Protein AF-A0A0H5QTA0-F1 (afdb_monomer_lite)

Organism: NCBI:txid70186

InterPro domains:
  IPR007716 NPL4, zinc-binding putative [PF05020] (120-249)
  IPR007717 Nuclear pore localisation protein NPL4, C-terminal [PF05021] (256-493)
  IPR007717 Nuclear pore localisation protein NPL4, C-terminal [cd08061] (225-459)
  IPR016563 Nuclear protein localization protein 4 [PTHR12710] (1-497)
  IPR024682 Nuclear pore localisation protein Npl4, ubiquitin-like domain [PF11543] (1-75)
  IPR029071 Ubiquitin-like domain superfamily [SSF54236] (1-77)
  IPR037518 MPN domain [PS50249] (233-387)

Foldseek 3Di:
DWEWEQELLGIDIQDDDAQQQFQLVVLVSCCVVVVHDRPQKWKFQDQQVDGHTDDDDRNDGNVVVVNHPHRYIYMDTDPVPDDPDADFDDDDPPDRYHRRFDDPVSADDFDPPDPAFCVPPPDALLDDDPVRDDPDDPPPDDDDDPDPPDPPPPDDQAAAAPVVVLVVQLVVCVPVDDSPDDDPSNDDDAQAAQQFDQDDPPPFDGPPRDDDPNRAGAALEFAADNYANAAEEEELPVVQVVVVVVVCNSNVQWKFKKFFKADKDADDVSNVRHNHIYGYGQHIAGADWGTHSLWIGGDDHPLVVLLQVLSVLLVIHRQEMEMEHEWDADVVQVGTQPAWLVRLLVLLVVLQVQADPSSGGNYKYWYWYADSSRRTDIWIKHFASSSSNCSVLQQWDGAPDGQWIAGDDDDRRDRGHFYAYPNRTGDRNDIDGCVSRIDTHYYDYDNPRDRLAPDAPQDSPHDLVSLLVLCQVCVPPALLNSQRYSVSLSCVVVQDPSVLSSQSSNCVSVVHHGPPVSVVVVCVSCVVSND

Structure (mmCIF, N/CA/C/O backbone):
data_AF-A0A0H5QTA0-F1
#
_entry.id   AF-A0A0H5QTA0-F1
#
loop_
_atom_site.group_PDB
_atom_site.id
_atom_site.type_symbol
_atom_site.label_atom_id
_atom_site.label_alt_id
_atom_site.label_comp_id
_atom_site.label_asym_id
_atom_site.label_entity_id
_atom_site.label_seq_id
_atom_site.pdbx_PDB_ins_code
_atom_site.Cartn_x
_atom_site.Cartn_y
_atom_site.Cartn_z
_atom_site.occupancy
_atom_site.B_iso_or_equiv
_atom_site.auth_seq_id
_atom_site.auth_comp_id
_atom_site.auth_asym_id
_atom_site.auth_atom_id
_atom_site.pdbx_PDB_model_num
ATOM 1 N N . MET A 1 1 ? 3.703 -26.503 35.894 1.00 88.31 1 MET A N 1
ATOM 2 C CA . MET A 1 1 ? 5.129 -26.086 35.848 1.00 88.31 1 MET A CA 1
ATOM 3 C C . MET A 1 1 ? 5.363 -25.047 34.749 1.00 88.31 1 MET A C 1
ATOM 5 O O . MET A 1 1 ? 4.516 -24.896 33.883 1.00 88.31 1 MET A O 1
ATOM 9 N N . ILE A 1 2 ? 6.479 -24.312 34.785 1.00 90.56 2 ILE A N 1
ATOM 10 C CA . ILE A 1 2 ? 6.770 -23.252 33.804 1.00 90.56 2 ILE A CA 1
ATOM 11 C C . ILE A 1 2 ? 7.999 -23.634 32.985 1.00 90.56 2 ILE A C 1
ATOM 13 O O . ILE A 1 2 ? 9.048 -23.889 33.565 1.00 90.56 2 ILE A O 1
ATOM 17 N N . VAL A 1 3 ? 7.896 -23.599 31.659 1.00 93.62 3 VAL A N 1
ATOM 18 C CA . VAL A 1 3 ? 9.040 -23.689 30.740 1.00 93.62 3 VAL A CA 1
ATOM 19 C C . VAL A 1 3 ? 9.310 -22.298 30.179 1.00 93.62 3 VAL A C 1
ATOM 21 O O . VAL A 1 3 ? 8.400 -21.603 29.728 1.00 93.62 3 VAL A O 1
ATOM 24 N N . ARG A 1 4 ? 10.558 -21.841 30.232 1.00 94.12 4 ARG A N 1
ATOM 25 C CA . ARG A 1 4 ? 10.948 -20.536 29.695 1.00 94.12 4 ARG A CA 1
ATOM 26 C C . ARG A 1 4 ? 11.436 -20.733 28.266 1.00 94.12 4 ARG A C 1
ATOM 28 O O . ARG A 1 4 ? 12.407 -21.444 28.042 1.00 94.12 4 ARG A O 1
ATOM 35 N N . VAL A 1 5 ? 10.786 -20.086 27.309 1.00 92.12 5 VAL A N 1
ATOM 36 C CA . VAL A 1 5 ? 11.111 -20.228 25.887 1.00 92.12 5 VAL A CA 1
ATOM 37 C C . VAL A 1 5 ? 11.661 -18.902 25.374 1.00 92.12 5 VAL A C 1
ATOM 39 O O . VAL A 1 5 ? 10.984 -17.876 25.444 1.00 92.12 5 VAL A O 1
ATOM 42 N N . GLN A 1 6 ? 12.911 -18.912 24.914 1.00 84.25 6 GLN A N 1
ATOM 43 C CA . GLN A 1 6 ? 13.558 -17.788 24.246 1.00 84.25 6 GLN A CA 1
ATOM 44 C C . GLN A 1 6 ? 13.294 -17.905 22.755 1.00 84.25 6 GLN A C 1
ATOM 46 O O . GLN A 1 6 ? 13.500 -18.967 22.181 1.00 84.25 6 GLN A O 1
ATOM 51 N N . SER A 1 7 ? 12.927 -16.812 22.113 1.00 81.25 7 SER A N 1
ATOM 52 C CA . SER A 1 7 ? 12.837 -16.730 20.656 1.00 81.25 7 SER A CA 1
ATOM 53 C C . SER A 1 7 ? 13.405 -15.394 20.183 1.00 81.25 7 SER A C 1
ATOM 55 O O . SER A 1 7 ? 13.721 -14.531 21.008 1.00 81.25 7 SER A O 1
ATOM 57 N N . ALA A 1 8 ? 13.457 -15.186 18.867 1.00 61.72 8 ALA A N 1
ATOM 58 C CA . ALA A 1 8 ? 13.754 -13.875 18.292 1.00 61.72 8 ALA A CA 1
ATOM 59 C C . ALA A 1 8 ? 12.751 -12.784 18.730 1.00 61.72 8 ALA A C 1
ATOM 61 O O . ALA A 1 8 ? 13.130 -11.623 18.829 1.00 61.72 8 ALA A O 1
ATOM 62 N N . SER A 1 9 ? 11.504 -13.150 19.069 1.00 53.75 9 SER A N 1
ATOM 63 C CA . SER A 1 9 ? 10.487 -12.224 19.595 1.00 53.75 9 SER A CA 1
ATOM 64 C C . SER A 1 9 ? 10.571 -12.021 21.118 1.00 53.75 9 SER A C 1
ATOM 66 O O . SER A 1 9 ? 9.605 -11.575 21.736 1.00 53.75 9 SER A O 1
ATOM 68 N N . GLY A 1 10 ? 11.670 -12.433 21.757 1.00 63.28 10 GLY A N 1
ATOM 69 C CA . GLY A 1 10 ? 11.870 -12.344 23.203 1.00 63.28 10 GLY A CA 1
ATOM 70 C C . GLY A 1 10 ? 11.522 -13.618 23.980 1.00 63.28 10 GLY A C 1
ATOM 71 O O . GLY A 1 10 ? 11.224 -14.678 23.414 1.00 63.28 10 GLY A O 1
ATOM 72 N N . GLN A 1 11 ? 11.607 -13.509 25.308 1.00 84.62 11 GLN A N 1
ATOM 73 C CA . GLN A 1 11 ? 11.394 -14.606 26.248 1.00 84.62 11 GLN A CA 1
ATOM 74 C C . GLN A 1 11 ? 9.934 -14.655 26.705 1.00 84.62 11 GLN A C 1
ATOM 76 O O . GLN A 1 11 ? 9.447 -13.697 27.304 1.00 84.62 11 GLN A O 1
ATOM 81 N N . LYS A 1 12 ? 9.246 -15.783 26.515 1.00 85.44 12 LYS A N 1
ATOM 82 C CA . LYS A 1 12 ? 7.918 -16.012 27.112 1.00 85.44 12 LYS A CA 1
ATOM 83 C C . LYS A 1 12 ? 7.953 -17.223 28.041 1.00 85.44 12 LYS A C 1
ATOM 85 O O . LYS A 1 12 ? 8.697 -18.179 27.831 1.00 85.44 12 LYS A O 1
ATOM 90 N N . ARG A 1 13 ? 7.139 -17.177 29.094 1.00 91.19 13 ARG A N 1
ATOM 91 C CA . ARG A 1 13 ? 6.926 -18.296 30.024 1.00 91.19 13 ARG A CA 1
ATOM 92 C C . ARG A 1 13 ? 5.756 -19.129 29.523 1.00 91.19 13 ARG A C 1
ATOM 94 O O . ARG A 1 13 ? 4.663 -18.590 29.423 1.00 91.19 13 ARG A O 1
ATOM 101 N N . VAL A 1 14 ? 5.959 -20.394 29.189 1.00 91.06 14 VAL A N 1
ATOM 102 C CA . VAL A 1 14 ? 4.897 -21.337 28.810 1.00 91.06 14 VAL A CA 1
ATOM 103 C C . VAL A 1 14 ? 4.493 -22.115 30.059 1.00 91.06 14 VAL A C 1
ATOM 105 O O . VAL A 1 14 ? 5.335 -22.748 30.695 1.00 91.06 14 VAL A O 1
ATOM 108 N N . GLU A 1 15 ? 3.223 -22.025 30.439 1.00 90.38 15 GLU A N 1
ATOM 109 C CA . GLU A 1 15 ? 2.672 -22.803 31.547 1.00 90.38 15 GLU A CA 1
ATOM 110 C C . GLU A 1 15 ? 2.236 -24.161 31.010 1.00 90.38 15 GLU A C 1
ATOM 112 O O . GLU A 1 15 ? 1.482 -24.234 30.046 1.00 90.38 15 GLU A O 1
ATOM 117 N N . VAL A 1 16 ? 2.742 -25.228 31.619 1.00 88.31 16 VAL A N 1
ATOM 118 C CA . VAL A 1 16 ? 2.387 -26.613 31.290 1.00 88.31 16 VAL A CA 1
ATOM 119 C C . VAL A 1 16 ? 1.933 -27.317 32.562 1.00 88.31 16 VAL A C 1
ATOM 121 O O . VAL A 1 16 ? 2.403 -26.965 33.643 1.00 88.31 16 VAL A O 1
ATOM 124 N N . GLY A 1 17 ? 1.022 -28.287 32.479 1.00 78.75 17 GLY A N 1
ATOM 125 C CA . GLY A 1 17 ? 0.381 -28.877 33.663 1.00 78.75 17 GLY A CA 1
ATOM 126 C C . GLY A 1 17 ? 1.392 -29.421 34.679 1.00 78.75 17 GLY A C 1
ATOM 127 O O . GLY A 1 17 ? 1.517 -28.913 35.797 1.00 78.75 17 GLY A O 1
ATOM 128 N N . SER A 1 18 ? 2.199 -30.398 34.270 1.00 83.50 18 SER A N 1
ATOM 129 C CA . SER A 1 18 ? 3.214 -31.039 35.120 1.00 83.50 18 SER A CA 1
ATOM 130 C C . SER A 1 18 ? 4.391 -31.593 34.294 1.00 83.50 18 SER A C 1
ATOM 132 O O . SER A 1 18 ? 4.399 -31.482 33.068 1.00 83.50 18 SER A O 1
ATOM 134 N N . VAL A 1 19 ? 5.371 -32.231 34.945 1.00 80.56 19 VAL A N 1
ATOM 135 C CA . VAL A 1 19 ? 6.471 -32.951 34.263 1.00 80.56 19 VAL A CA 1
ATOM 136 C C . VAL A 1 19 ? 5.999 -34.178 33.469 1.00 80.56 19 VAL A C 1
ATOM 138 O O . VAL A 1 19 ? 6.754 -34.678 32.638 1.00 80.56 19 VAL A O 1
ATOM 141 N N . SER A 1 20 ? 4.765 -34.651 33.696 1.00 82.94 20 SER A N 1
ATOM 142 C CA . SER A 1 20 ? 4.147 -35.742 32.930 1.00 82.94 20 SER A CA 1
ATOM 143 C C . SER A 1 20 ? 3.492 -35.277 31.625 1.00 82.94 20 SER A C 1
ATOM 145 O O . SER A 1 20 ? 3.041 -36.125 30.862 1.00 82.94 20 SER A O 1
ATOM 147 N N . THR A 1 21 ? 3.419 -33.962 31.378 1.00 88.44 21 THR A N 1
ATOM 148 C CA . THR A 1 21 ? 2.966 -33.400 30.092 1.00 88.44 21 THR A CA 1
ATOM 149 C C . THR A 1 21 ? 3.852 -33.946 28.973 1.00 88.44 21 THR A C 1
ATOM 151 O O . THR A 1 21 ? 5.056 -34.131 29.177 1.00 88.44 21 THR A O 1
ATOM 154 N N . SER A 1 22 ? 3.276 -34.218 27.808 1.00 92.25 22 SER A N 1
ATOM 155 C CA . SER A 1 22 ? 4.031 -34.736 26.667 1.00 92.25 22 SER A CA 1
ATOM 156 C C . SER A 1 22 ? 4.846 -33.643 25.963 1.00 92.25 22 SER A C 1
ATOM 158 O O . SER A 1 22 ? 4.536 -32.449 26.032 1.00 92.25 22 SER A O 1
ATOM 160 N N . TRP A 1 23 ? 5.905 -34.047 25.260 1.00 92.81 23 TRP A N 1
ATOM 161 C CA . TRP A 1 23 ? 6.682 -33.156 24.396 1.00 92.81 23 TRP A CA 1
ATOM 162 C C . TRP A 1 23 ? 5.807 -32.519 23.305 1.00 92.81 23 TRP A C 1
ATOM 164 O O . TRP A 1 23 ? 5.932 -31.323 23.050 1.00 92.81 23 TRP A O 1
ATOM 174 N N . GLY A 1 24 ? 4.879 -33.283 22.717 1.00 89.81 24 GLY A N 1
ATOM 175 C CA . GLY A 1 24 ? 3.932 -32.801 21.708 1.00 89.81 24 GLY A CA 1
ATOM 176 C C . GLY A 1 24 ? 3.027 -31.676 22.216 1.00 89.81 24 GLY A C 1
ATOM 177 O O . GLY A 1 24 ? 2.940 -30.631 21.575 1.00 89.81 24 GLY A O 1
ATOM 178 N N . GLU A 1 25 ? 2.441 -31.829 23.406 1.00 90.19 25 GLU A N 1
ATOM 179 C CA . GLU A 1 25 ? 1.604 -30.787 24.024 1.00 90.19 25 GLU A CA 1
ATOM 180 C C . GLU A 1 25 ? 2.396 -29.498 24.306 1.00 90.19 25 GLU A C 1
ATOM 182 O O . GLU A 1 25 ? 1.880 -28.394 24.132 1.00 90.19 25 GLU A O 1
ATOM 187 N N . LEU A 1 26 ? 3.675 -29.598 24.695 1.00 92.12 26 LEU A N 1
ATOM 188 C CA . LEU A 1 26 ? 4.524 -28.412 24.850 1.00 92.12 26 LEU A CA 1
ATOM 189 C C . LEU A 1 26 ? 4.741 -27.691 23.509 1.00 92.12 26 LEU A C 1
ATOM 191 O O . LEU A 1 26 ? 4.726 -26.460 23.481 1.00 92.12 26 LEU A O 1
ATOM 195 N N . LEU A 1 27 ? 4.927 -28.423 22.405 1.00 92.25 27 LEU A N 1
ATOM 196 C CA . LEU A 1 27 ? 5.059 -27.825 21.072 1.00 92.25 27 LEU A CA 1
ATOM 197 C C . LEU A 1 27 ? 3.768 -27.113 20.640 1.00 92.25 27 LEU A C 1
ATOM 199 O O . LEU A 1 27 ? 3.843 -26.013 20.098 1.00 92.25 27 LEU A O 1
ATOM 203 N N . GLU A 1 28 ? 2.594 -27.672 20.927 1.00 90.94 28 GLU A N 1
ATOM 204 C CA . GLU A 1 28 ? 1.305 -27.015 20.660 1.00 90.94 28 GLU A CA 1
ATOM 205 C C . GLU A 1 28 ? 1.135 -25.726 21.479 1.00 90.94 28 GLU A C 1
ATOM 207 O O . GLU A 1 28 ? 0.773 -24.677 20.943 1.00 90.94 28 GLU A O 1
ATOM 212 N N . LEU A 1 29 ? 1.484 -25.754 22.768 1.00 91.50 29 LEU A N 1
ATOM 213 C CA . LEU A 1 29 ? 1.426 -24.567 23.627 1.00 91.50 29 LEU A CA 1
ATOM 214 C C . LEU A 1 29 ? 2.413 -23.480 23.186 1.00 91.50 29 LEU A C 1
ATOM 216 O O . LEU A 1 29 ? 2.105 -22.288 23.246 1.00 91.50 29 LEU A O 1
ATOM 220 N N . ILE A 1 30 ? 3.600 -23.877 22.724 1.00 89.56 30 ILE A N 1
ATOM 221 C CA . ILE A 1 30 ? 4.574 -22.968 22.118 1.00 89.56 30 ILE A CA 1
ATOM 222 C C . ILE A 1 30 ? 4.024 -22.388 20.813 1.00 89.56 30 ILE A C 1
ATOM 224 O O . ILE A 1 30 ? 4.124 -21.178 20.612 1.00 89.56 30 ILE A O 1
ATOM 228 N N . SER A 1 31 ? 3.412 -23.218 19.968 1.00 85.94 31 SER A N 1
ATOM 229 C CA . SER A 1 31 ? 2.816 -22.810 18.695 1.00 85.94 31 SER A CA 1
ATOM 230 C C . SER A 1 31 ? 1.796 -21.689 18.889 1.00 85.94 31 SER A C 1
ATOM 232 O O . SER A 1 31 ? 1.939 -20.622 18.292 1.00 85.94 31 SER A O 1
ATOM 234 N N . VAL A 1 32 ? 0.854 -21.871 19.818 1.00 83.94 32 VAL A N 1
ATOM 235 C CA . VAL A 1 32 ? -0.157 -20.858 20.161 1.00 83.94 32 VAL A CA 1
ATOM 236 C C . VAL A 1 32 ? 0.483 -19.611 20.776 1.00 83.94 32 VAL A C 1
ATOM 238 O O . VAL A 1 32 ? 0.125 -18.484 20.440 1.00 83.94 32 VAL A O 1
ATOM 241 N N . LYS A 1 33 ? 1.451 -19.776 21.686 1.00 85.12 33 LYS A N 1
ATOM 242 C CA . LYS A 1 33 ? 2.021 -18.647 22.441 1.00 85.12 33 LYS A CA 1
ATOM 243 C C . LYS A 1 33 ? 2.975 -17.774 21.624 1.00 85.12 33 LYS A C 1
ATOM 245 O O . LYS A 1 33 ? 3.155 -16.591 21.948 1.00 85.12 33 LYS A O 1
ATOM 250 N N . PHE A 1 34 ? 3.625 -18.347 20.617 1.00 79.25 34 PHE A N 1
ATOM 251 C CA . PHE A 1 34 ? 4.593 -17.666 19.756 1.00 79.25 34 PHE A CA 1
ATOM 252 C C . PHE A 1 34 ? 4.083 -17.409 18.337 1.00 79.25 34 PHE A C 1
ATOM 254 O O . PHE A 1 34 ? 4.805 -16.757 17.591 1.00 79.25 34 PHE A O 1
ATOM 261 N N . ASP A 1 35 ? 2.860 -17.831 18.006 1.00 76.25 35 ASP A N 1
ATOM 262 C CA . ASP A 1 35 ? 2.260 -17.682 16.673 1.00 76.25 35 ASP A CA 1
ATOM 263 C C . ASP A 1 35 ? 3.112 -18.353 15.575 1.00 76.25 35 ASP A C 1
ATOM 265 O O . ASP A 1 35 ? 3.399 -17.790 14.522 1.00 76.25 35 ASP A O 1
ATOM 269 N N . PHE A 1 36 ? 3.578 -19.574 15.865 1.00 76.00 36 PHE A N 1
ATOM 270 C CA . PHE A 1 36 ? 4.378 -20.401 14.954 1.00 76.00 36 PHE A CA 1
ATOM 271 C C . PHE A 1 36 ? 3.667 -21.732 14.695 1.00 76.00 36 PHE A C 1
ATOM 273 O O . PHE A 1 36 ? 3.367 -22.422 15.664 1.00 76.00 36 PHE A O 1
ATOM 280 N N . PRO A 1 37 ? 3.436 -22.172 13.446 1.00 74.12 37 PRO A N 1
ATOM 281 C CA . PRO A 1 37 ? 2.793 -23.462 13.185 1.00 74.12 37 PRO A CA 1
ATOM 282 C C . PRO A 1 37 ? 3.588 -24.649 13.756 1.00 74.12 37 PRO A C 1
ATOM 284 O O . PRO A 1 37 ? 4.814 -24.700 13.618 1.00 74.12 37 PRO A O 1
ATOM 287 N N . VAL A 1 38 ? 2.904 -25.630 14.359 1.00 76.88 38 VAL A N 1
ATOM 288 C CA . VAL A 1 38 ? 3.529 -26.890 14.810 1.00 76.88 38 VAL A CA 1
ATOM 289 C C . VAL A 1 38 ? 4.254 -27.551 13.630 1.00 76.88 38 VAL A C 1
ATOM 291 O O . VAL A 1 38 ? 3.696 -27.681 12.543 1.00 76.88 38 VAL A O 1
ATOM 294 N N . GLY A 1 39 ? 5.520 -27.930 13.827 1.00 75.75 39 GLY A N 1
ATOM 295 C CA . GLY A 1 39 ? 6.367 -28.507 12.772 1.00 75.75 39 GLY A CA 1
ATOM 296 C C . GLY A 1 39 ? 7.038 -27.490 11.838 1.00 75.75 39 GLY A C 1
ATOM 297 O O . GLY A 1 39 ? 7.689 -27.891 10.881 1.00 75.75 39 GLY A O 1
ATOM 298 N N . LYS A 1 40 ? 6.900 -26.179 12.090 1.00 78.75 40 LYS A N 1
ATOM 299 C CA . LYS A 1 40 ? 7.648 -25.108 11.395 1.00 78.75 40 LYS A CA 1
ATOM 300 C C . LYS A 1 40 ? 8.674 -24.407 12.287 1.00 78.75 40 LYS A C 1
ATOM 302 O O . LYS A 1 40 ? 9.206 -23.358 11.929 1.00 78.75 40 LYS A O 1
ATOM 307 N N . PHE A 1 41 ? 8.961 -24.988 13.444 1.00 84.88 41 PHE A N 1
ATOM 308 C CA . PHE A 1 41 ? 9.978 -24.516 14.370 1.00 84.88 41 PHE A CA 1
ATOM 309 C C . PHE A 1 41 ? 10.657 -25.698 15.062 1.00 84.88 41 PHE A C 1
ATOM 311 O O . PHE A 1 41 ? 10.076 -26.772 15.223 1.00 84.88 41 PHE A O 1
ATOM 318 N N . ARG A 1 42 ? 11.886 -25.471 15.518 1.00 88.31 42 ARG A N 1
ATOM 319 C CA . ARG A 1 42 ? 12.706 -26.401 16.289 1.00 88.31 42 ARG A CA 1
ATOM 320 C C . ARG A 1 42 ? 13.073 -25.781 17.627 1.00 88.31 42 ARG A C 1
ATOM 322 O O . ARG A 1 42 ? 13.218 -24.565 17.758 1.00 88.31 42 ARG A O 1
ATOM 329 N N . ILE A 1 43 ? 13.246 -26.640 18.625 1.00 91.06 43 ILE A N 1
ATOM 330 C CA . ILE A 1 43 ? 13.625 -26.241 19.978 1.00 91.06 43 ILE A CA 1
ATOM 331 C C . ILE A 1 43 ? 15.040 -26.736 20.274 1.00 91.06 43 ILE A C 1
ATOM 333 O O . ILE A 1 43 ? 15.355 -27.910 20.085 1.00 91.06 43 ILE A O 1
ATOM 337 N N . SER A 1 44 ? 15.891 -25.835 20.749 1.00 90.12 44 SER A N 1
ATOM 338 C CA . SER A 1 44 ? 17.255 -26.096 21.194 1.00 90.12 44 SER A CA 1
ATOM 339 C C . SER A 1 44 ? 17.363 -25.968 22.716 1.00 90.12 44 SER A C 1
ATOM 341 O O . SER A 1 44 ? 16.759 -25.079 23.317 1.00 90.12 44 SER A O 1
ATOM 343 N N . ARG A 1 45 ? 18.164 -26.826 23.356 1.00 90.88 45 ARG A N 1
ATOM 344 C CA . ARG A 1 45 ? 18.506 -26.731 24.791 1.00 90.88 45 ARG A CA 1
ATOM 345 C C . ARG A 1 45 ? 19.532 -25.640 25.083 1.00 90.88 45 ARG A C 1
ATOM 347 O O . ARG A 1 45 ? 19.613 -25.140 26.200 1.00 90.88 45 ARG A O 1
ATOM 354 N N . ARG A 1 46 ? 20.315 -25.267 24.072 1.00 86.12 46 ARG A N 1
ATOM 355 C CA . ARG A 1 46 ? 21.342 -24.225 24.146 1.00 86.12 46 ARG A CA 1
ATOM 356 C C . ARG A 1 46 ? 20.945 -22.989 23.341 1.00 86.12 46 ARG A C 1
ATOM 358 O O . ARG A 1 46 ? 20.136 -23.108 22.415 1.00 86.12 46 ARG A O 1
ATOM 365 N N . PRO A 1 47 ? 21.515 -21.813 23.653 1.00 81.50 47 PRO A N 1
ATOM 366 C CA . PRO A 1 47 ? 21.338 -20.619 22.838 1.00 81.50 47 PRO A CA 1
ATOM 367 C C . PRO A 1 47 ? 21.582 -20.868 21.347 1.00 81.50 47 PRO A C 1
ATOM 369 O O . PRO A 1 47 ? 22.458 -21.644 20.976 1.00 81.50 47 PRO A O 1
ATOM 372 N N . LEU A 1 48 ? 20.858 -20.153 20.483 1.00 77.88 48 LEU A N 1
ATOM 373 C CA . LEU A 1 48 ? 20.891 -20.381 19.030 1.00 77.88 48 LEU A CA 1
ATOM 374 C C . LEU A 1 48 ? 22.242 -20.080 18.356 1.00 77.88 48 LEU A C 1
ATOM 376 O O . LEU A 1 48 ? 22.444 -20.480 17.215 1.00 77.88 48 LEU A O 1
ATOM 380 N N . HIS A 1 49 ? 23.182 -19.422 19.046 1.00 64.44 49 HIS A N 1
ATOM 381 C CA . HIS A 1 49 ? 24.560 -19.270 18.564 1.00 64.44 49 HIS A CA 1
ATOM 382 C C . HIS A 1 49 ? 25.394 -20.562 18.694 1.00 64.44 49 HIS A C 1
ATOM 384 O O . HIS A 1 49 ? 26.472 -20.645 18.115 1.00 64.44 49 HIS A O 1
ATOM 390 N N . ASN A 1 50 ? 24.920 -21.551 19.462 1.00 77.25 50 ASN A N 1
ATOM 391 C CA . ASN A 1 50 ? 25.519 -22.880 19.610 1.00 77.25 50 ASN A CA 1
ATOM 392 C C . ASN A 1 50 ? 24.421 -23.922 19.932 1.00 77.25 50 ASN A C 1
ATOM 394 O O . ASN A 1 50 ? 24.316 -24.360 21.083 1.00 77.25 50 ASN A O 1
ATOM 398 N N . PRO A 1 51 ? 23.543 -24.248 18.964 1.00 80.81 51 PRO A N 1
ATOM 399 C CA . PRO A 1 51 ? 22.307 -24.972 19.231 1.00 80.81 51 PRO A CA 1
ATOM 400 C C . PRO A 1 51 ? 22.536 -26.457 19.550 1.00 80.81 51 PRO A C 1
ATOM 402 O O . PRO A 1 51 ? 23.400 -27.118 18.982 1.00 80.81 51 PRO A O 1
ATOM 405 N N . GLU A 1 52 ? 21.687 -26.995 20.420 1.00 89.00 52 GLU A N 1
ATOM 406 C CA . GLU A 1 52 ? 21.571 -28.418 20.745 1.00 89.00 52 GLU A CA 1
ATOM 407 C C . GLU A 1 52 ? 20.099 -28.812 20.574 1.00 89.00 52 GLU A C 1
ATOM 409 O O . GLU A 1 52 ? 19.284 -28.626 21.482 1.00 89.00 52 GLU A O 1
ATOM 414 N N . TRP A 1 53 ? 19.737 -29.268 19.373 1.00 89.56 53 TRP A N 1
ATOM 415 C CA . TRP A 1 53 ? 18.346 -29.517 18.988 1.00 89.56 53 TRP A CA 1
ATOM 416 C C . TRP A 1 53 ? 17.734 -30.710 19.724 1.00 89.56 53 TRP A C 1
ATOM 418 O O . TRP A 1 53 ? 18.325 -31.786 19.790 1.00 89.56 53 TRP A O 1
ATOM 428 N N . VAL A 1 54 ? 16.505 -30.539 20.210 1.00 89.25 54 VAL A N 1
ATOM 429 C CA . VAL A 1 54 ? 15.714 -31.617 20.809 1.00 89.25 54 VAL A CA 1
ATOM 430 C C . VAL A 1 54 ? 14.998 -32.383 19.697 1.00 89.25 54 VAL A C 1
ATOM 432 O O . VAL A 1 54 ? 14.114 -31.837 19.041 1.00 89.25 54 VAL A O 1
ATOM 435 N N . ASN A 1 55 ? 15.375 -33.646 19.491 1.00 85.69 55 ASN A N 1
ATOM 436 C CA . ASN A 1 55 ? 14.711 -34.565 18.566 1.00 85.69 55 ASN A CA 1
ATOM 437 C C . ASN A 1 55 ? 14.295 -35.830 19.328 1.00 85.69 55 ASN A C 1
ATOM 439 O O . ASN A 1 55 ? 15.110 -36.724 19.549 1.00 85.69 55 ASN A O 1
ATOM 443 N N . VAL A 1 56 ? 13.054 -35.850 19.809 1.00 89.56 56 VAL A N 1
ATOM 444 C CA . VAL A 1 56 ? 12.500 -36.902 20.674 1.00 89.56 56 VAL A CA 1
ATOM 445 C C . VAL A 1 56 ? 11.063 -37.210 20.256 1.00 89.56 56 VAL A C 1
ATOM 447 O O . VAL A 1 56 ? 10.398 -36.356 19.667 1.00 89.56 56 VAL A O 1
ATOM 450 N N . ASP A 1 57 ? 10.580 -38.415 20.564 1.00 86.75 57 ASP A N 1
ATOM 451 C CA . ASP A 1 57 ? 9.193 -38.811 20.290 1.00 86.75 57 ASP A CA 1
ATOM 452 C C . ASP A 1 57 ? 8.213 -37.836 20.987 1.00 86.75 57 ASP A C 1
ATOM 454 O O . ASP A 1 57 ? 8.334 -37.628 22.201 1.00 86.75 57 ASP A O 1
ATOM 458 N N . PRO A 1 58 ? 7.241 -37.240 20.262 1.00 88.69 58 PRO A N 1
ATOM 459 C CA . PRO A 1 58 ? 6.224 -36.351 20.829 1.00 88.69 58 PRO A CA 1
ATOM 460 C C . PRO A 1 58 ? 5.468 -36.919 22.035 1.00 88.69 58 PRO A C 1
ATOM 462 O O . PRO A 1 58 ? 4.967 -36.145 22.848 1.00 88.69 58 PRO A O 1
ATOM 465 N N . LYS A 1 59 ? 5.393 -38.246 22.180 1.00 90.12 59 LYS A N 1
ATOM 466 C CA . LYS A 1 59 ? 4.703 -38.920 23.291 1.00 90.12 59 LYS A CA 1
ATOM 467 C C . LYS A 1 59 ? 5.511 -38.969 24.587 1.00 90.12 59 LYS A C 1
ATOM 469 O O . LYS A 1 59 ? 4.959 -39.335 25.623 1.00 90.12 59 LYS A O 1
ATOM 474 N N . LEU A 1 60 ? 6.803 -38.641 24.558 1.00 92.50 60 LEU A N 1
ATOM 475 C CA . LEU A 1 60 ? 7.642 -38.675 25.754 1.00 92.50 60 LEU A CA 1
ATOM 476 C C . LEU A 1 60 ? 7.265 -37.560 26.729 1.00 92.50 60 LEU A C 1
ATOM 478 O O . LEU A 1 60 ? 6.998 -36.426 26.334 1.00 92.50 60 LEU A O 1
ATOM 482 N N . ALA A 1 61 ? 7.281 -37.886 28.021 1.00 91.12 61 ALA A N 1
ATOM 483 C CA . ALA A 1 61 ? 7.025 -36.926 29.086 1.00 91.12 61 ALA A CA 1
ATOM 484 C C . ALA A 1 61 ? 8.188 -35.933 29.220 1.00 91.12 61 ALA A C 1
ATOM 486 O O . ALA A 1 61 ? 9.354 -36.338 29.167 1.00 91.12 61 ALA A O 1
ATOM 487 N N . LEU A 1 62 ? 7.891 -34.657 29.480 1.00 90.19 62 LEU A N 1
ATOM 488 C CA . LEU A 1 62 ? 8.897 -33.596 29.636 1.00 90.19 62 LEU A CA 1
ATOM 489 C C . LEU A 1 62 ? 9.987 -33.949 30.664 1.00 90.19 62 LEU A C 1
ATOM 491 O O . LEU A 1 62 ? 11.172 -33.751 30.394 1.00 90.19 62 LEU A O 1
ATOM 495 N N . GLY A 1 63 ? 9.611 -34.561 31.791 1.00 86.50 63 GLY A N 1
ATOM 496 C CA 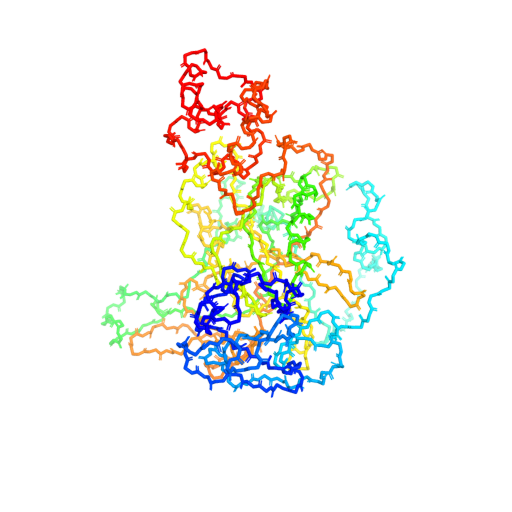. GLY A 1 63 ? 10.570 -34.998 32.811 1.00 86.50 63 GLY A CA 1
ATOM 497 C C . GLY A 1 63 ? 11.562 -36.056 32.309 1.00 86.50 63 GLY A C 1
ATOM 498 O O . GLY A 1 63 ? 12.738 -36.012 32.656 1.00 86.50 63 GLY A O 1
ATOM 499 N N . SER A 1 64 ? 11.133 -36.962 31.422 1.00 88.12 64 SER A N 1
ATOM 500 C CA . SER A 1 64 ? 12.004 -38.012 30.856 1.00 88.12 64 SER A CA 1
ATOM 501 C C . SER A 1 64 ? 13.062 -37.471 29.889 1.00 88.12 64 SER A C 1
ATOM 503 O O . SER A 1 64 ? 14.081 -38.115 29.652 1.00 88.12 64 SER A O 1
ATOM 505 N N . ILE A 1 65 ? 12.842 -36.263 29.365 1.00 89.81 65 ILE A N 1
ATOM 506 C CA . ILE A 1 65 ? 13.757 -35.559 28.464 1.00 89.81 65 ILE A CA 1
ATOM 507 C C . ILE A 1 65 ? 14.454 -34.380 29.159 1.00 89.81 65 ILE A C 1
ATOM 509 O O . ILE A 1 65 ? 14.995 -33.509 28.480 1.00 89.81 65 ILE A O 1
ATOM 513 N N . GLY A 1 66 ? 14.458 -34.337 30.497 1.00 87.25 66 GLY A N 1
ATOM 514 C CA . GLY A 1 66 ? 15.172 -33.324 31.282 1.00 87.25 66 GLY A CA 1
ATOM 515 C C . GLY A 1 66 ? 14.596 -31.908 31.171 1.00 87.25 66 GLY A C 1
ATOM 516 O O . GLY A 1 66 ? 15.321 -30.930 31.363 1.00 87.25 66 GLY A O 1
ATOM 517 N N . ILE A 1 67 ? 13.312 -31.778 30.819 1.00 89.75 67 ILE A N 1
ATOM 518 C CA . ILE A 1 67 ? 12.583 -30.508 30.855 1.00 89.75 67 ILE A CA 1
ATOM 519 C C . ILE A 1 67 ? 11.746 -30.481 32.131 1.00 89.75 67 ILE A C 1
ATOM 521 O O . ILE A 1 67 ? 10.755 -31.193 32.273 1.00 89.75 67 ILE A O 1
ATOM 525 N N . GLU A 1 68 ? 12.149 -29.622 33.057 1.00 91.81 68 GLU A N 1
ATOM 526 C CA . GLU A 1 68 ? 11.573 -29.480 34.387 1.00 91.81 68 GLU A CA 1
ATOM 527 C C . GLU A 1 68 ? 11.069 -28.045 34.599 1.00 91.81 68 GLU A C 1
ATOM 529 O O . GLU A 1 68 ? 11.102 -27.190 33.704 1.00 91.81 68 GLU A O 1
ATOM 534 N N . HIS A 1 69 ? 10.568 -27.756 35.800 1.00 90.38 69 HIS A N 1
ATOM 535 C CA . HIS A 1 69 ? 10.161 -26.401 36.145 1.00 90.38 69 HIS A CA 1
ATOM 536 C C . HIS A 1 69 ? 11.348 -25.431 36.040 1.00 90.38 69 HIS A C 1
ATOM 538 O O . HIS A 1 69 ? 12.366 -25.586 36.702 1.00 90.38 69 HIS A O 1
ATOM 544 N N . GLY A 1 70 ? 11.186 -24.377 35.245 1.00 86.19 70 GLY A N 1
ATOM 545 C CA . GLY A 1 70 ? 12.180 -23.327 35.059 1.00 86.19 70 GLY A CA 1
ATOM 546 C C . GLY A 1 70 ? 13.183 -23.595 33.936 1.00 86.19 70 GLY A C 1
ATOM 547 O O . GLY A 1 70 ? 13.980 -22.694 33.647 1.00 86.19 70 GLY A O 1
ATOM 548 N N . THR A 1 71 ? 13.134 -24.752 33.264 1.00 92.88 71 THR A N 1
ATOM 549 C CA . THR A 1 71 ? 14.022 -25.056 32.131 1.00 92.88 71 THR A CA 1
ATOM 550 C C . THR A 1 71 ? 13.917 -23.979 31.051 1.00 92.88 71 THR A C 1
ATOM 552 O O . THR A 1 71 ? 12.821 -23.530 30.701 1.00 92.88 71 THR A O 1
ATOM 555 N N . MET A 1 72 ? 15.078 -23.539 30.557 1.00 92.00 72 MET A N 1
ATOM 556 C CA . MET A 1 72 ? 15.203 -22.583 29.460 1.00 92.00 72 MET A CA 1
ATOM 557 C C . MET A 1 72 ? 15.428 -23.338 28.152 1.00 92.00 72 MET A C 1
ATOM 559 O O . MET A 1 72 ? 16.337 -24.158 28.074 1.00 92.00 72 MET A O 1
ATOM 563 N N . VAL A 1 73 ? 14.634 -23.039 27.130 1.00 93.62 73 VAL A N 1
ATOM 564 C CA . VAL A 1 73 ? 14.803 -23.585 25.778 1.00 93.62 73 VAL A CA 1
ATOM 565 C C . VAL A 1 73 ? 14.725 -22.472 24.736 1.00 93.62 73 VAL A C 1
ATOM 567 O O . VAL A 1 73 ? 14.174 -21.405 25.004 1.00 93.62 73 VAL A O 1
ATOM 570 N N . TYR A 1 74 ? 15.287 -22.704 23.555 1.00 89.69 74 TYR A N 1
ATOM 571 C CA . TYR A 1 74 ? 15.461 -21.700 22.508 1.00 89.69 74 TYR A CA 1
ATOM 572 C C . TYR A 1 74 ? 14.745 -22.138 21.231 1.00 89.69 74 TYR A C 1
ATOM 574 O O . TYR A 1 74 ? 15.043 -23.195 20.685 1.00 89.69 74 TYR A O 1
ATOM 582 N N . LEU A 1 75 ? 13.800 -21.332 20.765 1.00 89.12 75 LEU A N 1
ATOM 583 C CA . LEU A 1 75 ? 12.982 -21.576 19.584 1.00 89.12 75 LEU A CA 1
ATOM 584 C C . LEU A 1 75 ? 13.620 -20.947 18.348 1.00 89.12 75 LEU A C 1
ATOM 586 O O . LEU A 1 75 ? 13.912 -19.750 18.351 1.00 89.12 75 LEU A O 1
ATOM 590 N N . ALA A 1 76 ? 13.765 -21.735 17.285 1.00 82.25 76 ALA A N 1
ATOM 591 C CA . ALA A 1 76 ? 14.144 -21.268 15.954 1.00 82.25 76 ALA A CA 1
ATOM 592 C C . ALA A 1 76 ? 13.144 -21.763 14.897 1.00 82.25 76 ALA A C 1
ATOM 594 O O . ALA A 1 76 ? 12.600 -22.852 15.067 1.00 82.25 76 ALA A O 1
ATOM 595 N N . PRO A 1 77 ? 12.911 -21.020 13.804 1.00 78.81 77 PRO A N 1
ATOM 596 C CA . PRO A 1 77 ? 12.202 -21.543 12.635 1.00 78.81 77 PRO A CA 1
ATOM 597 C C . PRO A 1 77 ? 12.917 -22.782 12.072 1.00 78.81 77 PRO A C 1
ATOM 599 O O . PRO A 1 77 ? 14.140 -22.874 12.174 1.00 78.81 77 PRO A O 1
ATOM 602 N N . ASP A 1 78 ? 12.171 -23.734 11.510 1.00 73.56 78 ASP A N 1
ATOM 603 C CA . ASP A 1 78 ? 12.765 -24.911 10.862 1.00 73.56 78 ASP A CA 1
ATOM 604 C C . ASP A 1 78 ? 13.339 -24.540 9.478 1.00 73.56 78 ASP A C 1
ATOM 606 O O . ASP A 1 78 ? 12.685 -23.836 8.705 1.00 73.56 78 ASP A O 1
ATOM 610 N N . ASP A 1 79 ? 14.566 -24.976 9.178 1.00 57.12 79 ASP A N 1
ATOM 611 C CA . ASP A 1 79 ? 15.404 -24.461 8.078 1.00 57.12 79 ASP A CA 1
ATOM 612 C C . ASP A 1 79 ? 15.041 -25.027 6.678 1.00 57.12 79 ASP A C 1
ATOM 614 O O . ASP A 1 79 ? 15.601 -24.578 5.677 1.00 57.12 79 ASP A O 1
ATOM 618 N N . ASP A 1 80 ? 14.049 -25.917 6.548 1.00 39.84 80 ASP A N 1
ATOM 619 C CA . ASP A 1 80 ? 13.652 -26.535 5.261 1.00 39.84 80 ASP A CA 1
ATOM 620 C C . ASP A 1 80 ? 12.791 -25.636 4.334 1.00 39.84 80 ASP A C 1
ATOM 622 O O . ASP A 1 80 ? 12.085 -26.122 3.446 1.00 39.84 80 ASP A O 1
ATOM 626 N N . VAL A 1 81 ? 12.834 -24.305 4.494 1.00 35.84 81 VAL A N 1
ATOM 627 C CA . VAL A 1 81 ? 12.177 -23.345 3.570 1.00 35.84 81 VAL A CA 1
ATOM 628 C C . VAL A 1 81 ? 13.081 -22.162 3.162 1.00 35.84 81 VAL A C 1
ATOM 630 O O . VAL A 1 81 ? 12.624 -21.254 2.474 1.00 35.84 81 VAL A O 1
ATOM 633 N N . VAL A 1 82 ? 14.382 -22.150 3.488 1.00 33.84 82 VAL A N 1
ATOM 634 C CA . VAL A 1 82 ? 15.280 -21.050 3.065 1.00 33.84 82 VAL A CA 1
ATOM 635 C C . VAL A 1 82 ? 16.452 -21.569 2.235 1.00 33.84 82 VAL A C 1
ATOM 637 O O . VAL A 1 82 ? 17.395 -22.165 2.753 1.00 33.84 82 VAL A O 1
ATOM 640 N N . VAL A 1 83 ? 16.382 -21.284 0.931 1.00 30.41 83 VAL A N 1
ATOM 641 C CA . VAL A 1 83 ? 17.406 -21.540 -0.092 1.00 30.41 83 VAL A CA 1
ATOM 642 C C . VAL A 1 83 ? 18.813 -21.186 0.416 1.00 30.41 83 VAL A C 1
ATOM 644 O O . VAL A 1 83 ? 19.059 -20.117 0.981 1.00 30.41 83 VAL A O 1
ATOM 647 N N . GLU A 1 84 ? 19.749 -22.113 0.220 1.00 32.03 84 GLU A N 1
ATOM 648 C CA . GLU A 1 84 ? 21.172 -21.962 0.518 1.00 32.03 84 GLU A CA 1
ATOM 649 C C . GLU A 1 84 ? 21.851 -20.954 -0.419 1.00 32.03 84 GLU A C 1
ATOM 651 O O . GLU A 1 84 ? 22.426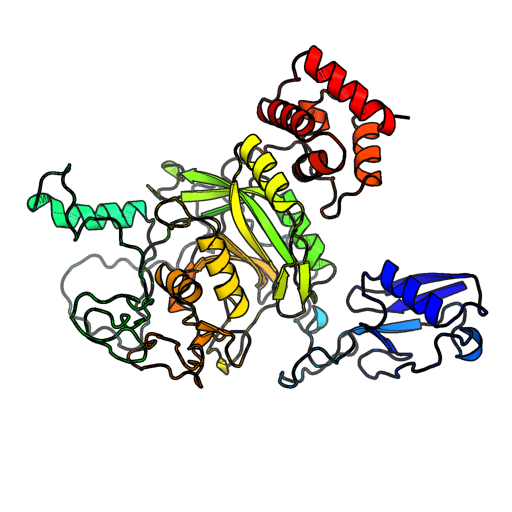 -21.337 -1.428 1.00 32.03 84 GLU A O 1
ATOM 656 N N . SER A 1 85 ? 21.834 -19.666 -0.071 1.00 35.72 85 SER A N 1
ATOM 657 C CA . SER A 1 85 ? 22.839 -18.695 -0.539 1.00 35.72 85 SER A CA 1
ATOM 658 C C . SER A 1 85 ? 22.611 -17.334 0.118 1.00 35.72 85 SER A C 1
ATOM 660 O O . SER A 1 85 ? 21.908 -16.479 -0.412 1.00 35.72 85 SER A O 1
ATOM 662 N N . GLY A 1 86 ? 23.203 -17.125 1.292 1.00 38.06 86 GLY A N 1
ATOM 663 C CA . GLY A 1 86 ? 23.232 -15.821 1.952 1.00 38.06 86 GLY A CA 1
ATOM 664 C C . GLY A 1 86 ? 24.557 -15.623 2.689 1.00 38.06 86 GLY A C 1
ATOM 665 O O . GLY A 1 86 ? 25.161 -16.612 3.114 1.00 38.06 86 GLY A O 1
ATOM 666 N N . PRO A 1 87 ? 25.046 -14.379 2.830 1.00 35.44 87 PRO A N 1
ATOM 667 C CA . PRO A 1 87 ? 26.273 -14.102 3.563 1.00 35.44 87 PRO A CA 1
ATOM 668 C C . PRO A 1 87 ? 26.139 -14.516 5.036 1.00 35.44 87 PRO A C 1
ATOM 670 O O . PRO A 1 87 ? 25.114 -14.305 5.679 1.00 35.44 87 PRO A O 1
ATOM 673 N N . VAL A 1 88 ? 27.209 -15.108 5.561 1.00 37.53 88 VAL A N 1
ATOM 674 C CA . VAL A 1 88 ? 27.340 -15.591 6.940 1.00 37.53 88 VAL A CA 1
ATOM 675 C C . VAL A 1 88 ? 27.729 -14.409 7.838 1.00 37.53 88 VAL A C 1
ATOM 677 O O . VAL A 1 88 ? 28.817 -13.852 7.685 1.00 37.53 88 VAL A O 1
ATOM 680 N N . PHE A 1 89 ? 26.864 -13.997 8.770 1.00 47.09 89 PHE A N 1
ATOM 681 C CA . PHE A 1 89 ? 27.150 -12.873 9.675 1.00 47.09 89 PHE A CA 1
ATOM 682 C C . PHE A 1 89 ? 27.889 -13.325 10.949 1.00 47.09 89 PHE A C 1
ATOM 684 O O . PHE A 1 89 ? 27.595 -14.379 11.509 1.00 47.09 89 PHE A O 1
ATOM 691 N N . LYS A 1 90 ? 28.831 -12.515 11.465 1.00 46.78 90 LYS A N 1
ATOM 692 C CA . LYS A 1 90 ? 29.444 -12.759 12.786 1.00 46.78 90 LYS A CA 1
ATOM 693 C C . LYS A 1 90 ? 28.431 -12.439 13.889 1.00 46.78 90 LYS A C 1
ATOM 695 O O . LYS A 1 90 ? 28.136 -11.275 14.144 1.00 46.78 90 LYS A O 1
ATOM 700 N N . LEU A 1 91 ? 27.908 -13.477 14.535 1.00 47.97 91 LEU A N 1
ATOM 701 C CA . LEU A 1 91 ? 26.994 -13.357 15.671 1.00 47.97 91 LEU A CA 1
ATOM 702 C C . LEU A 1 91 ? 27.735 -12.809 16.898 1.00 47.97 91 LEU A C 1
ATOM 704 O O . LEU A 1 91 ? 28.834 -13.256 17.224 1.00 47.97 91 LEU A O 1
ATOM 708 N N . THR A 1 92 ? 27.115 -11.864 17.604 1.00 58.38 92 THR A N 1
ATOM 709 C CA . THR A 1 92 ? 27.549 -11.483 18.955 1.00 58.38 92 THR A CA 1
ATOM 710 C C . THR A 1 92 ? 26.865 -12.390 19.987 1.00 58.38 92 THR A C 1
ATOM 712 O O . THR A 1 92 ? 25.808 -12.951 19.690 1.00 58.38 92 THR A O 1
ATOM 715 N N . PRO A 1 93 ? 27.375 -12.503 21.229 1.00 53.78 93 PRO A N 1
ATOM 716 C CA . PRO A 1 93 ? 26.700 -13.256 22.296 1.00 53.78 93 PRO A CA 1
ATOM 717 C C . PRO A 1 93 ? 25.276 -12.765 22.619 1.00 53.78 93 PRO A C 1
ATOM 719 O O . PRO A 1 93 ? 24.515 -13.479 23.268 1.00 53.78 93 PRO A O 1
ATOM 722 N N . LYS A 1 94 ? 24.913 -11.548 22.177 1.00 53.19 94 LYS A N 1
ATOM 723 C CA . LYS A 1 94 ? 23.578 -10.953 22.336 1.00 53.19 94 LYS A CA 1
ATOM 724 C C . LYS A 1 94 ? 22.633 -11.270 21.168 1.00 53.19 94 LYS A C 1
ATOM 726 O O . LYS A 1 94 ? 21.433 -11.049 21.294 1.00 53.19 94 LYS A O 1
ATOM 731 N N . CYS A 1 95 ? 23.135 -11.788 20.046 1.00 54.53 95 CYS A N 1
ATOM 732 C CA . CYS A 1 95 ? 22.308 -12.184 18.907 1.00 54.53 95 CYS A CA 1
ATOM 733 C C . CYS A 1 95 ? 21.499 -13.446 19.248 1.00 54.53 95 CYS A C 1
ATOM 735 O O . CYS A 1 95 ? 22.049 -14.459 19.678 1.00 54.53 95 CYS A O 1
ATOM 737 N N . GLN A 1 96 ? 20.184 -13.392 19.031 1.00 55.50 96 GLN A N 1
ATOM 738 C CA . GLN A 1 96 ? 19.252 -14.499 19.294 1.00 55.50 96 GLN A CA 1
ATOM 739 C C . GLN A 1 96 ? 18.601 -15.032 18.008 1.00 55.50 96 GLN A C 1
ATOM 741 O O . GLN A 1 96 ? 17.465 -15.494 18.018 1.00 55.50 96 GLN A O 1
ATOM 746 N N . HIS A 1 97 ? 19.321 -14.946 16.891 1.00 51.47 97 HIS A N 1
ATOM 747 C CA . HIS A 1 97 ? 18.917 -15.455 15.581 1.00 51.47 97 HIS A CA 1
ATOM 748 C C . HIS A 1 97 ? 20.037 -16.316 14.984 1.00 51.47 97 HIS A C 1
ATOM 750 O O . HIS A 1 97 ? 21.176 -16.269 15.452 1.00 51.47 97 HIS A O 1
ATOM 756 N N . ASN A 1 98 ? 19.717 -17.109 13.958 1.00 49.47 98 ASN A N 1
ATOM 757 C CA . ASN A 1 98 ? 20.708 -17.919 13.251 1.00 49.47 98 ASN A CA 1
ATOM 758 C C . ASN A 1 98 ? 21.657 -17.044 12.402 1.00 49.47 98 ASN A C 1
ATOM 760 O O . ASN A 1 98 ? 21.478 -15.829 12.268 1.00 49.47 98 ASN A O 1
ATOM 764 N N . ILE A 1 99 ? 22.664 -17.675 11.797 1.00 46.44 99 ILE A N 1
ATOM 765 C CA . ILE A 1 99 ? 23.731 -16.988 11.055 1.00 46.44 99 ILE A CA 1
ATOM 766 C C . ILE A 1 99 ? 23.275 -16.322 9.742 1.00 46.44 99 ILE A C 1
ATOM 768 O O . ILE A 1 99 ? 24.041 -15.564 9.147 1.00 46.44 99 ILE A O 1
ATOM 772 N N . LYS A 1 100 ? 22.036 -16.598 9.304 1.00 43.78 100 LYS A N 1
ATOM 773 C CA . LYS A 1 100 ? 21.423 -16.098 8.063 1.00 43.78 100 LYS A CA 1
ATOM 774 C C . LYS A 1 100 ? 20.423 -14.949 8.294 1.00 43.78 100 LYS A C 1
ATOM 776 O O . LYS A 1 100 ? 19.954 -14.357 7.329 1.00 43.78 100 LYS A O 1
ATOM 781 N N . ALA A 1 101 ? 20.101 -14.615 9.544 1.00 44.12 101 ALA A N 1
ATOM 782 C CA . ALA A 1 101 ? 19.164 -13.549 9.910 1.00 44.12 101 ALA A CA 1
ATOM 783 C C . ALA A 1 101 ? 19.878 -12.316 10.504 1.00 44.12 101 ALA A C 1
ATOM 785 O O . ALA A 1 101 ? 21.062 -12.370 10.840 1.00 44.12 101 ALA A O 1
ATOM 786 N N . ARG A 1 102 ? 19.157 -11.192 10.639 1.00 49.75 102 ARG A N 1
ATOM 787 C CA . ARG A 1 102 ? 19.625 -9.953 11.291 1.00 49.75 102 ARG A CA 1
ATOM 788 C C . ARG A 1 102 ? 18.648 -9.531 12.394 1.00 49.75 102 ARG A C 1
ATOM 790 O O . ARG A 1 102 ? 17.443 -9.712 12.258 1.00 49.75 102 ARG A O 1
ATOM 797 N N . CYS A 1 103 ? 19.162 -8.939 13.471 1.00 52.41 103 CYS A N 1
ATOM 798 C CA . CYS A 1 103 ? 18.366 -8.285 14.516 1.00 52.41 103 CYS A CA 1
ATOM 799 C C . CYS A 1 103 ? 18.980 -6.934 14.906 1.00 52.41 103 CYS A C 1
ATOM 801 O O . CYS A 1 103 ? 20.041 -6.559 14.406 1.00 52.41 103 CYS A O 1
ATOM 803 N N . LEU A 1 104 ? 18.358 -6.233 15.856 1.00 52.09 104 LEU A N 1
ATOM 804 C CA . LEU A 1 104 ? 18.850 -4.952 16.369 1.00 52.09 104 LEU A CA 1
ATOM 805 C C . LEU A 1 104 ? 20.274 -5.039 16.961 1.00 52.09 104 LEU A C 1
ATOM 807 O O . LEU A 1 104 ? 21.020 -4.076 16.882 1.00 52.09 104 LEU A O 1
ATOM 811 N N . HIS A 1 105 ? 20.700 -6.198 17.481 1.00 55.09 105 HIS A N 1
ATOM 812 C CA . HIS A 1 105 ? 22.067 -6.411 17.992 1.00 55.09 105 HIS A CA 1
ATOM 813 C C . HIS A 1 105 ? 23.127 -6.650 16.902 1.00 55.09 105 HIS A C 1
ATOM 815 O O . HIS A 1 105 ? 24.314 -6.720 17.218 1.00 55.09 105 HIS A O 1
ATOM 821 N N . CYS A 1 106 ? 22.716 -6.796 15.638 1.00 55.88 106 CYS A N 1
ATOM 822 C CA . CYS A 1 106 ? 23.622 -6.750 14.484 1.00 55.88 106 CYS A CA 1
ATOM 823 C C . CYS A 1 106 ? 23.864 -5.322 13.989 1.00 55.88 106 CYS A C 1
ATOM 825 O O . CYS A 1 106 ? 24.789 -5.101 13.209 1.00 55.88 106 CYS A O 1
ATOM 827 N N . LEU A 1 107 ? 23.019 -4.379 14.405 1.00 50.09 107 LEU A N 1
ATOM 828 C CA . LEU A 1 107 ? 23.171 -2.957 14.145 1.00 50.09 107 LEU A CA 1
ATOM 829 C C . LEU A 1 107 ? 23.969 -2.348 15.311 1.00 50.09 107 LEU A C 1
ATOM 831 O O . LEU A 1 107 ? 23.952 -2.878 16.425 1.00 50.09 107 LEU A O 1
ATOM 835 N N . ALA A 1 108 ? 24.720 -1.274 15.058 1.00 45.16 108 ALA A N 1
ATOM 836 C CA . ALA A 1 108 ? 25.418 -0.562 16.128 1.00 45.16 108 ALA A CA 1
ATOM 837 C C . ALA A 1 108 ? 24.408 -0.158 17.227 1.00 45.16 108 ALA A C 1
ATOM 839 O O . ALA A 1 108 ? 23.266 0.168 16.893 1.00 45.16 108 ALA A O 1
ATOM 840 N N . PRO A 1 109 ? 24.773 -0.221 18.523 1.00 41.44 109 PRO A N 1
ATOM 841 C CA . PRO A 1 109 ? 23.849 0.127 19.597 1.00 41.44 109 PRO A CA 1
ATOM 842 C C . PRO A 1 109 ? 23.334 1.558 19.411 1.00 41.44 109 PRO A C 1
ATOM 844 O O . PRO A 1 109 ? 24.125 2.477 19.206 1.00 41.44 109 PRO A O 1
ATOM 847 N N . ALA A 1 110 ? 22.010 1.715 19.466 1.00 41.94 110 ALA A N 1
ATOM 848 C CA . ALA A 1 110 ? 21.354 3.014 19.417 1.00 41.94 110 ALA A CA 1
ATOM 849 C C . ALA A 1 110 ? 21.710 3.845 20.661 1.00 41.94 110 ALA A C 1
ATOM 851 O O . ALA A 1 110 ? 21.864 3.298 21.757 1.00 41.94 110 ALA A O 1
ATOM 852 N N . ASP A 1 111 ? 21.840 5.154 20.464 1.00 43.03 111 ASP A N 1
ATOM 853 C CA . ASP A 1 111 ? 22.109 6.138 21.511 1.00 43.03 111 ASP A CA 1
ATOM 854 C C . ASP A 1 111 ? 20.919 6.203 22.498 1.00 43.03 111 ASP A C 1
ATOM 856 O O . ASP A 1 111 ? 19.793 6.462 22.066 1.00 43.03 111 ASP A O 1
ATOM 860 N N . PRO A 1 112 ? 21.115 5.923 23.802 1.00 40.34 112 PRO A N 1
ATOM 861 C CA . PRO A 1 112 ? 20.044 5.941 24.801 1.00 40.34 112 PRO A CA 1
ATOM 862 C C . PRO A 1 112 ? 19.456 7.337 25.065 1.00 40.34 112 PRO A C 1
ATOM 864 O O . PRO A 1 112 ? 18.348 7.409 25.593 1.00 40.34 112 PRO A O 1
ATOM 867 N N . ASP A 1 113 ? 20.141 8.411 24.658 1.00 42.47 113 ASP A N 1
ATOM 868 C CA . ASP A 1 113 ? 19.643 9.792 24.721 1.00 42.47 113 ASP A CA 1
ATOM 869 C C . ASP A 1 113 ? 19.090 10.278 23.362 1.00 42.47 113 ASP A C 1
ATOM 871 O O . ASP A 1 113 ? 18.854 11.475 23.160 1.00 42.47 113 ASP A O 1
ATOM 875 N N . ALA A 1 114 ? 18.861 9.364 22.407 1.00 39.81 114 ALA A N 1
ATOM 876 C CA . ALA A 1 114 ? 18.323 9.710 21.097 1.00 39.81 114 ALA A CA 1
ATOM 877 C C . ALA A 1 114 ? 16.914 10.334 21.224 1.00 39.81 114 ALA A C 1
ATOM 879 O O . ALA A 1 114 ? 15.998 9.697 21.755 1.00 39.81 114 ALA A O 1
ATOM 880 N N . PRO A 1 115 ? 16.695 11.563 20.718 1.00 37.69 115 PRO A N 1
ATOM 881 C CA . PRO A 1 115 ? 15.368 12.168 20.706 1.00 37.69 115 PRO A CA 1
ATOM 882 C C . PRO A 1 115 ? 14.397 11.352 19.839 1.00 37.69 115 PRO A C 1
ATOM 884 O O . PRO A 1 115 ? 14.816 10.644 18.920 1.00 37.69 115 PRO A O 1
ATOM 887 N N . LEU A 1 116 ? 13.087 11.501 20.101 1.00 37.25 116 LEU A N 1
ATOM 888 C CA . LEU A 1 116 ? 12.013 10.980 19.242 1.00 37.25 116 LEU A CA 1
ATOM 889 C C . LEU A 1 116 ? 12.338 11.236 17.763 1.00 37.25 116 LEU A C 1
ATOM 891 O O . LEU A 1 116 ? 12.848 12.299 17.400 1.00 37.25 116 LEU A O 1
ATOM 895 N N . ALA A 1 117 ? 12.059 10.230 16.935 1.00 33.81 117 ALA A N 1
ATOM 896 C CA . ALA A 1 117 ? 12.568 10.110 15.580 1.00 33.81 117 ALA A CA 1
ATOM 897 C C . ALA A 1 117 ? 12.469 11.429 14.776 1.00 33.81 117 ALA A C 1
ATOM 899 O O . ALA A 1 117 ? 11.401 12.002 14.563 1.00 33.81 117 ALA A O 1
ATOM 900 N N . SER A 1 118 ? 13.631 11.911 14.331 1.00 38.59 118 SER A N 1
ATOM 901 C CA . SER A 1 118 ? 13.866 13.250 13.767 1.00 38.59 118 SER A CA 1
ATOM 902 C C . SER A 1 118 ? 13.182 13.545 12.423 1.00 38.59 118 SER A C 1
ATOM 904 O O . SER A 1 118 ? 13.287 14.665 11.922 1.00 38.59 118 SER A O 1
ATOM 906 N N . TRP A 1 119 ? 12.445 12.586 11.853 1.00 48.75 119 TRP A N 1
ATOM 907 C CA . TRP A 1 119 ? 11.568 12.799 10.693 1.00 48.75 119 TRP A CA 1
ATOM 908 C C . TRP A 1 119 ? 10.306 13.599 11.051 1.00 48.75 119 TRP A C 1
ATOM 910 O O . TRP A 1 119 ? 9.559 14.029 10.172 1.00 48.75 119 TRP A O 1
ATOM 920 N N . LEU A 1 120 ? 10.101 13.894 12.337 1.00 46.94 120 LEU A N 1
ATOM 921 C CA . LEU A 1 120 ? 9.183 14.926 12.783 1.00 46.94 120 LEU A CA 1
ATOM 922 C C . LEU A 1 120 ? 9.862 16.313 12.775 1.00 46.94 120 LEU A C 1
ATOM 924 O O . LEU A 1 120 ? 10.126 16.886 13.824 1.00 46.94 120 LEU A O 1
ATOM 928 N N . CYS A 1 121 ? 10.064 16.933 11.611 1.00 51.31 121 CYS A N 1
ATOM 929 C CA . CYS A 1 121 ? 10.567 18.313 11.535 1.00 51.31 121 CYS A CA 1
ATOM 930 C C . CYS A 1 121 ? 9.659 19.321 12.282 1.00 51.31 121 CYS A C 1
ATOM 932 O O . CYS A 1 121 ? 8.491 19.478 11.939 1.00 51.31 121 CYS A O 1
ATOM 934 N N . ASN A 1 122 ? 10.161 20.014 13.308 1.00 47.81 122 ASN A N 1
ATOM 935 C CA . ASN A 1 122 ? 9.370 20.903 14.186 1.00 47.81 122 ASN A CA 1
ATOM 936 C C . ASN A 1 122 ? 9.062 22.294 13.591 1.00 47.81 122 ASN A C 1
ATOM 938 O O . ASN A 1 122 ? 8.905 23.262 14.328 1.00 47.81 122 ASN A O 1
ATOM 942 N N . HIS A 1 123 ? 9.004 22.414 12.265 1.00 51.22 123 HIS A N 1
ATOM 943 C CA . HIS A 1 123 ? 8.669 23.663 11.583 1.00 51.22 123 HIS A CA 1
ATOM 944 C C . HIS A 1 123 ? 7.220 23.642 11.072 1.00 51.22 123 HIS A C 1
ATOM 946 O O . HIS A 1 123 ? 6.650 22.564 10.876 1.00 51.22 123 HIS A O 1
ATOM 952 N N . PRO A 1 124 ? 6.609 24.817 10.848 1.00 38.00 124 PRO A N 1
ATOM 953 C CA . PRO A 1 124 ? 5.300 24.903 10.214 1.00 38.00 124 PRO A CA 1
ATOM 954 C C . PRO A 1 124 ? 5.312 24.293 8.795 1.00 38.00 124 PRO A C 1
ATOM 956 O O . PRO A 1 124 ? 6.371 24.238 8.161 1.00 38.00 124 PRO A O 1
ATOM 959 N N . PRO A 1 125 ? 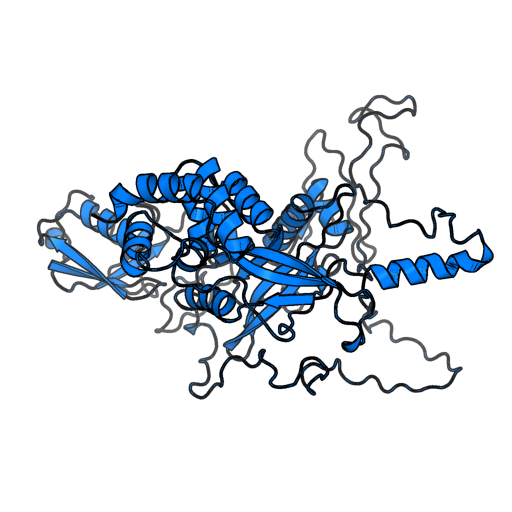4.150 23.861 8.267 1.00 37.84 125 PRO A N 1
ATOM 960 C CA . PRO A 1 125 ? 4.040 23.229 6.944 1.00 37.84 125 PRO A CA 1
ATOM 961 C C . PRO A 1 125 ? 4.464 24.106 5.756 1.00 37.84 125 PRO A C 1
ATOM 963 O O . PRO A 1 125 ? 4.635 23.609 4.651 1.00 37.84 125 PRO A O 1
ATOM 966 N N . THR A 1 126 ? 4.602 25.412 5.980 1.00 43.34 126 THR A N 1
ATOM 967 C CA . THR A 1 126 ? 5.017 26.416 4.992 1.00 43.34 126 THR A CA 1
ATOM 968 C C . THR A 1 126 ? 6.529 26.661 4.985 1.00 43.34 126 THR A C 1
ATOM 970 O O . THR A 1 126 ? 6.996 27.588 4.331 1.00 43.34 126 THR A O 1
ATOM 973 N N . ALA A 1 127 ? 7.305 25.896 5.755 1.00 41.97 127 ALA A N 1
ATOM 974 C CA . ALA A 1 127 ? 8.749 26.060 5.881 1.00 41.97 127 ALA A CA 1
ATOM 975 C C . ALA A 1 127 ? 9.476 24.736 5.615 1.00 41.97 127 ALA A C 1
ATOM 977 O O . ALA A 1 127 ? 8.906 23.665 5.799 1.00 41.97 127 ALA A O 1
ATOM 978 N N . PHE A 1 128 ? 10.749 24.815 5.227 1.00 41.78 128 PHE A N 1
ATOM 979 C CA . PHE A 1 128 ? 11.667 23.678 5.130 1.00 41.78 128 PHE A CA 1
ATOM 980 C C . PHE A 1 128 ? 12.831 23.899 6.103 1.00 41.78 128 PHE A C 1
ATOM 982 O O . PHE A 1 128 ? 13.339 25.014 6.216 1.00 41.78 128 PHE A O 1
ATOM 989 N N . CYS A 1 129 ? 13.270 22.863 6.826 1.00 47.44 129 CYS A N 1
ATOM 990 C CA . CYS A 1 129 ? 14.506 22.949 7.612 1.00 47.44 129 CYS A CA 1
ATOM 991 C C . CYS A 1 129 ? 15.755 22.710 6.744 1.00 47.44 129 CYS A C 1
ATOM 993 O O . CYS A 1 129 ? 15.652 22.056 5.704 1.00 47.44 129 CYS A O 1
ATOM 995 N N . PRO A 1 130 ? 16.957 23.105 7.206 1.00 40.94 130 PRO A N 1
ATOM 996 C CA . PRO A 1 130 ? 18.214 22.846 6.495 1.00 40.94 130 PRO A CA 1
ATOM 997 C C . PRO A 1 130 ? 18.499 21.360 6.201 1.00 40.94 130 PRO A C 1
ATOM 999 O O . PRO A 1 130 ? 19.349 21.057 5.376 1.00 40.94 130 PRO A O 1
ATOM 1002 N N . LYS A 1 131 ? 17.803 20.420 6.865 1.00 41.44 131 LYS A N 1
ATOM 1003 C CA . LYS A 1 131 ? 17.893 18.969 6.603 1.00 41.44 131 LYS A CA 1
ATOM 1004 C C . LYS A 1 131 ? 16.894 18.455 5.552 1.00 41.44 131 LYS A C 1
ATOM 1006 O O . LYS A 1 131 ? 17.019 17.313 5.126 1.00 41.44 131 LYS A O 1
ATOM 1011 N N . CYS A 1 132 ? 15.905 19.263 5.166 1.00 44.88 132 CYS A N 1
ATOM 1012 C CA . CYS A 1 132 ? 14.870 18.928 4.178 1.00 44.88 132 CYS A CA 1
ATOM 1013 C C . CYS A 1 132 ? 14.975 19.754 2.892 1.00 44.88 132 CYS A C 1
ATOM 1015 O O . CYS A 1 132 ? 14.311 19.418 1.914 1.00 44.88 132 CYS A O 1
ATOM 1017 N N . LEU A 1 133 ? 15.799 20.806 2.874 1.00 40.19 133 LEU A N 1
ATOM 1018 C CA . LEU A 1 133 ? 16.222 21.417 1.623 1.00 40.19 133 LEU A CA 1
ATOM 1019 C C . LEU A 1 133 ? 17.082 20.405 0.842 1.00 40.19 133 LEU A C 1
ATOM 1021 O O . LEU A 1 133 ? 18.036 19.860 1.407 1.00 40.19 133 LEU A O 1
ATOM 1025 N N . PRO A 1 134 ? 16.805 20.154 -0.453 1.00 42.12 134 PRO A N 1
ATOM 1026 C CA . PRO A 1 134 ? 17.862 19.727 -1.361 1.00 42.12 134 PRO A CA 1
ATOM 1027 C C . PRO A 1 134 ? 19.028 20.719 -1.208 1.00 42.12 134 PRO A C 1
ATOM 1029 O O . PRO A 1 134 ? 18.752 21.912 -1.074 1.00 42.12 134 PRO A O 1
ATOM 1032 N N . PRO A 1 135 ? 20.296 20.269 -1.175 1.00 36.50 135 PRO A N 1
ATOM 1033 C CA . PRO A 1 135 ? 21.431 21.181 -1.042 1.00 36.50 135 PRO A CA 1
ATOM 1034 C C . PRO A 1 135 ? 21.296 22.323 -2.053 1.00 36.50 135 PRO A C 1
ATOM 1036 O O . PRO A 1 135 ? 20.994 22.059 -3.217 1.00 36.50 135 PRO A O 1
ATOM 1039 N N . GLU A 1 136 ? 21.448 23.565 -1.580 1.00 36.50 136 GLU A N 1
ATOM 1040 C CA . GLU A 1 136 ? 21.297 24.766 -2.403 1.00 36.50 136 GLU A CA 1
ATOM 1041 C C . GLU A 1 136 ? 22.201 24.654 -3.633 1.00 36.50 136 GLU A C 1
ATOM 1043 O O . GLU A 1 136 ? 23.429 24.622 -3.529 1.00 36.50 136 GLU A O 1
ATOM 1048 N N . GLU A 1 137 ? 21.585 24.560 -4.808 1.00 40.84 137 GLU A N 1
ATOM 1049 C CA . GLU A 1 137 ? 22.293 24.764 -6.060 1.00 40.84 137 GLU A CA 1
ATOM 1050 C C . GLU A 1 137 ? 22.498 26.270 -6.195 1.00 40.84 137 GLU A C 1
ATOM 1052 O O . GLU A 1 137 ? 21.544 27.051 -6.190 1.00 40.84 137 GLU A O 1
ATOM 1057 N N . VAL A 1 138 ? 23.764 26.678 -6.250 1.00 30.14 138 VAL A N 1
ATOM 1058 C CA . VAL A 1 138 ? 24.156 28.051 -6.555 1.00 30.14 138 VAL A CA 1
ATOM 1059 C C . VAL A 1 138 ? 23.576 28.371 -7.929 1.00 30.14 138 VAL A C 1
ATOM 1061 O O . VAL A 1 138 ? 24.051 27.874 -8.948 1.00 30.14 138 VAL A O 1
ATOM 1064 N N . VAL A 1 139 ? 22.495 29.147 -7.953 1.00 34.97 139 VAL A N 1
ATOM 1065 C CA . VAL A 1 139 ? 21.867 29.600 -9.192 1.00 34.97 139 VAL A CA 1
ATOM 1066 C C . VAL A 1 139 ? 22.755 30.698 -9.769 1.00 34.97 139 VAL A C 1
ATOM 1068 O O . VAL A 1 139 ? 22.545 31.884 -9.517 1.00 34.97 139 VAL A O 1
ATOM 1071 N N . GLU A 1 140 ? 23.778 30.312 -10.529 1.00 29.41 140 GLU A N 1
ATOM 1072 C CA . GLU A 1 140 ? 24.476 31.251 -11.400 1.00 29.41 140 GLU A CA 1
ATOM 1073 C C . GLU A 1 140 ? 23.557 31.591 -12.575 1.00 29.41 140 GLU A C 1
ATOM 1075 O O . GLU A 1 140 ? 23.422 30.870 -13.562 1.00 29.41 140 GLU A O 1
ATOM 1080 N N . SER A 1 141 ? 22.859 32.712 -12.433 1.00 32.28 141 SER A N 1
ATOM 1081 C CA . SER A 1 141 ? 22.088 33.327 -13.497 1.00 32.28 141 SER A CA 1
ATOM 1082 C C . SER A 1 141 ? 23.008 34.166 -14.386 1.00 32.28 141 SER A C 1
ATOM 1084 O O . SER A 1 141 ? 23.250 35.335 -14.100 1.00 32.28 141 SER A O 1
ATOM 1086 N N . SER A 1 142 ? 23.506 33.601 -15.493 1.00 26.42 142 SER A N 1
ATOM 1087 C CA . SER A 1 142 ? 23.708 34.325 -16.766 1.00 26.42 142 SER A CA 1
ATOM 1088 C C . SER A 1 142 ? 24.198 33.418 -17.903 1.00 26.42 142 SER A C 1
ATOM 1090 O O . SER A 1 142 ? 24.793 32.374 -17.650 1.00 26.42 142 SER A O 1
ATOM 1092 N N . PRO A 1 143 ? 23.900 33.778 -19.167 1.00 43.03 143 PRO A N 1
ATOM 1093 C CA . PRO A 1 143 ? 23.945 32.859 -20.292 1.00 43.03 143 PRO A CA 1
ATOM 1094 C C . PRO A 1 143 ? 25.328 32.810 -20.947 1.00 43.03 143 PRO A C 1
ATOM 1096 O O . PRO A 1 143 ? 26.075 33.783 -20.927 1.00 43.03 143 PRO A O 1
ATOM 1099 N N . ALA A 1 144 ? 25.572 31.695 -21.635 1.00 36.88 144 ALA A N 1
ATOM 1100 C CA . ALA A 1 144 ? 26.748 31.393 -22.445 1.00 36.88 144 ALA A CA 1
ATOM 1101 C C . ALA A 1 144 ? 28.014 31.060 -21.647 1.00 36.88 144 ALA A C 1
ATOM 1103 O O . ALA A 1 144 ? 28.882 31.897 -21.453 1.00 36.88 144 ALA A O 1
ATOM 1104 N N . ASN A 1 145 ? 28.163 29.776 -21.319 1.00 28.83 145 ASN A N 1
ATOM 1105 C CA . ASN A 1 145 ? 29.413 29.064 -21.551 1.00 28.83 145 ASN A CA 1
ATOM 1106 C C . ASN A 1 145 ? 29.101 27.584 -21.787 1.00 28.83 145 ASN A C 1
ATOM 1108 O O . ASN A 1 145 ? 28.435 26.933 -20.988 1.00 28.83 145 ASN A O 1
ATOM 1112 N N . HIS A 1 146 ? 29.560 27.066 -22.928 1.00 37.84 146 HIS A N 1
ATOM 1113 C CA . HIS A 1 146 ? 29.650 25.634 -23.186 1.00 37.84 146 HIS A CA 1
ATOM 1114 C C . HIS A 1 146 ? 30.728 25.049 -22.266 1.00 37.84 146 HIS A C 1
ATOM 1116 O O . HIS A 1 146 ? 31.859 24.815 -22.693 1.00 37.84 146 HIS A O 1
ATOM 1122 N N . GLU A 1 147 ? 30.399 24.839 -20.997 1.00 33.03 147 GLU A N 1
ATOM 1123 C CA . GLU A 1 147 ? 31.196 23.971 -20.146 1.00 33.03 147 GLU A CA 1
ATOM 1124 C C . GLU A 1 147 ? 30.814 22.529 -20.460 1.00 33.03 147 GLU A C 1
ATOM 1126 O O . GLU A 1 147 ? 29.642 22.158 -20.505 1.00 33.03 147 GLU A O 1
ATOM 1131 N N . LYS A 1 148 ? 31.829 21.736 -20.800 1.00 33.97 148 LYS A N 1
ATOM 1132 C CA . LYS A 1 148 ? 31.682 20.318 -21.111 1.00 33.97 148 LYS A CA 1
ATOM 1133 C C . LYS A 1 148 ? 31.101 19.631 -19.879 1.00 33.97 148 LYS A C 1
ATOM 1135 O O . LYS A 1 148 ? 31.786 19.537 -18.865 1.00 33.97 148 LYS A O 1
ATOM 1140 N N . GLU A 1 149 ? 29.855 19.179 -19.987 1.00 38.34 149 GLU A N 1
ATOM 1141 C CA . GLU A 1 149 ? 29.212 18.345 -18.976 1.00 38.34 149 GLU A CA 1
ATOM 1142 C C . GLU A 1 149 ? 30.112 17.140 -18.673 1.00 38.34 149 GLU A C 1
ATOM 1144 O O . GLU A 1 149 ? 30.551 16.430 -19.582 1.00 38.34 149 GLU A O 1
ATOM 1149 N N . ASP A 1 150 ? 30.428 16.959 -17.391 1.00 39.97 150 ASP A N 1
ATOM 1150 C CA . ASP A 1 150 ? 31.158 15.805 -16.879 1.00 39.97 150 ASP A CA 1
ATOM 1151 C C . ASP A 1 150 ? 30.354 14.526 -17.194 1.00 39.97 150 ASP A C 1
ATOM 1153 O O . ASP A 1 150 ? 29.244 14.372 -16.674 1.00 39.97 150 ASP A O 1
ATOM 1157 N N . PRO A 1 151 ? 30.865 13.618 -18.047 1.00 42.53 151 PRO A N 1
ATOM 1158 C CA . PRO A 1 151 ? 30.133 12.431 -18.484 1.00 42.53 151 PRO A CA 1
ATOM 1159 C C . PRO A 1 151 ? 29.837 11.436 -17.349 1.00 42.53 151 PRO A C 1
ATOM 1161 O O . PRO A 1 151 ? 29.008 10.546 -17.548 1.00 42.53 151 PRO A O 1
ATOM 1164 N N . ASP A 1 152 ? 30.471 11.588 -16.179 1.00 46.25 152 ASP A N 1
ATOM 1165 C CA . ASP A 1 152 ? 30.257 10.734 -15.006 1.00 46.25 152 ASP A CA 1
ATOM 1166 C C . ASP A 1 152 ? 29.275 11.329 -13.976 1.00 46.25 152 ASP A C 1
ATOM 1168 O O . ASP A 1 152 ? 28.922 10.660 -12.997 1.00 46.25 152 ASP A O 1
ATOM 1172 N N . LYS A 1 153 ? 28.767 12.556 -14.180 1.00 35.41 153 LYS A N 1
ATOM 1173 C CA . LYS A 1 153 ? 27.748 13.137 -13.294 1.00 35.41 153 LYS A CA 1
ATOM 1174 C C . LYS A 1 153 ? 26.375 12.549 -13.657 1.00 35.41 153 LYS A C 1
ATOM 1176 O O . LYS A 1 153 ? 25.914 12.737 -14.784 1.00 35.41 153 LYS A O 1
ATOM 1181 N N . PRO A 1 154 ? 25.687 11.832 -12.746 1.00 40.91 154 PRO A N 1
ATOM 1182 C CA . PRO A 1 154 ? 24.391 11.246 -13.060 1.00 40.91 154 PRO A CA 1
ATOM 1183 C C . PRO A 1 154 ? 23.405 12.355 -13.434 1.00 40.91 154 PRO A C 1
ATOM 1185 O O . PRO A 1 154 ? 23.217 13.309 -12.677 1.00 40.91 154 PRO A O 1
ATOM 1188 N N . PHE A 1 155 ? 22.785 12.222 -14.608 1.00 34.69 155 PHE A N 1
ATOM 1189 C CA . PHE A 1 155 ? 21.751 13.130 -15.094 1.00 34.69 155 PHE A CA 1
ATOM 1190 C C . PHE A 1 155 ? 20.615 13.162 -14.061 1.00 34.69 155 PHE A C 1
ATOM 1192 O O . PHE A 1 155 ? 19.906 12.172 -13.866 1.00 34.69 155 PHE A O 1
ATOM 1199 N N . LYS A 1 156 ? 20.488 14.271 -13.330 1.00 42.75 156 LYS A N 1
ATOM 1200 C CA . LYS A 1 156 ? 19.475 14.433 -12.287 1.00 42.75 156 LYS A CA 1
ATOM 1201 C C . LYS A 1 156 ? 18.156 14.745 -12.988 1.00 42.75 156 LYS A C 1
ATOM 1203 O O . LYS A 1 156 ? 17.941 15.855 -13.456 1.00 42.75 156 LYS A O 1
ATOM 1208 N N . VAL A 1 157 ? 17.310 13.731 -13.144 1.00 55.66 157 VAL A N 1
ATOM 1209 C CA . VAL A 1 157 ? 15.958 13.921 -13.676 1.00 55.66 157 VAL A CA 1
ATOM 1210 C C . VAL A 1 157 ? 15.103 14.513 -12.561 1.00 55.66 157 VAL A C 1
ATOM 1212 O O . VAL A 1 157 ? 14.818 13.831 -11.575 1.00 55.66 157 VAL A O 1
ATOM 1215 N N . ASP A 1 158 ? 14.701 15.774 -12.706 1.00 72.06 158 ASP A N 1
ATOM 1216 C CA . ASP A 1 158 ? 13.750 16.396 -11.788 1.00 72.06 158 ASP A CA 1
ATOM 1217 C C . ASP A 1 158 ? 12.380 15.720 -11.930 1.00 72.06 158 ASP A C 1
ATOM 1219 O O . ASP A 1 158 ? 11.777 15.700 -13.004 1.00 72.06 158 ASP A O 1
ATOM 1223 N N . ILE A 1 159 ? 11.898 15.118 -10.839 1.00 84.94 159 ILE A N 1
ATOM 1224 C CA . ILE A 1 159 ? 10.582 14.475 -10.788 1.00 84.94 159 ILE A CA 1
ATOM 1225 C C . ILE A 1 159 ? 9.549 15.537 -10.413 1.00 84.94 159 ILE A C 1
ATOM 1227 O O . ILE A 1 159 ? 9.497 15.973 -9.260 1.00 84.94 159 ILE A O 1
ATOM 1231 N N . ILE A 1 160 ? 8.707 15.918 -11.373 1.00 88.94 160 ILE A N 1
ATOM 1232 C CA . ILE A 1 160 ? 7.672 16.9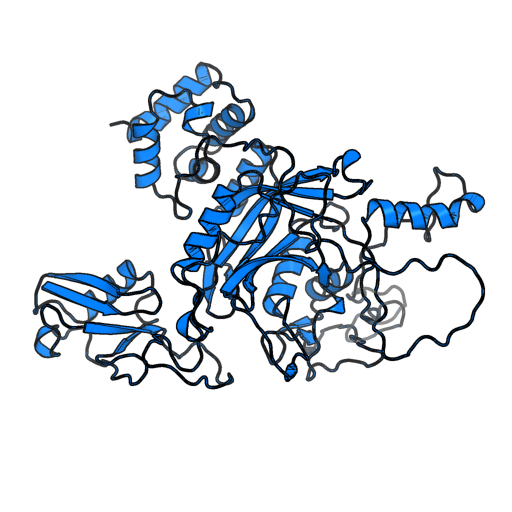48 -11.197 1.00 88.94 160 ILE A CA 1
ATOM 1233 C C . ILE A 1 160 ? 6.269 16.347 -10.984 1.00 88.94 160 ILE A C 1
ATOM 1235 O O . ILE A 1 160 ? 6.023 15.189 -11.354 1.00 88.94 160 ILE A O 1
ATOM 1239 N N . PRO A 1 161 ? 5.315 17.113 -10.423 1.00 90.81 161 PRO A N 1
ATOM 1240 C CA . PRO A 1 161 ? 3.917 16.703 -10.372 1.00 90.81 161 PRO A CA 1
ATOM 1241 C C . PRO A 1 161 ? 3.353 16.396 -11.762 1.00 90.81 161 PRO A C 1
ATOM 1243 O O . PRO A 1 161 ? 3.628 17.098 -12.739 1.00 90.81 161 PRO A O 1
ATOM 1246 N N . TYR A 1 162 ? 2.494 15.379 -11.865 1.00 91.25 162 TYR A N 1
ATOM 1247 C CA . TYR A 1 162 ? 1.887 14.995 -13.144 1.00 91.25 162 TYR A CA 1
ATOM 1248 C C . TYR A 1 162 ? 1.107 16.139 -13.811 1.00 91.25 162 TYR A C 1
ATOM 1250 O O . TYR A 1 162 ? 1.129 16.280 -15.035 1.00 91.25 162 TYR A O 1
ATOM 1258 N N . ALA A 1 163 ? 0.429 16.978 -13.022 1.00 89.12 163 ALA A N 1
ATOM 1259 C CA . ALA A 1 163 ? -0.290 18.135 -13.543 1.00 89.12 163 ALA A CA 1
ATOM 1260 C C . ALA A 1 163 ? 0.658 19.124 -14.243 1.00 89.12 163 ALA A C 1
ATOM 1262 O O . ALA A 1 163 ? 0.355 19.587 -15.346 1.00 89.12 163 ALA A O 1
ATOM 1263 N N . GLN A 1 164 ? 1.825 19.383 -13.644 1.00 89.50 164 GLN A N 1
ATOM 1264 C CA . GLN A 1 164 ? 2.864 20.230 -14.224 1.00 89.50 164 GLN A CA 1
ATOM 1265 C C . GLN A 1 164 ? 3.438 19.603 -15.500 1.00 89.50 164 GLN A C 1
ATOM 1267 O O . GLN A 1 164 ? 3.478 20.261 -16.537 1.00 89.50 164 GLN A O 1
ATOM 1272 N N . PHE A 1 165 ? 3.763 18.308 -15.471 1.00 91.25 165 PHE A N 1
ATOM 1273 C CA . PHE A 1 165 ? 4.227 17.570 -16.650 1.00 91.25 165 PHE A CA 1
ATOM 1274 C C . PHE A 1 165 ? 3.250 17.687 -17.832 1.00 91.25 165 PHE A C 1
ATOM 1276 O O . PHE A 1 165 ? 3.640 17.957 -18.971 1.00 91.25 165 PHE A O 1
ATOM 1283 N N . MET A 1 166 ? 1.950 17.538 -17.570 1.00 90.56 166 MET A N 1
ATOM 1284 C CA . MET A 1 166 ? 0.920 17.697 -18.596 1.00 90.56 166 MET A CA 1
ATOM 1285 C C . MET A 1 166 ? 0.774 19.145 -19.076 1.00 90.56 166 MET A C 1
ATOM 1287 O O . MET A 1 166 ? 0.512 19.366 -20.263 1.00 90.56 166 MET A O 1
ATOM 1291 N N . ALA A 1 167 ? 0.939 20.128 -18.190 1.00 89.00 167 ALA A N 1
ATOM 1292 C CA . ALA A 1 167 ? 0.918 21.542 -18.549 1.00 89.00 167 ALA A CA 1
ATOM 1293 C C . ALA A 1 167 ? 2.090 21.903 -19.474 1.00 89.00 167 ALA A C 1
ATOM 1295 O O . ALA A 1 167 ? 1.868 22.519 -20.518 1.00 89.00 167 ALA A O 1
ATOM 1296 N N . GLU A 1 168 ? 3.303 21.444 -19.161 1.00 89.38 168 GLU A N 1
ATOM 1297 C CA . GLU A 1 168 ? 4.498 21.632 -19.990 1.00 89.38 168 GLU A CA 1
ATOM 1298 C C . GLU A 1 168 ? 4.334 20.973 -21.368 1.00 89.38 168 GLU A C 1
ATOM 1300 O O . GLU A 1 168 ? 4.529 21.628 -22.397 1.00 89.38 168 GLU A O 1
ATOM 1305 N N . LYS A 1 169 ? 3.845 19.723 -21.429 1.00 89.31 169 LYS A N 1
ATOM 1306 C CA . LYS A 1 169 ? 3.532 19.053 -22.708 1.00 89.31 169 LYS A CA 1
ATOM 1307 C C . LYS A 1 169 ? 2.515 19.826 -23.550 1.00 89.31 169 LYS A C 1
ATOM 1309 O O . LYS A 1 169 ? 2.649 19.909 -24.774 1.00 89.31 169 LYS A O 1
ATOM 1314 N N . ARG A 1 170 ? 1.479 20.388 -22.922 1.00 88.00 170 ARG A N 1
ATOM 1315 C CA . ARG A 1 170 ? 0.469 21.205 -23.616 1.00 88.00 170 ARG A CA 1
ATOM 1316 C C . ARG A 1 170 ? 1.028 22.550 -24.068 1.00 88.00 170 ARG A C 1
ATOM 1318 O O . ARG A 1 170 ? 0.681 22.995 -25.162 1.00 88.00 170 ARG A O 1
ATOM 1325 N N . ALA A 1 171 ? 1.924 23.164 -23.297 1.00 88.12 171 ALA A N 1
ATOM 1326 C CA . ALA A 1 171 ? 2.557 24.433 -23.648 1.00 88.12 171 ALA A CA 1
ATOM 1327 C C . ALA A 1 171 ? 3.353 24.340 -24.962 1.00 88.12 171 ALA A C 1
ATOM 1329 O O . ALA A 1 171 ? 3.282 25.257 -25.783 1.00 88.12 171 ALA A O 1
ATOM 1330 N N . LEU A 1 172 ? 3.995 23.197 -25.236 1.00 88.00 172 LEU A N 1
ATOM 1331 C CA . LEU A 1 172 ? 4.686 22.927 -26.509 1.00 88.00 172 LEU A CA 1
ATOM 1332 C C . LEU A 1 172 ? 3.756 22.935 -27.740 1.00 88.00 172 LEU A C 1
ATOM 1334 O O . LEU A 1 172 ? 4.221 23.024 -28.878 1.00 88.00 172 LEU A O 1
ATOM 1338 N N . CYS A 1 173 ? 2.441 22.836 -27.532 1.00 87.50 173 CYS A N 1
ATOM 1339 C CA . CYS A 1 173 ? 1.433 22.811 -28.591 1.00 87.50 173 CYS A CA 1
ATOM 1340 C C . CYS A 1 173 ? 0.626 24.114 -28.704 1.00 87.50 173 CYS A C 1
ATOM 1342 O O . CYS A 1 173 ? -0.258 24.192 -29.556 1.00 87.50 173 CYS A O 1
ATOM 1344 N N . LYS A 1 174 ? 0.949 25.147 -27.908 1.00 79.81 174 LYS A N 1
ATOM 1345 C CA . LYS A 1 174 ? 0.199 26.416 -27.813 1.00 79.81 174 LYS A CA 1
ATOM 1346 C C . LYS A 1 174 ? -0.069 27.097 -29.164 1.00 79.81 174 LYS A C 1
ATOM 1348 O O . LYS A 1 174 ? -1.090 27.757 -29.315 1.00 79.81 174 LYS A O 1
ATOM 1353 N N . PHE A 1 175 ? 0.823 26.917 -30.138 1.00 82.56 175 PHE A N 1
ATOM 1354 C CA . PHE A 1 175 ? 0.710 27.495 -31.485 1.00 82.56 175 PHE A CA 1
ATOM 1355 C C . PHE A 1 175 ? 0.397 26.466 -32.583 1.00 82.56 175 PHE A C 1
ATOM 1357 O O . PHE A 1 175 ? 0.379 26.818 -33.758 1.00 82.56 175 PHE A O 1
ATOM 1364 N N . LYS A 1 176 ? 0.180 25.192 -32.230 1.00 85.88 176 LYS A N 1
ATOM 1365 C CA . LYS A 1 176 ? -0.064 24.108 -33.199 1.00 85.88 176 LYS A CA 1
ATOM 1366 C C . LYS A 1 176 ? -1.549 23.823 -33.413 1.00 85.88 176 LYS A C 1
ATOM 1368 O O . LYS A 1 176 ? -1.942 23.446 -34.510 1.00 85.88 176 LYS A O 1
ATOM 1373 N N . HIS A 1 177 ? -2.366 23.974 -32.376 1.00 84.81 177 HIS A N 1
ATOM 1374 C CA . HIS A 1 177 ? -3.814 23.783 -32.430 1.00 84.81 177 HIS A CA 1
ATOM 1375 C C . HIS A 1 177 ? -4.491 24.559 -31.293 1.00 84.81 177 HIS A C 1
ATOM 1377 O O . HIS A 1 177 ? -3.834 25.013 -30.358 1.00 84.81 177 HIS A O 1
ATOM 1383 N N . HIS A 1 178 ? -5.815 24.704 -31.363 1.00 81.50 178 HIS A N 1
ATOM 1384 C CA . HIS A 1 178 ? -6.594 25.373 -30.320 1.00 81.50 178 HIS A CA 1
ATOM 1385 C C . HIS A 1 178 ? -6.489 24.639 -28.965 1.00 81.50 178 HIS A C 1
ATOM 1387 O O . HIS A 1 178 ? -6.283 23.424 -28.933 1.00 81.50 178 HIS A O 1
ATOM 1393 N N . LEU A 1 179 ? -6.679 25.357 -27.847 1.00 76.88 179 LEU A N 1
ATOM 1394 C CA . LEU A 1 179 ? -6.556 24.829 -26.473 1.00 76.88 179 LEU A CA 1
ATOM 1395 C C . LEU A 1 179 ? -7.520 23.674 -26.153 1.00 76.88 179 LEU A C 1
ATOM 1397 O O . LEU A 1 179 ? -7.233 22.851 -25.292 1.00 76.88 179 LEU A O 1
ATOM 1401 N N . SER A 1 180 ? -8.657 23.607 -26.847 1.00 81.50 180 SER A N 1
ATOM 1402 C CA . SER A 1 180 ? -9.637 22.519 -26.717 1.00 81.50 180 SER A CA 1
ATOM 1403 C C . SER A 1 180 ? -9.270 21.264 -27.514 1.00 81.50 180 SER A C 1
ATOM 1405 O O . SER A 1 180 ? -9.903 20.226 -27.349 1.00 81.50 180 SER A O 1
ATOM 1407 N N . THR A 1 181 ? -8.282 21.353 -28.405 1.00 85.25 181 THR A N 1
ATOM 1408 C CA . THR A 1 181 ? -7.819 20.230 -29.225 1.00 85.25 181 THR A CA 1
ATOM 1409 C C . THR A 1 181 ? -6.642 19.550 -28.535 1.00 85.25 181 THR A C 1
ATOM 1411 O O . THR A 1 181 ? -5.784 20.218 -27.964 1.00 85.25 181 THR A O 1
ATOM 1414 N N . VAL A 1 182 ? -6.583 18.221 -28.600 1.00 84.50 182 VAL A N 1
ATOM 1415 C CA . VAL A 1 182 ? -5.461 17.426 -28.088 1.00 84.50 182 VAL A CA 1
ATOM 1416 C C . VAL A 1 182 ? -4.849 16.652 -29.251 1.00 84.50 182 VAL A C 1
ATOM 1418 O O . VAL A 1 182 ? -5.563 15.982 -29.992 1.00 84.50 182 VAL A O 1
ATOM 1421 N N . CYS A 1 183 ? -3.531 16.751 -29.424 1.00 85.94 183 CYS A N 1
ATOM 1422 C CA . CYS A 1 183 ? -2.767 15.955 -30.383 1.00 85.94 183 CYS A CA 1
ATOM 1423 C C . CYS A 1 183 ? -1.925 14.894 -29.664 1.00 85.94 183 CYS A C 1
ATOM 1425 O O . CYS A 1 183 ? -1.762 14.937 -28.446 1.00 85.94 183 CYS A O 1
ATOM 1427 N N . HIS A 1 184 ? -1.321 13.975 -30.418 1.00 85.06 184 HIS A N 1
ATOM 1428 C CA . HIS A 1 184 ? -0.474 12.913 -29.866 1.00 85.06 184 HIS A CA 1
ATOM 1429 C C . HIS A 1 184 ? 0.668 13.441 -28.969 1.00 85.06 184 HIS A C 1
ATOM 1431 O O . HIS A 1 184 ? 1.010 12.824 -27.965 1.00 85.06 184 HIS A O 1
ATOM 1437 N N . SER A 1 185 ? 1.224 14.622 -29.269 1.00 85.06 185 SER A N 1
ATOM 1438 C CA . SER A 1 185 ? 2.312 15.216 -28.479 1.00 85.06 185 SER A CA 1
ATOM 1439 C C . SER A 1 185 ? 1.867 15.804 -27.135 1.00 85.06 185 SER A C 1
ATOM 1441 O O . SER A 1 185 ? 2.680 15.860 -26.216 1.00 85.06 185 SER A O 1
ATOM 1443 N N . CYS A 1 186 ? 0.608 16.231 -26.992 1.00 86.44 186 CYS A N 1
ATOM 1444 C CA . CYS A 1 186 ? 0.078 16.816 -25.750 1.00 86.44 186 CYS A CA 1
ATOM 1445 C C . CYS A 1 186 ? -0.999 15.961 -25.069 1.00 86.44 186 CYS A C 1
ATOM 1447 O O . CYS A 1 186 ? -1.535 16.351 -24.027 1.00 86.44 186 CYS A O 1
ATOM 1449 N N . ALA A 1 187 ? -1.296 14.791 -25.632 1.00 87.31 187 ALA A N 1
ATOM 1450 C CA . ALA A 1 187 ? -2.104 13.777 -24.988 1.00 87.31 187 ALA A CA 1
ATOM 1451 C C . ALA A 1 187 ? -1.397 13.236 -23.729 1.00 87.31 187 ALA A C 1
ATOM 1453 O O . ALA A 1 187 ? -0.152 13.208 -23.665 1.00 87.31 187 ALA A O 1
ATOM 1454 N N . PRO A 1 188 ? -2.179 12.806 -22.720 1.00 85.94 188 PRO A N 1
ATOM 1455 C CA . PRO A 1 188 ? -1.672 11.959 -21.650 1.00 85.94 188 PRO A CA 1
ATOM 1456 C C . PRO A 1 188 ? -0.852 10.801 -22.232 1.00 85.94 188 PRO A C 1
ATOM 1458 O O . PRO A 1 188 ? -1.249 10.266 -23.269 1.00 85.94 188 PRO A O 1
ATOM 1461 N N . PRO A 1 189 ? 0.285 10.425 -21.617 1.00 84.62 189 PRO A N 1
ATOM 1462 C CA . PRO A 1 189 ? 1.021 9.242 -22.038 1.00 84.62 189 PRO A CA 1
ATOM 1463 C C . PRO A 1 189 ? 0.088 8.034 -22.092 1.00 84.62 189 PRO A C 1
ATOM 1465 O O . PRO A 1 189 ? -0.655 7.784 -21.143 1.00 84.62 189 PRO A O 1
ATOM 1468 N N . GLU A 1 190 ? 0.106 7.317 -23.212 1.00 82.88 190 GLU A N 1
ATOM 1469 C CA . GLU A 1 190 ? -0.599 6.046 -23.310 1.00 82.88 190 GLU A CA 1
ATOM 1470 C C . GLU A 1 190 ? 0.102 5.008 -22.440 1.00 82.88 190 GLU A C 1
ATOM 1472 O O . GLU A 1 190 ? 1.328 5.010 -22.285 1.00 82.88 190 GLU A O 1
ATOM 1477 N N . MET A 1 191 ? -0.687 4.093 -21.889 1.00 79.50 191 MET A N 1
ATOM 1478 C CA . MET A 1 191 ? -0.148 2.983 -21.131 1.00 79.50 191 MET A CA 1
ATOM 1479 C C . MET A 1 191 ? 0.733 2.106 -22.023 1.00 79.50 191 MET A C 1
ATOM 1481 O O . MET A 1 191 ? 0.294 1.572 -23.042 1.00 79.50 191 MET A O 1
ATOM 1485 N N . ILE A 1 192 ? 1.975 1.912 -21.588 1.00 88.12 192 ILE A N 1
ATOM 1486 C CA . ILE A 1 192 ? 2.949 1.084 -22.291 1.00 88.12 192 ILE A CA 1
ATOM 1487 C C . ILE A 1 192 ? 2.479 -0.376 -22.275 1.00 88.12 192 ILE A C 1
ATOM 1489 O O . ILE A 1 192 ? 1.949 -0.869 -21.272 1.00 88.12 192 ILE A O 1
ATOM 1493 N N . SER A 1 193 ? 2.689 -1.085 -23.385 1.00 88.88 193 SER A N 1
ATOM 1494 C CA . SER A 1 193 ? 2.520 -2.534 -23.455 1.00 88.88 193 SER A CA 1
ATOM 1495 C C . SER A 1 193 ? 3.720 -3.210 -24.096 1.00 88.88 193 SER A C 1
ATOM 1497 O O . SER A 1 193 ? 4.226 -2.792 -25.137 1.00 88.88 193 SER A O 1
ATOM 1499 N N . TYR A 1 194 ? 4.146 -4.277 -23.437 1.00 89.06 194 TYR A N 1
ATOM 1500 C CA . TYR A 1 194 ? 5.181 -5.213 -23.836 1.00 89.06 194 TYR A CA 1
ATOM 1501 C C . TYR A 1 194 ? 4.597 -6.578 -24.218 1.00 89.06 194 TYR A C 1
ATOM 1503 O O . TYR A 1 194 ? 5.333 -7.540 -24.423 1.00 89.06 194 TYR A O 1
ATOM 1511 N N . ALA A 1 195 ? 3.271 -6.672 -24.333 1.00 83.75 195 ALA A N 1
ATOM 1512 C CA . ALA A 1 195 ? 2.604 -7.840 -24.874 1.00 83.75 195 ALA A CA 1
ATOM 1513 C C . ALA A 1 195 ? 2.560 -7.756 -26.405 1.00 83.75 195 ALA A C 1
ATOM 1515 O O . ALA A 1 195 ? 2.163 -6.746 -26.991 1.00 83.75 195 ALA A O 1
ATOM 1516 N N . GLY A 1 196 ? 2.948 -8.841 -27.070 1.00 77.62 196 GLY A N 1
ATOM 1517 C CA . GLY A 1 196 ? 2.814 -8.937 -28.518 1.00 77.62 196 GLY A CA 1
ATOM 1518 C C . GLY A 1 196 ? 1.352 -9.127 -28.923 1.00 77.62 196 GLY A C 1
ATOM 1519 O O . GLY A 1 196 ? 0.539 -9.668 -28.169 1.00 77.62 196 GLY A O 1
ATOM 1520 N N . LYS A 1 197 ? 0.993 -8.722 -30.145 1.00 78.44 197 LYS A N 1
ATOM 1521 C CA . LYS A 1 197 ? -0.375 -8.927 -30.645 1.00 78.44 197 LYS A CA 1
ATOM 1522 C C . LYS A 1 197 ? -0.595 -10.406 -30.956 1.00 78.44 197 LYS A C 1
ATOM 1524 O O . LYS A 1 197 ? 0.007 -10.943 -31.884 1.00 78.44 197 LYS A O 1
ATOM 1529 N N . SER A 1 198 ? -1.506 -11.045 -30.222 1.00 70.94 198 SER A N 1
ATOM 1530 C CA . SER A 1 198 ? -1.852 -12.464 -30.406 1.00 70.94 198 SER A CA 1
ATOM 1531 C C . SER A 1 198 ? -2.517 -12.755 -31.757 1.00 70.94 198 SER A C 1
ATOM 1533 O O . SER A 1 198 ? -2.357 -13.844 -32.308 1.00 70.94 198 SER A O 1
ATOM 1535 N N . ARG A 1 199 ? -3.232 -11.775 -32.322 1.00 79.00 199 ARG A N 1
ATOM 1536 C CA . ARG A 1 199 ? -3.807 -11.820 -33.672 1.00 79.00 199 ARG A CA 1
ATOM 1537 C C . ARG A 1 199 ? -3.257 -10.662 -34.492 1.00 79.00 199 ARG A C 1
ATOM 1539 O O . ARG A 1 199 ? -3.554 -9.506 -34.203 1.00 79.00 199 ARG A O 1
ATOM 1546 N N . CYS A 1 200 ? -2.448 -10.982 -35.497 1.00 79.50 200 CYS A N 1
ATOM 1547 C CA . CYS A 1 200 ? -1.923 -9.996 -36.431 1.00 79.50 200 CYS A CA 1
ATOM 1548 C C . CYS A 1 200 ? -2.751 -9.980 -37.718 1.00 79.50 200 CYS A C 1
ATOM 1550 O O . CYS A 1 200 ? -3.096 -11.024 -38.265 1.00 79.50 200 CYS A O 1
ATOM 1552 N N . ASP A 1 201 ? -3.027 -8.779 -38.208 1.00 84.94 201 ASP A N 1
ATOM 1553 C CA . ASP A 1 201 ? -3.653 -8.472 -39.496 1.00 84.94 201 ASP A CA 1
ATOM 1554 C C . ASP A 1 201 ? -2.667 -8.547 -40.679 1.00 84.94 201 ASP A C 1
ATOM 1556 O O . ASP A 1 201 ? -3.056 -8.406 -41.834 1.00 84.94 201 ASP A O 1
ATOM 1560 N N . GLY A 1 202 ? -1.385 -8.807 -40.413 1.00 76.81 202 GLY A N 1
ATOM 1561 C CA . GLY A 1 202 ? -0.306 -8.856 -41.401 1.00 76.81 202 GLY A CA 1
ATOM 1562 C C . GLY A 1 202 ? -0.242 -10.124 -42.261 1.00 76.81 202 GLY A C 1
ATOM 1563 O O . GLY A 1 202 ? 0.762 -10.330 -42.935 1.00 76.81 202 GLY A O 1
ATOM 1564 N N . GLY A 1 203 ? -1.255 -10.995 -42.221 1.00 80.50 203 GLY A N 1
ATOM 1565 C CA . GLY A 1 203 ? -1.353 -12.174 -43.096 1.00 80.50 203 GLY A CA 1
ATOM 1566 C C . GLY A 1 203 ? -0.401 -13.337 -42.774 1.00 80.50 203 GLY A C 1
ATOM 1567 O O . GLY A 1 203 ? -0.331 -14.291 -43.546 1.00 80.50 203 GLY A O 1
ATOM 1568 N N . HIS A 1 204 ? 0.317 -13.296 -41.646 1.00 78.25 204 HIS A N 1
ATOM 1569 C CA . HIS A 1 204 ? 1.128 -14.419 -41.165 1.00 78.25 204 HIS A CA 1
ATOM 1570 C C . HIS A 1 204 ? 0.345 -15.314 -40.194 1.00 78.25 204 HIS A C 1
ATOM 1572 O O . HIS A 1 204 ? -0.654 -14.907 -39.599 1.00 78.25 204 HIS A O 1
ATOM 1578 N N . ARG A 1 205 ? 0.818 -16.551 -39.998 1.00 77.56 205 ARG A N 1
ATOM 1579 C CA . ARG A 1 205 ? 0.252 -17.450 -38.980 1.00 77.56 205 ARG A CA 1
ATOM 1580 C C . ARG A 1 205 ? 0.464 -16.861 -37.578 1.00 77.56 205 ARG A C 1
ATOM 1582 O O . ARG A 1 205 ? 1.504 -16.238 -37.363 1.00 77.56 205 ARG A O 1
ATOM 1589 N N . PRO A 1 206 ? -0.461 -17.062 -36.625 1.00 73.81 206 PRO A N 1
ATOM 1590 C CA . PRO A 1 206 ? -0.281 -16.586 -35.256 1.00 73.81 206 PRO A CA 1
ATOM 1591 C C . PRO A 1 206 ? 0.999 -17.125 -34.608 1.00 73.81 206 PRO A C 1
ATOM 1593 O O . PRO A 1 206 ? 1.481 -18.210 -34.952 1.00 73.81 206 PRO A O 1
ATOM 1596 N N . TRP A 1 207 ? 1.521 -16.381 -33.633 1.00 71.00 207 TRP A N 1
ATOM 1597 C CA . TRP A 1 207 ? 2.590 -16.855 -32.757 1.00 71.00 207 TRP A CA 1
ATOM 1598 C C . TRP A 1 207 ? 2.212 -18.222 -32.140 1.00 71.00 207 TRP A C 1
ATOM 1600 O O . TRP A 1 207 ? 1.056 -18.397 -31.746 1.00 71.00 207 TRP A O 1
ATOM 1610 N N . PRO A 1 208 ? 3.133 -19.207 -32.062 1.00 71.56 208 PRO A N 1
ATOM 1611 C CA . PRO A 1 208 ? 4.575 -19.134 -32.334 1.00 71.56 208 PRO A CA 1
ATOM 1612 C C . PRO A 1 208 ? 5.005 -19.438 -33.778 1.00 71.56 208 PRO A C 1
ATOM 1614 O O . PRO A 1 208 ? 6.194 -19.581 -34.042 1.00 71.56 208 PRO A O 1
ATOM 1617 N N . LEU A 1 209 ? 4.068 -19.560 -34.722 1.00 76.44 209 LEU A N 1
ATOM 1618 C CA . LEU A 1 209 ? 4.355 -19.997 -36.096 1.00 76.44 209 LEU A CA 1
ATOM 1619 C C . LEU A 1 209 ? 4.655 -18.845 -37.069 1.00 76.44 209 LEU A C 1
ATOM 1621 O O . LEU A 1 209 ? 5.046 -19.099 -38.207 1.00 76.44 209 LEU A O 1
ATOM 1625 N N . GLY A 1 210 ? 4.453 -17.595 -36.654 1.00 69.44 210 GLY A N 1
ATOM 1626 C CA . GLY A 1 210 ? 4.751 -16.414 -37.458 1.00 69.44 210 GLY A CA 1
ATOM 1627 C C . GLY A 1 210 ? 4.762 -15.133 -36.627 1.00 69.44 210 GLY A C 1
ATOM 1628 O O . GLY A 1 210 ? 4.025 -15.004 -35.649 1.00 69.44 210 GLY A O 1
ATOM 1629 N N . ILE A 1 211 ? 5.611 -14.189 -37.032 1.00 80.56 211 ILE A N 1
ATOM 1630 C CA . ILE A 1 211 ? 5.802 -12.884 -36.395 1.00 80.56 211 ILE A CA 1
ATOM 1631 C C . ILE A 1 211 ? 6.161 -11.836 -37.454 1.00 80.56 211 ILE A C 1
ATOM 1633 O O . ILE A 1 211 ? 6.843 -12.138 -38.431 1.00 80.56 211 ILE A O 1
ATOM 1637 N N . CYS A 1 212 ? 5.739 -10.591 -37.241 1.00 77.88 212 CYS A N 1
ATOM 1638 C CA . CYS A 1 212 ? 6.209 -9.426 -37.983 1.00 77.88 212 CYS A CA 1
ATOM 1639 C C . CYS A 1 212 ? 6.471 -8.245 -37.036 1.00 77.88 212 CYS A C 1
ATOM 1641 O O . CYS A 1 212 ? 6.040 -8.255 -35.883 1.00 77.88 212 CYS A O 1
ATOM 1643 N N . GLY A 1 213 ? 7.102 -7.178 -37.534 1.00 79.44 213 GLY A N 1
ATOM 1644 C CA . GLY A 1 213 ? 7.347 -5.962 -36.746 1.00 79.44 213 GLY A CA 1
ATOM 1645 C C . GLY A 1 213 ? 6.082 -5.257 -36.232 1.00 79.44 213 GLY A C 1
ATOM 1646 O O . GLY A 1 213 ? 6.171 -4.481 -35.292 1.00 79.44 213 GLY A O 1
ATOM 1647 N N . LYS A 1 214 ? 4.895 -5.532 -36.802 1.00 82.00 214 LYS A N 1
ATOM 1648 C CA . LYS A 1 214 ? 3.620 -4.944 -36.339 1.00 82.00 214 LYS A CA 1
ATOM 1649 C C . LYS A 1 214 ? 3.007 -5.664 -35.134 1.00 82.00 214 LYS A C 1
ATOM 1651 O O . LYS A 1 214 ? 2.162 -5.081 -34.451 1.00 82.00 214 LYS A O 1
ATOM 1656 N N . CYS A 1 215 ? 3.354 -6.935 -34.926 1.00 81.62 215 CYS A N 1
ATOM 1657 C CA . CYS A 1 215 ? 2.846 -7.746 -33.817 1.00 81.62 215 CYS A CA 1
ATOM 1658 C C . CYS A 1 215 ? 3.916 -8.080 -32.778 1.00 81.62 215 CYS A C 1
ATOM 1660 O O . CYS A 1 215 ? 3.551 -8.472 -31.671 1.00 81.62 215 CYS A O 1
ATOM 1662 N N . ALA A 1 216 ? 5.197 -7.949 -33.140 1.00 78.69 216 ALA A N 1
ATOM 1663 C CA . ALA A 1 216 ? 6.319 -8.060 -32.226 1.00 78.69 216 ALA A CA 1
ATOM 1664 C C . ALA A 1 216 ? 6.158 -7.061 -31.078 1.00 78.69 216 ALA A C 1
ATOM 1666 O O . ALA A 1 216 ? 5.829 -5.899 -31.332 1.00 78.69 216 ALA A O 1
ATOM 1667 N N . PRO A 1 217 ? 6.356 -7.497 -29.828 1.00 82.06 217 PRO A N 1
ATOM 1668 C CA . PRO A 1 217 ? 6.293 -6.585 -28.712 1.00 82.06 217 PRO A CA 1
ATOM 1669 C C . PRO A 1 217 ? 7.512 -5.656 -28.742 1.00 82.06 217 PRO A C 1
ATOM 1671 O O . PRO A 1 217 ? 8.616 -6.048 -29.129 1.00 82.06 217 PRO A O 1
ATOM 1674 N N . SER A 1 218 ? 7.305 -4.402 -28.356 1.00 87.75 218 SER A N 1
ATOM 1675 C CA . SER A 1 218 ? 8.369 -3.397 -28.330 1.00 87.75 218 SER A CA 1
ATOM 1676 C C . SER A 1 218 ? 9.396 -3.719 -27.247 1.00 87.75 218 SER A C 1
ATOM 1678 O O . SER A 1 218 ? 9.031 -4.192 -26.173 1.00 87.75 218 SER A O 1
ATOM 1680 N N . ASN A 1 219 ? 10.675 -3.424 -27.485 1.00 90.31 219 ASN A N 1
ATOM 1681 C CA . ASN A 1 219 ? 11.703 -3.562 -26.450 1.00 90.31 219 ASN A CA 1
ATOM 1682 C C . ASN A 1 219 ? 11.407 -2.641 -25.254 1.00 90.31 219 ASN A C 1
ATOM 1684 O O . ASN A 1 219 ? 11.002 -1.490 -25.428 1.00 90.31 219 ASN A O 1
ATOM 1688 N N . ALA A 1 220 ? 11.656 -3.132 -24.042 1.00 92.81 220 ALA A N 1
ATOM 1689 C CA . ALA A 1 220 ? 11.575 -2.348 -22.817 1.00 92.81 220 ALA A CA 1
ATOM 1690 C C . ALA A 1 220 ? 12.910 -1.633 -22.579 1.00 92.81 220 ALA A C 1
ATOM 1692 O O . ALA A 1 220 ? 13.814 -2.190 -21.958 1.00 92.81 220 ALA A O 1
ATOM 1693 N N . VAL A 1 221 ? 13.057 -0.420 -23.116 1.00 93.94 221 VAL A N 1
ATOM 1694 C CA . VAL A 1 221 ? 14.237 0.426 -22.868 1.00 93.94 221 VAL A CA 1
ATOM 1695 C C . VAL A 1 221 ? 14.033 1.194 -21.572 1.00 93.94 221 VAL A C 1
ATOM 1697 O O . VAL A 1 221 ? 13.109 2.003 -21.490 1.00 93.94 221 VAL A O 1
ATOM 1700 N N . LEU A 1 222 ? 14.847 0.902 -20.557 1.00 92.56 222 LEU A N 1
ATOM 1701 C CA . LEU A 1 222 ? 14.648 1.445 -19.218 1.00 92.56 222 LEU A CA 1
ATOM 1702 C C . LEU A 1 222 ? 15.102 2.900 -19.122 1.00 92.56 222 LEU A C 1
ATOM 1704 O O . LEU A 1 222 ? 16.252 3.217 -19.431 1.00 92.56 222 LEU A O 1
ATOM 1708 N N . HIS A 1 223 ? 14.196 3.765 -18.667 1.00 89.50 223 HIS A N 1
ATOM 1709 C CA . HIS A 1 223 ? 14.447 5.189 -18.463 1.00 89.50 223 HIS A CA 1
ATOM 1710 C C . HIS A 1 223 ? 13.777 5.677 -17.181 1.00 89.50 223 HIS A C 1
ATOM 1712 O O . HIS A 1 223 ? 12.685 5.228 -16.834 1.00 89.50 223 HIS A O 1
ATOM 1718 N N . LEU A 1 224 ? 14.408 6.653 -16.526 1.00 91.38 224 LEU A N 1
ATOM 1719 C CA . LEU A 1 224 ? 13.813 7.354 -15.392 1.00 91.38 224 LEU A CA 1
ATOM 1720 C C . LEU A 1 224 ? 12.539 8.084 -15.830 1.00 91.38 224 LEU A C 1
ATOM 1722 O O . LEU A 1 224 ? 12.532 8.816 -16.822 1.00 91.38 224 LEU A O 1
ATOM 1726 N N . GLN A 1 225 ? 11.466 7.913 -15.061 1.00 93.00 225 GLN A N 1
ATOM 1727 C CA . GLN A 1 225 ? 10.232 8.662 -15.263 1.00 93.00 225 GLN A CA 1
ATOM 1728 C C . GLN A 1 225 ? 10.359 10.053 -14.629 1.00 93.00 225 GLN A C 1
ATOM 1730 O O . GLN A 1 225 ? 10.595 10.178 -13.430 1.00 93.00 225 GLN A O 1
ATOM 1735 N N . SER A 1 226 ? 10.154 11.102 -15.426 1.00 91.56 226 SER A N 1
ATOM 1736 C CA . SER A 1 226 ? 10.327 12.503 -15.009 1.00 91.56 226 SER A CA 1
ATOM 1737 C C . SER A 1 226 ? 9.126 13.104 -14.271 1.00 91.56 226 SER A C 1
ATOM 1739 O O . SER A 1 226 ? 9.079 14.305 -14.034 1.00 91.56 226 SER A O 1
ATOM 1741 N N . TYR A 1 227 ? 8.116 12.303 -13.938 1.00 92.31 227 TYR A N 1
ATOM 1742 C CA . TYR A 1 227 ? 6.930 12.765 -13.221 1.00 92.31 227 TYR A CA 1
ATOM 1743 C C . TYR A 1 227 ? 6.426 11.719 -12.237 1.00 92.31 227 TYR A C 1
ATOM 1745 O O . TYR A 1 227 ? 6.673 10.520 -12.392 1.00 92.31 227 TYR A O 1
ATOM 1753 N N . ARG A 1 228 ? 5.628 12.164 -11.270 1.00 92.50 228 ARG A N 1
ATOM 1754 C CA . ARG A 1 228 ? 4.896 11.299 -10.336 1.00 92.50 228 ARG A CA 1
ATOM 1755 C C . ARG A 1 228 ? 3.418 11.643 -10.302 1.00 92.50 228 ARG A C 1
ATOM 1757 O O . ARG A 1 228 ? 3.027 12.779 -10.551 1.00 92.50 228 ARG A O 1
ATOM 1764 N N . ARG A 1 229 ? 2.589 10.631 -10.048 1.00 91.62 229 ARG A N 1
ATOM 1765 C CA . ARG A 1 229 ? 1.124 10.766 -9.990 1.00 91.62 229 ARG A CA 1
ATOM 1766 C C . ARG A 1 229 ? 0.658 11.149 -8.585 1.00 91.62 229 ARG A C 1
ATOM 1768 O O . ARG A 1 229 ? -0.413 11.726 -8.443 1.00 91.62 229 ARG A O 1
ATOM 1775 N N . CYS A 1 230 ? 1.457 10.806 -7.579 1.00 93.31 230 CYS A N 1
ATOM 1776 C CA . CYS A 1 230 ? 1.324 11.244 -6.200 1.00 93.31 230 CYS A CA 1
ATOM 1777 C C . CYS A 1 230 ? 2.669 11.821 -5.750 1.00 93.31 230 CYS A C 1
ATOM 1779 O O . CYS A 1 230 ? 3.708 11.175 -5.890 1.00 93.31 230 CYS A O 1
ATOM 1781 N N . ASP A 1 231 ? 2.657 13.038 -5.229 1.00 90.62 231 ASP A N 1
ATOM 1782 C CA . ASP A 1 231 ? 3.847 13.784 -4.830 1.00 90.62 231 ASP A CA 1
ATOM 1783 C C . ASP A 1 231 ? 4.199 13.554 -3.368 1.00 90.62 231 ASP A C 1
ATOM 1785 O O . ASP A 1 231 ? 5.377 13.437 -3.020 1.00 90.62 231 ASP A O 1
ATOM 1789 N N . GLY A 1 232 ? 3.164 13.437 -2.537 1.00 90.88 232 GLY A N 1
ATOM 1790 C CA . GLY A 1 232 ? 3.283 13.326 -1.095 1.00 90.88 232 GLY A CA 1
ATOM 1791 C C . GLY A 1 232 ? 2.495 12.168 -0.497 1.00 90.88 232 GLY A C 1
ATOM 1792 O O . GLY A 1 232 ? 1.501 11.713 -1.062 1.00 90.88 232 GLY A O 1
ATOM 1793 N N . ILE A 1 233 ? 2.899 11.734 0.693 1.00 93.75 233 ILE A N 1
ATOM 1794 C CA . ILE A 1 233 ? 2.085 10.898 1.580 1.00 93.75 233 ILE A CA 1
ATOM 1795 C C . ILE A 1 233 ? 2.200 11.404 3.018 1.00 93.75 233 ILE A C 1
ATOM 1797 O O . ILE A 1 233 ? 3.304 11.674 3.483 1.00 93.75 233 ILE A O 1
ATOM 1801 N N . SER A 1 234 ? 1.086 11.526 3.736 1.00 91.75 234 SER A N 1
ATOM 1802 C CA . SER A 1 234 ? 1.071 11.917 5.150 1.00 91.75 234 SER A CA 1
ATOM 1803 C C . SER A 1 234 ? 0.099 11.066 5.960 1.00 91.75 234 SER A C 1
ATOM 1805 O O . SER A 1 234 ? -0.897 10.568 5.441 1.00 91.75 234 SER A O 1
ATOM 1807 N N . PHE A 1 235 ? 0.377 10.919 7.254 1.00 91.50 235 PHE A N 1
ATOM 1808 C CA . PHE A 1 235 ? -0.576 10.369 8.215 1.00 91.50 235 PHE A CA 1
ATOM 1809 C C . PHE A 1 235 ? -1.348 11.507 8.852 1.00 91.50 235 PHE A C 1
ATOM 1811 O O . PHE A 1 235 ? -0.735 12.386 9.456 1.00 91.50 235 PHE A O 1
ATOM 1818 N N . LYS A 1 236 ? -2.676 11.489 8.740 1.00 89.75 236 LYS A N 1
ATOM 1819 C CA . LYS A 1 236 ? -3.514 12.479 9.413 1.00 89.75 236 LYS A CA 1
ATOM 1820 C C . LYS A 1 236 ? -3.528 12.244 10.918 1.00 89.75 236 LYS A C 1
ATOM 1822 O O . LYS A 1 236 ? -3.321 13.177 11.682 1.00 89.75 236 LYS A O 1
ATOM 1827 N N . ASP A 1 237 ? -3.679 10.989 11.332 1.00 88.06 237 ASP A N 1
ATOM 1828 C CA . ASP A 1 237 ? -3.396 10.561 12.698 1.00 88.06 237 ASP A CA 1
ATOM 1829 C C . ASP A 1 237 ? -1.992 9.946 12.778 1.00 88.06 237 ASP A C 1
ATOM 1831 O O . ASP A 1 237 ? -1.757 8.812 12.352 1.00 88.06 237 ASP A O 1
ATOM 1835 N N . VAL A 1 238 ? -1.040 10.705 13.324 1.00 86.75 238 VAL A N 1
ATOM 1836 C CA . VAL A 1 238 ? 0.347 10.247 13.498 1.00 86.75 238 VAL A CA 1
ATOM 1837 C C . VAL A 1 238 ? 0.413 9.032 14.429 1.00 86.75 238 VAL A C 1
ATOM 1839 O O . VAL A 1 238 ? 1.209 8.122 14.180 1.00 86.75 238 VAL A O 1
ATOM 1842 N N . ALA A 1 239 ? -0.469 8.955 15.434 1.00 88.81 239 ALA A N 1
ATOM 1843 C CA . ALA A 1 239 ? -0.494 7.844 16.380 1.00 88.81 239 ALA A CA 1
ATOM 1844 C C . ALA A 1 239 ? -0.841 6.517 15.687 1.00 88.81 239 ALA A C 1
ATOM 1846 O O . ALA A 1 239 ? -0.325 5.463 16.067 1.00 88.81 239 ALA A O 1
ATOM 1847 N N . ALA A 1 240 ? -1.652 6.547 14.622 1.00 88.88 240 ALA A N 1
ATOM 1848 C CA . ALA A 1 240 ? -1.945 5.361 13.819 1.00 88.88 240 ALA A CA 1
ATOM 1849 C C . ALA A 1 240 ? -0.673 4.792 13.166 1.00 88.88 240 ALA A C 1
ATOM 1851 O O . ALA A 1 240 ? -0.420 3.585 13.240 1.00 88.88 240 ALA A O 1
ATOM 1852 N N . GLY A 1 241 ? 0.163 5.660 12.587 1.00 89.12 241 GLY A N 1
ATOM 1853 C CA . GLY A 1 241 ? 1.457 5.279 12.015 1.00 89.12 241 GLY A CA 1
ATOM 1854 C C . GLY A 1 241 ? 2.423 4.729 13.067 1.00 89.12 241 GLY A C 1
ATOM 1855 O O . GLY A 1 241 ? 2.996 3.651 12.889 1.00 89.12 241 GLY A O 1
ATOM 1856 N N . GLU A 1 242 ? 2.554 5.414 14.204 1.00 89.75 242 GLU A N 1
ATOM 1857 C CA . GLU A 1 242 ? 3.400 4.983 15.328 1.00 89.75 242 GLU A CA 1
ATOM 1858 C C . GLU A 1 242 ? 2.973 3.627 15.900 1.00 89.75 242 GLU A C 1
ATOM 1860 O O . GLU A 1 242 ? 3.807 2.791 16.257 1.00 89.75 242 GLU A O 1
ATOM 1865 N N . ARG A 1 243 ? 1.669 3.352 15.934 1.00 90.12 243 ARG A N 1
ATOM 1866 C CA . ARG A 1 243 ? 1.127 2.062 16.363 1.00 90.12 243 ARG A CA 1
ATOM 1867 C C . ARG A 1 243 ? 1.550 0.915 15.438 1.00 90.12 243 ARG A C 1
ATOM 1869 O O . ARG A 1 243 ? 1.921 -0.162 15.913 1.00 90.12 243 ARG A O 1
ATOM 1876 N N . PHE A 1 244 ? 1.542 1.130 14.123 1.00 91.88 244 PHE A N 1
ATOM 1877 C CA . PHE A 1 244 ? 2.054 0.139 13.170 1.00 91.88 244 PHE A CA 1
ATOM 1878 C C . PHE A 1 244 ? 3.565 -0.074 13.346 1.00 91.88 244 PHE A C 1
ATOM 1880 O O . PHE A 1 244 ? 4.036 -1.210 13.445 1.00 91.88 244 PHE A O 1
ATOM 1887 N N . ILE A 1 245 ? 4.316 1.021 13.472 1.00 90.31 245 ILE A N 1
ATOM 1888 C CA . ILE A 1 245 ? 5.771 1.005 13.652 1.00 90.31 245 ILE A CA 1
ATOM 1889 C C . ILE A 1 245 ? 6.179 0.289 14.946 1.00 90.31 245 ILE A C 1
ATOM 1891 O O . ILE A 1 245 ? 7.087 -0.545 14.936 1.00 90.31 245 ILE A O 1
ATOM 1895 N N . SER A 1 246 ? 5.514 0.581 16.061 1.00 87.50 246 SER A N 1
ATOM 1896 C CA . SER A 1 246 ? 5.794 -0.042 17.361 1.00 87.50 246 SER A CA 1
ATOM 1897 C C . SER A 1 246 ? 5.513 -1.548 17.354 1.00 87.50 246 SER A C 1
ATOM 1899 O O . SER A 1 246 ? 6.294 -2.319 17.913 1.00 87.50 246 SER A O 1
ATOM 1901 N N . THR A 1 247 ? 4.477 -1.986 16.629 1.00 86.25 247 THR A N 1
ATOM 1902 C CA . THR A 1 247 ? 4.165 -3.412 16.428 1.00 86.25 247 THR A CA 1
ATOM 1903 C C . THR A 1 247 ? 5.313 -4.162 15.742 1.00 86.25 247 THR A C 1
ATOM 1905 O O . THR A 1 247 ? 5.622 -5.298 16.108 1.00 86.25 247 THR A O 1
ATOM 1908 N N . TRP A 1 248 ? 5.971 -3.544 14.758 1.00 88.38 248 TRP A N 1
ATOM 1909 C CA . TRP A 1 248 ? 7.165 -4.111 14.124 1.00 88.38 248 TRP A CA 1
ATOM 1910 C C . TRP A 1 248 ? 8.411 -3.983 15.001 1.00 88.38 248 TRP A C 1
ATOM 1912 O O . TRP A 1 248 ? 9.179 -4.932 15.115 1.00 88.38 248 TR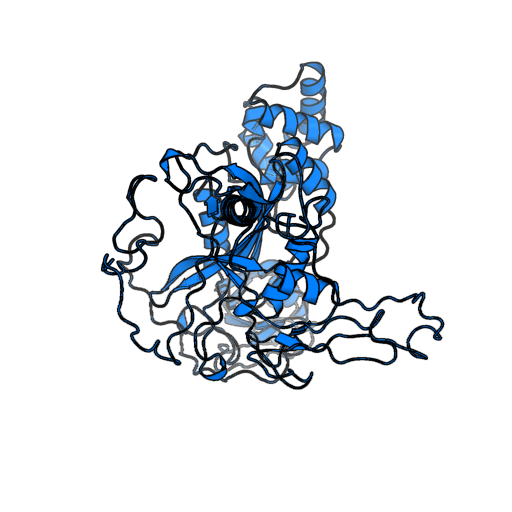P A O 1
ATOM 1922 N N . SER A 1 249 ? 8.583 -2.852 15.682 1.00 84.69 249 SER A N 1
ATOM 1923 C CA . SER A 1 249 ? 9.766 -2.575 16.508 1.00 84.69 249 SER A CA 1
ATOM 1924 C C . SER A 1 249 ? 9.911 -3.551 17.683 1.00 84.69 249 SER A C 1
ATOM 1926 O O . SER A 1 249 ? 11.019 -3.786 18.157 1.00 84.69 249 SER A O 1
ATOM 1928 N N . ALA A 1 250 ? 8.811 -4.170 18.124 1.00 79.25 250 ALA A N 1
ATOM 1929 C CA . ALA A 1 250 ? 8.824 -5.264 19.094 1.00 79.25 250 ALA A CA 1
ATOM 1930 C C . ALA A 1 250 ? 9.493 -6.554 18.566 1.00 79.25 250 ALA A C 1
ATOM 1932 O O . ALA A 1 250 ? 9.983 -7.360 19.356 1.00 79.25 250 ALA A O 1
ATOM 1933 N N . ASN A 1 251 ? 9.515 -6.769 17.246 1.00 79.94 251 ASN A N 1
ATOM 1934 C CA . ASN A 1 251 ? 10.184 -7.894 16.589 1.00 79.94 251 ASN A CA 1
ATOM 1935 C C . ASN A 1 251 ? 10.693 -7.497 15.182 1.00 79.94 251 ASN A C 1
ATOM 1937 O O . ASN A 1 251 ? 10.135 -7.939 14.174 1.00 79.94 251 ASN A O 1
ATOM 1941 N N . PRO A 1 252 ? 11.767 -6.689 15.088 1.00 82.12 252 PRO A N 1
ATOM 1942 C CA . PRO A 1 252 ? 12.205 -6.090 13.823 1.00 82.12 252 PRO A CA 1
ATOM 1943 C C . PRO A 1 252 ? 12.807 -7.107 12.838 1.00 82.12 252 PRO A C 1
ATOM 1945 O O . PRO A 1 252 ? 13.005 -6.806 11.659 1.00 82.12 252 PRO A O 1
ATOM 1948 N N . GLY A 1 253 ? 13.107 -8.321 13.317 1.00 83.38 253 GLY A N 1
ATOM 1949 C CA . GLY A 1 253 ? 13.591 -9.433 12.500 1.00 83.38 253 GLY A CA 1
ATOM 1950 C C . GLY A 1 253 ? 12.505 -10.114 11.665 1.00 83.38 253 GLY A C 1
ATOM 1951 O O . GLY A 1 253 ? 12.842 -10.976 10.863 1.00 83.38 253 GLY A O 1
ATOM 1952 N N . ILE A 1 254 ? 11.231 -9.750 11.844 1.00 87.69 254 ILE A N 1
ATOM 1953 C CA . ILE A 1 254 ? 10.100 -10.249 11.057 1.00 87.69 254 ILE A CA 1
ATOM 1954 C C . ILE A 1 254 ? 9.361 -9.047 10.480 1.00 87.69 254 ILE A C 1
ATOM 1956 O O . ILE A 1 254 ? 8.783 -8.250 11.222 1.00 87.69 254 ILE A O 1
ATOM 1960 N N . GLN A 1 255 ? 9.392 -8.905 9.156 1.00 91.94 255 GLN A N 1
ATOM 1961 C CA . GLN A 1 255 ? 8.784 -7.760 8.494 1.00 91.94 255 GLN A CA 1
ATOM 1962 C C . GLN A 1 255 ? 7.256 -7.841 8.492 1.00 91.94 255 GLN A C 1
ATOM 1964 O O . GLN A 1 255 ? 6.663 -8.915 8.618 1.00 91.94 255 GLN A O 1
ATOM 1969 N N . ARG A 1 256 ? 6.616 -6.680 8.357 1.00 95.38 256 ARG A N 1
ATOM 1970 C CA . ARG A 1 256 ? 5.164 -6.507 8.328 1.00 95.38 256 ARG A CA 1
ATOM 1971 C C . ARG A 1 256 ? 4.767 -5.561 7.207 1.00 95.38 256 ARG A C 1
ATOM 1973 O O . ARG A 1 256 ? 5.512 -4.652 6.853 1.00 95.38 256 ARG A O 1
ATOM 1980 N N . ALA A 1 257 ? 3.570 -5.763 6.680 1.00 97.50 257 ALA A N 1
ATOM 1981 C CA . ALA A 1 257 ? 2.962 -4.916 5.673 1.00 97.50 257 ALA A CA 1
ATOM 1982 C C . ALA A 1 257 ? 1.557 -4.482 6.101 1.00 97.50 257 ALA A C 1
ATOM 1984 O O . ALA A 1 257 ? 0.862 -5.198 6.824 1.00 97.50 257 ALA A O 1
ATOM 1985 N N . ALA A 1 258 ? 1.127 -3.317 5.636 1.00 98.19 258 ALA A N 1
ATOM 1986 C CA . ALA A 1 258 ? -0.214 -2.801 5.859 1.00 98.19 258 ALA A CA 1
ATOM 1987 C C . ALA A 1 258 ? -0.730 -2.073 4.618 1.00 98.19 258 ALA A C 1
ATOM 1989 O O . ALA A 1 258 ? 0.043 -1.446 3.900 1.00 98.19 258 ALA A O 1
ATOM 1990 N N . ILE A 1 259 ? -2.038 -2.128 4.385 1.00 98.56 259 ILE A N 1
ATOM 1991 C CA . ILE A 1 259 ? -2.730 -1.278 3.418 1.00 98.56 259 ILE A CA 1
ATOM 1992 C C . ILE A 1 259 ? -3.111 0.028 4.116 1.00 98.56 259 ILE A C 1
ATOM 1994 O O . ILE A 1 259 ? -3.622 0.024 5.238 1.00 98.56 259 ILE A O 1
ATOM 1998 N N . LEU A 1 260 ? -2.841 1.141 3.445 1.00 98.56 260 LEU A N 1
ATOM 1999 C CA . LEU A 1 260 ? -3.106 2.495 3.908 1.00 98.56 260 LEU A CA 1
ATOM 2000 C C . LEU A 1 260 ? -4.387 2.990 3.237 1.00 98.56 260 LEU A C 1
ATOM 2002 O O . LEU A 1 260 ? -4.470 3.055 2.009 1.00 98.56 260 LEU A O 1
ATOM 2006 N N . PHE A 1 261 ? -5.377 3.334 4.050 1.00 98.44 261 PHE A N 1
ATOM 2007 C CA . PHE A 1 261 ? -6.663 3.864 3.616 1.00 98.44 261 PHE A CA 1
ATOM 2008 C C . PHE A 1 261 ? -6.723 5.361 3.875 1.00 98.44 261 PHE A C 1
ATOM 2010 O O . PHE A 1 261 ? -6.307 5.835 4.932 1.00 98.44 261 PHE A O 1
ATOM 2017 N N . GLY A 1 262 ? -7.237 6.112 2.912 1.00 96.81 262 GLY A N 1
ATOM 2018 C CA . GLY A 1 262 ? -7.166 7.562 2.950 1.00 96.81 262 GLY A CA 1
ATOM 2019 C C . GLY A 1 262 ? -7.860 8.218 1.772 1.00 96.81 262 GLY A C 1
ATOM 2020 O O . GLY A 1 262 ? -8.791 7.655 1.193 1.00 96.81 262 GLY A O 1
ATOM 2021 N N . ARG A 1 263 ? -7.395 9.416 1.421 1.00 94.56 263 ARG A N 1
ATOM 2022 C CA . ARG A 1 263 ? -7.851 10.176 0.251 1.00 94.56 263 ARG A CA 1
ATOM 2023 C C . ARG A 1 263 ? -6.665 10.784 -0.480 1.00 94.56 263 ARG A C 1
ATOM 2025 O O . ARG A 1 263 ? -5.667 11.139 0.144 1.00 94.56 263 ARG A O 1
ATOM 2032 N N . PHE A 1 264 ? -6.798 10.957 -1.789 1.00 92.88 264 PHE A N 1
ATOM 2033 C CA . PHE A 1 264 ? -5.911 11.842 -2.537 1.00 92.88 264 PHE A CA 1
ATOM 2034 C C . PHE A 1 264 ? -6.465 13.265 -2.494 1.00 92.88 264 PHE A C 1
ATOM 2036 O O . PHE A 1 264 ? -7.601 13.494 -2.909 1.00 92.88 264 PHE A O 1
ATOM 2043 N N . ILE A 1 265 ? -5.668 14.205 -1.999 1.00 89.25 265 ILE A N 1
ATOM 2044 C CA . ILE A 1 265 ? -6.005 15.627 -1.927 1.00 89.25 265 ILE A CA 1
ATOM 2045 C C . ILE A 1 265 ? -4.996 16.440 -2.733 1.00 89.25 265 ILE A C 1
ATOM 2047 O O . ILE A 1 265 ? -3.831 16.054 -2.842 1.00 89.25 265 ILE A O 1
ATOM 2051 N N . ASP A 1 266 ? -5.440 17.559 -3.293 1.00 85.44 266 ASP A N 1
ATOM 2052 C CA . ASP A 1 266 ? -4.528 18.539 -3.874 1.00 85.44 266 ASP A CA 1
ATOM 2053 C C . ASP A 1 266 ? -3.743 19.225 -2.750 1.00 85.44 266 ASP A C 1
ATOM 2055 O O . ASP A 1 266 ? -4.300 19.556 -1.697 1.00 85.44 266 ASP A O 1
ATOM 2059 N N . GLU A 1 267 ? -2.444 19.430 -2.959 1.00 78.88 267 GLU A N 1
ATOM 2060 C CA . GLU A 1 267 ? -1.645 20.221 -2.029 1.00 78.88 267 GLU A CA 1
ATOM 2061 C C . GLU A 1 267 ? -2.145 21.674 -2.003 1.00 78.88 267 GLU A C 1
ATOM 2063 O O . GLU A 1 267 ? -2.428 22.248 -3.064 1.00 78.88 267 GLU A O 1
ATOM 2068 N N . PRO A 1 268 ? -2.246 22.301 -0.814 1.00 69.31 268 PRO A N 1
ATOM 2069 C CA . PRO A 1 268 ? -2.651 23.692 -0.716 1.00 69.31 268 PRO A CA 1
ATOM 2070 C C . PRO A 1 268 ? -1.721 24.582 -1.538 1.00 69.31 268 PRO A C 1
ATOM 2072 O O . PRO A 1 268 ? -0.498 24.408 -1.531 1.00 69.31 268 PRO A O 1
ATOM 2075 N N . THR A 1 269 ? -2.293 25.570 -2.220 1.00 67.44 269 THR A N 1
ATOM 2076 C CA . THR A 1 269 ? -1.545 26.534 -3.041 1.00 67.44 269 THR A CA 1
ATOM 2077 C C . THR A 1 269 ? -0.438 27.252 -2.262 1.00 67.44 269 THR A C 1
ATOM 2079 O O . THR A 1 269 ? 0.596 27.600 -2.826 1.00 67.44 269 THR A O 1
ATOM 2082 N N . GLU A 1 270 ? -0.621 27.412 -0.953 1.00 66.12 270 GLU A N 1
ATOM 2083 C CA . GLU A 1 270 ? 0.300 28.022 0.004 1.00 66.12 270 GLU A CA 1
ATOM 2084 C C . GLU A 1 270 ? 1.617 27.249 0.150 1.00 66.12 270 GLU A C 1
ATOM 2086 O O . GLU A 1 270 ? 2.619 27.821 0.573 1.00 66.12 270 GLU A O 1
ATOM 2091 N N . THR A 1 271 ? 1.638 25.961 -0.207 1.00 63.56 271 THR A N 1
ATOM 2092 C CA . THR A 1 271 ? 2.857 25.136 -0.192 1.00 63.56 271 THR A CA 1
ATOM 2093 C C . THR A 1 271 ? 3.790 25.425 -1.371 1.00 63.56 271 THR A C 1
ATOM 2095 O O . THR A 1 271 ? 4.919 24.941 -1.386 1.00 63.56 271 THR A O 1
ATOM 2098 N N . GLY A 1 272 ? 3.332 26.187 -2.375 1.00 65.00 272 GLY A N 1
ATOM 2099 C CA . GLY A 1 272 ? 4.090 26.500 -3.590 1.00 65.00 272 GLY A CA 1
ATOM 2100 C C . GLY A 1 272 ? 4.162 25.361 -4.617 1.00 65.00 272 GLY A C 1
ATOM 2101 O O . GLY A 1 272 ? 4.637 25.582 -5.728 1.00 65.00 272 GLY A O 1
ATOM 2102 N N . ASN A 1 273 ? 3.642 24.170 -4.300 1.00 67.06 273 ASN A N 1
ATOM 2103 C CA . ASN A 1 273 ? 3.667 22.991 -5.172 1.00 67.06 273 ASN A CA 1
ATOM 2104 C C . ASN A 1 273 ? 2.351 22.841 -5.952 1.00 67.06 273 ASN A C 1
ATOM 2106 O O . ASN A 1 273 ? 1.576 21.909 -5.739 1.00 67.06 273 ASN A O 1
ATOM 2110 N N . ILE A 1 274 ? 2.068 23.789 -6.849 1.00 70.94 274 ILE A N 1
ATOM 2111 C CA . ILE A 1 274 ? 0.802 23.832 -7.598 1.00 70.94 274 ILE A CA 1
ATOM 2112 C C . ILE A 1 274 ? 0.618 22.555 -8.432 1.00 70.94 274 ILE A C 1
ATOM 2114 O O . ILE A 1 274 ? 1.461 22.199 -9.254 1.00 70.94 274 ILE A O 1
ATOM 2118 N N . GLY A 1 275 ? -0.529 21.894 -8.256 1.00 76.12 275 GLY A N 1
ATOM 2119 C CA . GLY A 1 275 ? -0.876 20.668 -8.979 1.00 76.12 275 GLY A CA 1
ATOM 2120 C C . GLY A 1 275 ? -0.228 19.397 -8.423 1.00 76.12 275 GLY A C 1
ATOM 2121 O O . GLY A 1 275 ? -0.346 18.348 -9.059 1.00 76.12 275 GLY A O 1
ATOM 2122 N N . ALA A 1 276 ? 0.444 19.485 -7.269 1.00 85.06 276 ALA A N 1
ATOM 2123 C CA . ALA A 1 276 ? 0.905 18.325 -6.523 1.00 85.06 276 ALA A CA 1
ATOM 2124 C C . ALA A 1 276 ? -0.253 17.629 -5.797 1.00 85.06 276 ALA A C 1
ATOM 2126 O O . ALA A 1 276 ? -1.162 18.280 -5.282 1.00 85.06 276 ALA A O 1
ATOM 2127 N N . ILE A 1 277 ? -0.197 16.298 -5.743 1.00 88.75 277 ILE A N 1
ATOM 2128 C CA . ILE A 1 277 ? -1.208 15.461 -5.085 1.00 88.75 277 ILE A CA 1
ATOM 2129 C C . ILE A 1 277 ? -0.594 14.771 -3.868 1.00 88.75 277 ILE A C 1
ATOM 2131 O O . ILE A 1 277 ? 0.484 14.180 -3.960 1.00 88.75 277 ILE A O 1
ATOM 2135 N N . ARG A 1 278 ? -1.314 14.759 -2.745 1.00 89.75 278 ARG A N 1
ATOM 2136 C CA . ARG A 1 278 ? -0.939 14.022 -1.535 1.00 89.75 278 ARG A CA 1
ATOM 2137 C C . ARG A 1 278 ? -1.920 12.907 -1.215 1.00 89.75 278 ARG A C 1
ATOM 2139 O O . ARG A 1 278 ? -3.128 13.115 -1.189 1.00 89.75 278 ARG A O 1
ATOM 2146 N N . ALA A 1 279 ? -1.381 11.735 -0.899 1.00 95.06 279 ALA A N 1
ATOM 2147 C CA . ALA A 1 279 ? -2.095 10.667 -0.214 1.00 95.06 279 ALA A CA 1
ATOM 2148 C C . ALA A 1 279 ? -2.176 10.987 1.288 1.00 95.06 279 ALA A C 1
ATOM 2150 O O . ALA A 1 279 ? -1.179 10.895 2.002 1.00 95.06 279 ALA A O 1
ATOM 2151 N N . GLU A 1 280 ? -3.350 11.370 1.779 1.00 93.25 280 GLU A N 1
ATOM 2152 C CA . GLU A 1 280 ? -3.589 11.601 3.204 1.00 93.25 280 GLU A CA 1
ATOM 2153 C C . GLU A 1 280 ? -4.215 10.350 3.830 1.00 93.25 280 GLU A C 1
ATOM 2155 O O . GLU A 1 280 ? -5.344 9.976 3.510 1.00 93.25 280 GLU A O 1
ATOM 2160 N N . VAL A 1 281 ? -3.451 9.673 4.688 1.00 96.50 281 VAL A N 1
ATOM 2161 C CA . VAL A 1 281 ? -3.818 8.404 5.325 1.00 96.50 281 VAL A CA 1
ATOM 2162 C C . VAL A 1 281 ? -4.659 8.663 6.575 1.00 96.50 281 VAL A C 1
ATOM 2164 O O . VAL A 1 281 ? -4.229 9.369 7.488 1.00 96.50 281 VAL A O 1
ATOM 2167 N N . GLU A 1 282 ? -5.832 8.034 6.626 1.00 95.31 282 GLU A N 1
ATOM 2168 C CA . GLU A 1 282 ? -6.819 8.103 7.717 1.00 95.31 282 GLU A CA 1
ATOM 2169 C C . GLU A 1 282 ? -6.893 6.789 8.513 1.00 95.31 282 GLU A C 1
ATOM 2171 O O . GLU A 1 282 ? -7.293 6.781 9.673 1.00 95.31 282 GLU A O 1
ATOM 2176 N N . GLY A 1 283 ? -6.510 5.662 7.902 1.00 96.00 283 GLY A N 1
ATOM 2177 C CA . GLY A 1 283 ? -6.596 4.341 8.517 1.00 96.00 283 GLY A CA 1
ATOM 2178 C C . GLY A 1 283 ? -5.530 3.378 8.005 1.00 96.00 283 GLY A C 1
ATOM 2179 O O . GLY A 1 283 ? -5.064 3.474 6.870 1.00 96.00 283 GLY A O 1
ATOM 2180 N N . ILE A 1 284 ? -5.142 2.424 8.850 1.00 97.69 284 ILE A N 1
ATOM 2181 C CA . ILE A 1 284 ? -4.151 1.390 8.532 1.00 97.69 284 ILE A CA 1
ATOM 2182 C C . ILE A 1 284 ? -4.788 0.029 8.773 1.00 97.69 284 ILE A C 1
ATOM 2184 O O . ILE A 1 284 ? -5.324 -0.215 9.850 1.00 97.69 284 ILE A O 1
ATOM 2188 N N . TYR A 1 285 ? -4.692 -0.866 7.796 1.00 97.62 285 TYR A N 1
ATOM 2189 C CA . TYR A 1 285 ? -5.177 -2.240 7.889 1.00 97.62 285 TYR A CA 1
ATOM 2190 C C . TYR A 1 285 ? -4.035 -3.223 7.631 1.00 97.62 285 TYR A C 1
ATOM 2192 O O . TYR A 1 285 ? -3.328 -3.101 6.633 1.00 97.62 285 TYR A O 1
ATOM 2200 N N . ILE A 1 286 ? -3.855 -4.212 8.506 1.00 97.00 286 ILE A N 1
ATOM 2201 C CA . ILE A 1 286 ? -2.862 -5.278 8.321 1.00 97.00 286 ILE A CA 1
ATOM 2202 C C . ILE A 1 286 ? -3.578 -6.475 7.677 1.00 97.00 286 ILE A C 1
ATOM 2204 O O . ILE A 1 286 ? -4.303 -7.177 8.383 1.00 97.00 286 ILE A O 1
ATOM 2208 N N . PRO A 1 287 ? -3.404 -6.729 6.365 1.00 95.88 287 PRO A N 1
ATOM 2209 C CA . PRO A 1 287 ? -4.018 -7.887 5.722 1.00 95.88 287 PRO A CA 1
ATOM 2210 C C . PRO A 1 287 ? -3.400 -9.198 6.238 1.00 95.88 287 PRO A C 1
ATOM 2212 O O . PRO A 1 287 ? -2.252 -9.184 6.707 1.00 95.88 287 PRO A O 1
ATOM 2215 N N . PRO A 1 288 ? -4.102 -10.341 6.100 1.00 94.88 288 PRO A N 1
ATOM 2216 C CA . PRO A 1 288 ? -3.538 -11.663 6.354 1.00 94.88 288 PRO A CA 1
ATOM 2217 C C . PRO A 1 288 ? -2.200 -11.842 5.633 1.00 94.88 288 PRO A C 1
ATOM 2219 O O . PRO A 1 288 ? -2.094 -11.637 4.423 1.00 94.88 288 PRO A O 1
ATOM 2222 N N . GLN A 1 289 ? -1.159 -12.191 6.382 1.00 94.94 289 GLN A N 1
ATOM 2223 C CA . GLN A 1 289 ? 0.204 -12.228 5.866 1.00 94.94 289 GLN A CA 1
ATOM 2224 C C . GLN A 1 289 ? 1.102 -13.140 6.695 1.00 94.94 289 GLN A C 1
ATOM 2226 O O . GLN A 1 289 ? 0.860 -13.364 7.878 1.00 94.94 289 GLN A O 1
ATOM 2231 N N . GLU A 1 290 ? 2.189 -13.581 6.079 1.00 91.50 290 GLU A N 1
ATOM 2232 C CA . GLU A 1 290 ? 3.327 -14.189 6.755 1.00 91.50 290 GLU A CA 1
ATOM 2233 C C . GLU A 1 290 ? 4.505 -13.221 6.707 1.00 91.50 290 GLU A C 1
ATOM 2235 O O . GLU A 1 290 ? 4.964 -12.829 5.628 1.00 91.50 290 GLU A O 1
ATOM 2240 N N . GLY A 1 291 ? 4.985 -12.822 7.882 1.00 88.94 291 GLY A N 1
ATOM 2241 C CA . GLY A 1 291 ? 6.192 -12.015 7.995 1.00 88.94 291 GLY A CA 1
ATOM 2242 C C . GLY A 1 291 ? 7.437 -12.870 7.776 1.00 88.94 291 GLY A C 1
ATOM 2243 O O . GLY A 1 291 ? 7.559 -13.960 8.335 1.00 88.94 291 GLY A O 1
ATOM 2244 N N . LEU A 1 292 ? 8.375 -12.362 6.982 1.00 86.75 292 LEU A N 1
ATOM 2245 C CA . LEU A 1 292 ? 9.666 -12.985 6.700 1.00 86.75 292 LEU A CA 1
ATOM 2246 C C . LEU A 1 292 ? 10.793 -12.038 7.147 1.00 86.75 292 LEU A C 1
ATOM 2248 O O . LEU A 1 292 ? 10.552 -10.844 7.343 1.00 86.75 292 LEU A O 1
ATOM 2252 N N . PRO A 1 293 ? 12.038 -12.518 7.304 1.00 82.75 293 PRO A N 1
ATOM 2253 C CA . PRO A 1 293 ? 13.166 -11.637 7.611 1.00 82.75 293 PRO A CA 1
ATOM 2254 C C . PRO A 1 293 ? 13.456 -10.592 6.528 1.00 82.75 293 PRO A C 1
ATOM 2256 O O . PRO A 1 293 ? 13.887 -9.482 6.844 1.00 82.75 293 PRO A O 1
ATOM 2259 N N . ASP A 1 294 ? 13.204 -10.942 5.267 1.00 80.75 294 ASP A N 1
ATOM 2260 C CA . ASP A 1 294 ? 13.537 -10.177 4.063 1.00 80.75 294 ASP A CA 1
ATOM 2261 C C . ASP A 1 294 ? 12.310 -9.593 3.338 1.00 80.75 294 ASP A C 1
ATOM 2263 O O . ASP A 1 294 ? 12.442 -9.066 2.234 1.00 80.75 294 ASP A O 1
ATOM 2267 N N . GLY A 1 295 ? 11.122 -9.666 3.946 1.00 87.19 295 GLY A N 1
ATOM 2268 C CA . GLY A 1 295 ? 9.897 -9.106 3.384 1.00 87.19 295 GLY A CA 1
ATOM 2269 C C . GLY A 1 295 ? 8.635 -9.747 3.951 1.00 87.19 295 GLY A C 1
ATOM 2270 O O . GLY A 1 295 ? 8.627 -10.294 5.049 1.00 87.19 295 GLY A O 1
ATOM 2271 N N . VAL A 1 296 ? 7.544 -9.685 3.195 1.00 92.19 296 VAL A N 1
ATOM 2272 C CA . VAL A 1 296 ? 6.240 -10.213 3.615 1.00 92.19 296 VAL A CA 1
ATOM 2273 C C . VAL A 1 296 ? 5.625 -11.021 2.487 1.00 92.19 296 VAL A C 1
ATOM 2275 O O . VAL A 1 296 ? 5.695 -10.630 1.320 1.00 92.19 296 VAL A O 1
ATOM 2278 N N . ARG A 1 297 ? 4.980 -12.135 2.833 1.00 89.81 297 ARG A N 1
ATOM 2279 C CA . ARG A 1 297 ? 4.108 -12.874 1.924 1.00 89.81 297 ARG A CA 1
ATOM 2280 C C . ARG A 1 297 ? 2.655 -12.599 2.285 1.00 89.81 297 ARG A C 1
ATOM 2282 O O . ARG A 1 297 ? 2.156 -13.085 3.293 1.00 89.81 297 ARG A O 1
ATOM 2289 N N . LEU A 1 298 ? 1.974 -11.822 1.450 1.00 92.38 298 LEU A N 1
ATOM 2290 C CA . LEU A 1 298 ? 0.547 -11.560 1.614 1.00 92.38 298 LEU A CA 1
ATOM 2291 C C . LEU A 1 298 ? -0.261 -12.824 1.305 1.00 92.38 298 LEU A C 1
ATOM 2293 O O . LEU A 1 298 ? 0.004 -13.523 0.323 1.00 92.38 298 LEU A O 1
ATOM 2297 N N . LEU A 1 299 ? -1.234 -13.118 2.159 1.00 93.75 299 LEU A N 1
ATOM 2298 C CA . LEU A 1 299 ? -2.158 -14.232 2.002 1.00 93.75 299 LEU A CA 1
ATOM 2299 C C . LEU A 1 299 ? -3.473 -13.738 1.395 1.00 93.75 299 LEU A C 1
ATOM 2301 O O . LEU A 1 299 ? -3.725 -12.539 1.272 1.00 93.75 299 LEU A O 1
ATOM 2305 N N . ARG A 1 300 ? -4.330 -14.683 0.997 1.00 92.00 300 ARG A N 1
ATOM 2306 C CA . ARG A 1 300 ? -5.682 -14.350 0.554 1.00 92.00 300 ARG A CA 1
ATOM 2307 C C . ARG A 1 300 ? -6.464 -13.781 1.731 1.00 92.00 300 ARG A C 1
ATOM 2309 O O . ARG A 1 300 ? -6.624 -14.456 2.744 1.00 92.00 300 ARG A O 1
ATOM 2316 N N . ASP A 1 301 ? -6.999 -12.586 1.543 1.00 94.56 301 ASP A N 1
ATOM 2317 C CA . ASP A 1 301 ? -7.875 -11.946 2.510 1.00 94.56 301 ASP A CA 1
ATOM 2318 C C . ASP A 1 301 ? -9.347 -12.277 2.193 1.00 94.56 301 ASP A C 1
ATOM 2320 O O . ASP A 1 301 ? -9.862 -11.844 1.156 1.00 94.56 301 ASP A O 1
ATOM 2324 N N . PRO A 1 302 ? -10.042 -13.066 3.036 1.00 92.19 302 PRO A N 1
ATOM 2325 C CA . PRO A 1 302 ? -11.459 -13.361 2.837 1.00 92.19 302 PRO A CA 1
ATOM 2326 C C . PRO A 1 302 ? -12.363 -12.138 3.058 1.00 92.19 302 PRO A C 1
ATOM 2328 O O . PRO A 1 302 ? -13.500 -12.140 2.587 1.00 92.19 302 PRO A O 1
ATOM 2331 N N . HIS A 1 303 ? -11.874 -11.096 3.734 1.00 94.00 303 HIS A N 1
ATOM 2332 C CA . HIS A 1 303 ? -12.638 -9.904 4.093 1.00 94.00 303 HIS A CA 1
ATOM 2333 C C . HIS A 1 303 ? -12.316 -8.691 3.216 1.00 94.00 303 HIS A C 1
ATOM 2335 O O . HIS A 1 303 ? -12.985 -7.669 3.348 1.00 94.00 303 HIS A O 1
ATOM 2341 N N . GLU A 1 304 ? -11.373 -8.795 2.275 1.00 94.50 304 GLU A N 1
ATOM 2342 C CA . GLU A 1 304 ? -10.924 -7.665 1.451 1.00 94.50 304 GLU A CA 1
ATOM 2343 C C . GLU A 1 304 ? -12.083 -6.925 0.771 1.00 94.50 304 GLU A C 1
ATOM 2345 O O . GLU A 1 304 ? -12.181 -5.704 0.868 1.00 94.50 304 GLU A O 1
ATOM 2350 N N . ALA A 1 305 ? -12.998 -7.649 0.121 1.00 94.38 305 ALA A N 1
ATOM 2351 C CA . ALA A 1 305 ? -14.130 -7.032 -0.571 1.00 94.38 305 ALA A CA 1
ATOM 2352 C C . ALA A 1 305 ? -15.051 -6.261 0.392 1.00 94.38 305 ALA A C 1
ATOM 2354 O O . ALA A 1 305 ? -15.528 -5.179 0.055 1.00 94.38 305 ALA A O 1
ATOM 2355 N N . SER A 1 306 ? -15.275 -6.796 1.594 1.00 96.38 306 SER A N 1
ATOM 2356 C CA . SER A 1 306 ? -16.065 -6.136 2.637 1.00 96.38 306 SER A CA 1
ATOM 2357 C C . SER A 1 306 ? -15.338 -4.904 3.182 1.00 96.38 306 SER A C 1
ATOM 2359 O O . SER A 1 306 ? -15.936 -3.839 3.309 1.00 96.38 306 SER A O 1
ATOM 2361 N N . ASN A 1 307 ? -14.033 -5.018 3.439 1.00 96.69 307 ASN A N 1
ATOM 2362 C CA . ASN A 1 307 ? -13.203 -3.922 3.936 1.00 96.69 307 ASN A CA 1
ATOM 2363 C C . ASN A 1 307 ? -13.169 -2.754 2.941 1.00 96.69 307 ASN A C 1
ATOM 2365 O O . ASN A 1 307 ? -13.323 -1.599 3.333 1.00 96.69 307 ASN A O 1
ATOM 2369 N N . LEU A 1 308 ? -13.037 -3.052 1.642 1.00 95.69 308 LEU A N 1
ATOM 2370 C CA . LEU A 1 308 ? -13.078 -2.052 0.574 1.00 95.69 308 LEU A CA 1
ATOM 2371 C C . LEU A 1 308 ? -14.437 -1.347 0.493 1.00 95.69 308 LEU A C 1
ATOM 2373 O O . LEU A 1 308 ? -14.471 -0.134 0.304 1.00 95.69 308 LEU A O 1
ATOM 2377 N N . LYS A 1 309 ? -15.552 -2.067 0.675 1.00 96.25 309 LYS A N 1
ATOM 2378 C CA . LYS A 1 309 ? -16.888 -1.449 0.724 1.00 96.25 309 LYS A CA 1
ATOM 2379 C C . LYS A 1 309 ? -17.053 -0.530 1.932 1.00 96.25 309 LYS A C 1
ATOM 2381 O O . LYS A 1 309 ? -17.550 0.579 1.770 1.00 96.25 309 LYS A O 1
ATOM 2386 N N . VAL A 1 310 ? -16.629 -0.964 3.122 1.00 98.06 310 VAL A N 1
ATOM 2387 C CA . VAL A 1 310 ? -16.683 -0.137 4.340 1.00 98.06 310 VAL A CA 1
ATOM 2388 C C . VAL A 1 310 ? -15.847 1.132 4.165 1.00 98.06 310 VAL A C 1
ATOM 2390 O O . VAL A 1 310 ? -16.332 2.228 4.440 1.00 98.06 310 VAL A O 1
ATOM 2393 N N . ALA A 1 311 ? -14.621 1.004 3.650 1.00 97.12 311 ALA A N 1
ATOM 2394 C CA . ALA A 1 311 ? -13.771 2.151 3.348 1.00 97.12 311 ALA A CA 1
ATOM 2395 C C . ALA A 1 311 ? -14.432 3.098 2.332 1.00 97.12 311 ALA A C 1
ATOM 2397 O O . ALA A 1 311 ? -14.514 4.300 2.585 1.00 97.12 311 ALA A O 1
ATOM 2398 N N . ALA A 1 312 ? -14.983 2.569 1.237 1.00 95.81 312 ALA A N 1
ATOM 2399 C CA . ALA A 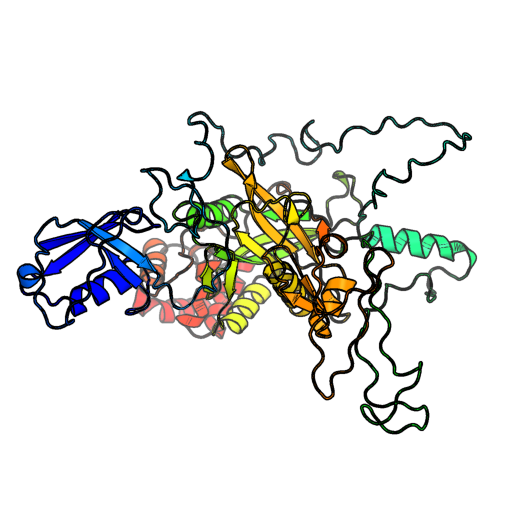1 312 ? -15.683 3.373 0.237 1.00 95.81 312 ALA A CA 1
ATOM 2400 C C . ALA A 1 312 ? -16.899 4.108 0.829 1.00 95.81 312 ALA A C 1
ATOM 2402 O O . ALA A 1 312 ? -17.106 5.289 0.543 1.00 95.81 312 ALA A O 1
ATOM 2403 N N . GLU A 1 313 ? -17.667 3.457 1.709 1.00 96.81 313 GLU A N 1
ATOM 2404 C CA . GLU A 1 313 ? -18.797 4.079 2.404 1.00 96.81 313 GLU A CA 1
ATOM 2405 C C . GLU A 1 313 ? -18.323 5.236 3.302 1.00 96.81 313 GLU A C 1
ATOM 2407 O O . GLU A 1 313 ? -18.932 6.305 3.262 1.00 96.81 313 GLU A O 1
ATOM 2412 N N . LEU A 1 314 ? -17.169 5.114 3.979 1.00 96.38 314 LEU A N 1
ATOM 2413 C CA . LEU A 1 314 ? -16.487 6.210 4.704 1.00 96.38 314 LEU A CA 1
ATOM 2414 C C . LEU A 1 314 ? -15.975 7.339 3.786 1.00 96.38 314 LEU A C 1
ATOM 2416 O O . LEU A 1 314 ? -15.598 8.417 4.255 1.00 96.38 314 LEU A O 1
ATOM 2420 N N . GLY A 1 315 ? -15.993 7.137 2.467 1.00 95.31 315 GLY A N 1
ATOM 2421 C CA . GLY A 1 315 ? -15.351 8.021 1.497 1.00 95.31 315 GLY A CA 1
ATOM 2422 C C . GLY A 1 315 ? -13.827 7.927 1.552 1.00 95.31 315 GLY A C 1
ATOM 2423 O O . GLY A 1 315 ? -13.156 8.940 1.377 1.00 95.31 315 GLY A O 1
ATOM 2424 N N . LEU A 1 316 ? -13.298 6.750 1.879 1.00 96.69 316 LEU A N 1
ATOM 2425 C CA . LEU A 1 316 ? -11.878 6.423 1.874 1.00 96.69 316 LEU A CA 1
ATOM 2426 C C . LEU A 1 316 ? -11.593 5.410 0.764 1.00 96.69 316 LEU A C 1
ATOM 2428 O O . LEU A 1 316 ? -12.437 4.590 0.408 1.00 96.69 316 LEU A O 1
ATOM 2432 N N . GLU A 1 317 ? -10.372 5.435 0.254 1.00 96.44 317 GLU A N 1
ATOM 2433 C CA . GLU A 1 317 ? -9.869 4.472 -0.720 1.00 96.44 317 GLU A CA 1
ATOM 2434 C C . GLU A 1 317 ? -8.470 3.979 -0.316 1.00 96.44 317 GLU A C 1
ATOM 2436 O O . GLU A 1 317 ? -7.802 4.619 0.504 1.00 96.44 317 GLU A O 1
ATOM 2441 N N . PRO A 1 318 ? -8.000 2.835 -0.843 1.00 98.06 318 PRO A N 1
ATOM 2442 C CA . PRO A 1 318 ? -6.608 2.427 -0.691 1.00 98.06 318 PRO A CA 1
ATOM 2443 C C . PRO A 1 318 ? -5.689 3.439 -1.386 1.00 98.06 318 PRO A C 1
ATOM 2445 O O . PRO A 1 318 ? -5.653 3.519 -2.613 1.00 98.06 318 PRO A O 1
ATOM 2448 N N . VAL A 1 319 ? -4.933 4.210 -0.605 1.00 98.19 319 VAL A N 1
ATOM 2449 C CA . VAL A 1 319 ? -4.013 5.241 -1.124 1.00 98.19 319 VAL A CA 1
ATOM 2450 C C . VAL A 1 319 ? -2.568 4.758 -1.205 1.00 98.19 319 VAL A C 1
ATOM 2452 O O . VAL A 1 319 ? -1.740 5.341 -1.905 1.00 98.19 319 VAL A O 1
ATOM 2455 N N . GLY A 1 320 ? -2.250 3.670 -0.510 1.00 98.44 320 GLY A N 1
ATOM 2456 C CA . GLY A 1 320 ? -0.927 3.080 -0.542 1.00 98.44 320 GLY A CA 1
ATOM 2457 C C . GLY A 1 320 ? -0.812 1.827 0.307 1.00 98.44 320 GLY A C 1
ATOM 2458 O O . GLY A 1 320 ? -1.787 1.322 0.864 1.00 98.44 320 GLY A O 1
ATOM 2459 N N . TRP A 1 321 ? 0.410 1.335 0.428 1.00 98.56 321 TRP A N 1
ATOM 2460 C CA . TRP A 1 321 ? 0.782 0.296 1.375 1.00 98.56 321 TRP A CA 1
ATOM 2461 C C . TRP A 1 321 ? 2.077 0.680 2.080 1.00 98.56 321 TRP A C 1
ATOM 2463 O O . TRP A 1 321 ? 2.913 1.392 1.523 1.00 98.56 321 TRP A O 1
ATOM 2473 N N . ALA A 1 322 ? 2.233 0.216 3.312 1.00 97.94 322 ALA A N 1
ATOM 2474 C CA . ALA A 1 322 ? 3.470 0.304 4.064 1.00 97.94 322 ALA A CA 1
ATOM 2475 C C . ALA A 1 322 ? 4.092 -1.086 4.174 1.00 97.94 322 ALA A C 1
ATOM 2477 O O . ALA A 1 322 ? 3.378 -2.058 4.416 1.00 97.94 322 ALA A O 1
ATOM 2478 N N . ILE A 1 323 ? 5.411 -1.176 4.055 1.00 97.19 323 ILE A N 1
ATOM 2479 C CA . ILE A 1 323 ? 6.182 -2.376 4.367 1.00 97.19 323 ILE A CA 1
ATOM 2480 C C . ILE A 1 323 ? 7.366 -2.007 5.249 1.00 97.19 323 ILE A C 1
ATOM 2482 O O . ILE A 1 323 ? 8.032 -0.994 5.028 1.00 97.19 323 ILE A O 1
ATOM 2486 N N . THR A 1 324 ? 7.624 -2.816 6.268 1.00 95.31 324 THR A N 1
ATOM 2487 C CA . THR A 1 324 ? 8.815 -2.672 7.098 1.00 95.31 324 THR A CA 1
ATOM 2488 C C . THR A 1 324 ? 9.975 -3.451 6.494 1.00 95.31 324 THR A C 1
ATOM 2490 O O . THR A 1 324 ? 9.788 -4.526 5.929 1.00 95.31 324 THR A O 1
ATOM 2493 N N . THR A 1 325 ? 11.190 -2.935 6.615 1.00 91.31 325 THR A N 1
ATOM 2494 C CA . THR A 1 325 ? 12.396 -3.664 6.223 1.00 91.31 325 THR A CA 1
ATOM 2495 C C . THR A 1 325 ? 13.565 -3.264 7.103 1.00 91.31 325 THR A C 1
ATOM 2497 O O . THR A 1 325 ? 13.668 -2.131 7.577 1.00 91.31 325 THR A O 1
ATOM 2500 N N . LEU A 1 326 ? 14.503 -4.188 7.286 1.00 87.88 326 LEU A N 1
ATOM 2501 C CA . LEU A 1 326 ? 15.833 -3.820 7.749 1.00 87.88 326 LEU A CA 1
ATOM 2502 C C . LEU A 1 326 ? 16.624 -3.169 6.603 1.00 87.88 326 LEU A C 1
ATOM 2504 O O . LEU A 1 326 ? 16.358 -3.474 5.435 1.00 87.88 326 LEU A O 1
ATOM 2508 N N . PRO A 1 327 ? 17.615 -2.313 6.910 1.00 84.62 327 PRO A N 1
ATOM 2509 C CA . PRO A 1 327 ? 18.468 -1.706 5.895 1.00 84.62 327 PRO A CA 1
ATOM 2510 C C . PRO A 1 327 ? 19.191 -2.750 5.047 1.00 84.62 327 PRO A C 1
ATOM 2512 O O . PRO A 1 327 ? 19.776 -3.713 5.565 1.00 84.62 327 PRO A O 1
ATOM 2515 N N . ARG A 1 328 ? 19.172 -2.530 3.733 1.00 85.25 328 ARG A N 1
ATOM 2516 C CA . ARG A 1 328 ? 19.799 -3.393 2.730 1.00 85.25 328 ARG A CA 1
ATOM 2517 C C . ARG A 1 328 ? 20.841 -2.591 1.962 1.00 85.25 328 ARG A C 1
ATOM 2519 O O . ARG A 1 328 ? 20.526 -1.566 1.369 1.00 85.25 328 ARG A O 1
ATOM 2526 N N . SER A 1 329 ? 22.078 -3.063 1.986 1.00 85.00 329 SER A N 1
ATOM 2527 C CA . SER A 1 329 ? 23.203 -2.469 1.269 1.00 85.00 329 SER A CA 1
ATOM 2528 C C . SER A 1 329 ? 24.266 -3.532 1.013 1.00 85.00 329 SER A C 1
ATOM 2530 O O . SER A 1 329 ? 24.295 -4.571 1.682 1.00 85.00 329 SER A O 1
ATOM 2532 N N . GLY A 1 330 ? 25.120 -3.284 0.026 1.00 80.69 330 GLY A N 1
ATOM 2533 C CA . GLY A 1 330 ? 26.137 -4.234 -0.410 1.00 80.69 330 GLY A CA 1
ATOM 2534 C C . GLY A 1 330 ? 26.935 -3.690 -1.588 1.00 80.69 330 GLY A C 1
ATOM 2535 O O . GLY A 1 330 ? 26.457 -2.830 -2.330 1.00 80.69 330 GLY A O 1
ATOM 2536 N N . LYS A 1 331 ? 28.166 -4.184 -1.757 1.00 83.00 331 LYS A N 1
ATOM 2537 C CA . LYS A 1 331 ? 29.028 -3.784 -2.883 1.00 83.00 331 LYS A CA 1
ATOM 2538 C C . LYS A 1 331 ? 28.425 -4.217 -4.216 1.00 83.00 331 LYS A C 1
ATOM 2540 O O . LYS A 1 331 ? 28.555 -3.502 -5.201 1.00 83.00 331 LYS A O 1
ATOM 2545 N N . GLU A 1 332 ? 27.749 -5.359 -4.221 1.00 83.12 332 GLU A N 1
ATOM 2546 C CA . GLU A 1 332 ? 27.027 -5.916 -5.358 1.00 83.12 332 GLU A CA 1
ATOM 2547 C C . GLU A 1 332 ? 25.921 -4.982 -5.867 1.00 83.12 332 GLU A C 1
ATOM 2549 O O . GLU A 1 332 ? 25.705 -4.906 -7.072 1.00 83.12 332 GLU A O 1
ATOM 2554 N N . TYR A 1 333 ? 25.285 -4.214 -4.978 1.00 85.00 333 TYR A N 1
ATOM 2555 C CA . TYR A 1 333 ? 24.236 -3.255 -5.334 1.00 85.00 333 TYR A CA 1
ATOM 2556 C C . TYR A 1 333 ? 24.788 -1.862 -5.659 1.00 85.00 333 TYR A C 1
ATOM 2558 O O . TYR A 1 333 ? 24.033 -0.984 -6.051 1.00 85.00 333 TYR A O 1
ATOM 2566 N N . GLY A 1 334 ? 26.087 -1.616 -5.456 1.00 81.25 334 GLY A N 1
ATOM 2567 C CA . GLY A 1 334 ? 26.673 -0.285 -5.632 1.00 81.25 334 GLY A CA 1
ATOM 2568 C C . GLY A 1 334 ? 26.116 0.786 -4.681 1.00 81.25 334 GLY A C 1
ATOM 2569 O O . GLY A 1 334 ? 26.315 1.970 -4.938 1.00 81.25 334 GLY A O 1
ATOM 2570 N N . GLY A 1 335 ? 25.431 0.401 -3.594 1.00 84.81 335 GLY A N 1
ATOM 2571 C CA . GLY A 1 335 ? 24.765 1.344 -2.695 1.00 84.81 335 GLY A CA 1
ATOM 2572 C C . GLY A 1 335 ? 23.697 0.724 -1.788 1.00 84.81 335 GLY A C 1
ATOM 2573 O O . GLY A 1 335 ? 23.748 -0.464 -1.447 1.00 84.81 335 GLY A O 1
ATOM 2574 N N . GLU A 1 336 ? 22.753 1.566 -1.359 1.00 84.88 336 GLU A N 1
ATOM 2575 C CA . GLU A 1 336 ? 21.538 1.153 -0.647 1.00 84.88 336 GLU A CA 1
ATOM 2576 C C . GLU A 1 336 ? 20.529 0.525 -1.617 1.00 84.88 336 GLU A C 1
ATOM 2578 O O . GLU A 1 336 ? 20.357 0.994 -2.736 1.00 84.88 336 GLU A O 1
ATOM 2583 N N . VAL A 1 337 ? 19.814 -0.503 -1.163 1.00 87.56 337 VAL A N 1
ATOM 2584 C CA . VAL A 1 337 ? 18.688 -1.098 -1.891 1.00 87.56 337 VAL A CA 1
ATOM 2585 C C . VAL A 1 337 ? 17.396 -0.469 -1.383 1.00 87.56 337 VAL A C 1
ATOM 2587 O O . VAL A 1 337 ? 16.955 -0.755 -0.265 1.00 87.56 337 VAL A O 1
ATOM 2590 N N . PHE A 1 338 ? 16.776 0.368 -2.215 1.00 90.44 338 PHE A N 1
ATOM 2591 C CA . PHE A 1 338 ? 15.550 1.088 -1.862 1.00 90.44 338 PHE A CA 1
ATOM 2592 C C . PHE A 1 338 ? 14.342 0.157 -1.726 1.00 90.44 338 PHE A C 1
ATOM 2594 O O . PHE A 1 338 ? 13.656 0.182 -0.706 1.00 90.44 338 PHE A O 1
ATOM 2601 N N . LEU A 1 339 ? 14.128 -0.701 -2.725 1.00 93.19 339 LEU A N 1
ATOM 2602 C CA . LEU A 1 339 ? 13.104 -1.744 -2.742 1.00 93.19 339 LEU A CA 1
ATOM 2603 C C . LEU A 1 339 ? 13.722 -3.059 -3.219 1.00 93.19 339 LEU A C 1
ATOM 2605 O O . LEU A 1 339 ? 14.557 -3.058 -4.123 1.00 93.19 339 LEU A O 1
ATOM 2609 N N . SER A 1 340 ? 13.311 -4.183 -2.633 1.00 92.88 340 SER A N 1
ATOM 2610 C CA . SER A 1 340 ? 13.668 -5.502 -3.169 1.00 92.88 340 SER A CA 1
ATOM 2611 C C . SER A 1 340 ? 12.975 -5.760 -4.501 1.00 92.88 340 SER A C 1
ATOM 2613 O O . SER A 1 340 ? 11.909 -5.206 -4.775 1.00 92.88 340 SER A O 1
ATOM 2615 N N . GLY A 1 341 ? 13.506 -6.689 -5.298 1.00 94.25 341 GLY A N 1
ATOM 2616 C CA . GLY A 1 341 ? 12.827 -7.157 -6.506 1.00 94.25 341 GLY A CA 1
ATOM 2617 C C . GLY A 1 341 ? 11.403 -7.649 -6.212 1.00 94.25 341 GLY A C 1
ATOM 2618 O O . GLY A 1 341 ? 10.471 -7.347 -6.956 1.00 94.25 341 GLY A O 1
ATOM 2619 N N . ARG A 1 342 ? 11.191 -8.320 -5.072 1.00 93.56 342 ARG A N 1
ATOM 2620 C CA . ARG A 1 342 ? 9.854 -8.736 -4.623 1.00 93.56 342 ARG A CA 1
ATOM 2621 C C . ARG A 1 342 ? 8.946 -7.547 -4.310 1.00 93.56 342 ARG A C 1
ATOM 2623 O O . ARG A 1 342 ? 7.790 -7.544 -4.730 1.00 93.56 342 ARG A O 1
ATOM 2630 N N . GLU A 1 343 ? 9.448 -6.548 -3.592 1.00 95.81 343 GLU A N 1
ATOM 2631 C CA . GLU A 1 343 ? 8.688 -5.341 -3.251 1.00 95.81 343 GLU A CA 1
ATOM 2632 C C . GLU A 1 343 ? 8.323 -4.520 -4.482 1.00 95.81 343 GLU A C 1
ATOM 2634 O O . GLU A 1 343 ? 7.186 -4.073 -4.576 1.00 95.81 343 GLU A O 1
ATOM 2639 N N . VAL A 1 344 ? 9.237 -4.374 -5.447 1.00 97.56 344 VAL A N 1
ATOM 2640 C CA . VAL A 1 344 ? 8.968 -3.682 -6.716 1.00 97.56 344 VAL A CA 1
ATOM 2641 C C . VAL A 1 344 ? 7.821 -4.352 -7.461 1.00 97.56 344 VAL A C 1
ATOM 2643 O O . VAL A 1 344 ? 6.866 -3.693 -7.873 1.00 97.56 344 VAL A O 1
ATOM 2646 N N . ARG A 1 345 ? 7.865 -5.681 -7.579 1.00 97.50 345 ARG A N 1
ATOM 2647 C CA . ARG A 1 345 ? 6.812 -6.451 -8.249 1.00 97.50 345 ARG A CA 1
ATOM 2648 C C . ARG A 1 345 ? 5.485 -6.385 -7.495 1.00 97.50 345 ARG A C 1
ATOM 2650 O O . ARG A 1 345 ? 4.434 -6.228 -8.111 1.00 97.50 345 ARG A O 1
ATOM 2657 N N . GLN A 1 346 ? 5.510 -6.464 -6.164 1.00 97.25 346 GLN A N 1
ATOM 2658 C CA . GLN A 1 346 ? 4.301 -6.342 -5.347 1.00 97.25 346 GLN A CA 1
ATOM 2659 C C . GLN A 1 346 ? 3.690 -4.934 -5.429 1.00 97.25 346 GLN A C 1
ATOM 2661 O O . GLN A 1 346 ? 2.477 -4.805 -5.588 1.00 97.25 346 GLN A O 1
ATOM 2666 N N . ALA A 1 347 ? 4.515 -3.888 -5.384 1.00 98.12 347 ALA A N 1
ATOM 2667 C CA . ALA A 1 347 ? 4.095 -2.502 -5.556 1.00 98.12 347 ALA A CA 1
ATOM 2668 C C . ALA A 1 347 ? 3.469 -2.265 -6.939 1.00 98.12 347 ALA A C 1
ATOM 2670 O O . ALA A 1 347 ? 2.396 -1.670 -7.031 1.00 98.12 347 ALA A O 1
ATOM 2671 N N . ALA A 1 348 ? 4.071 -2.809 -8.003 1.00 97.75 348 ALA A N 1
ATOM 2672 C CA . ALA A 1 348 ? 3.519 -2.750 -9.355 1.00 97.75 348 ALA A CA 1
ATOM 2673 C C . ALA A 1 348 ? 2.133 -3.413 -9.444 1.00 97.75 348 ALA A C 1
ATOM 2675 O O . ALA A 1 348 ? 1.205 -2.841 -10.014 1.00 97.75 348 ALA A O 1
ATOM 2676 N N . ARG A 1 349 ? 1.952 -4.586 -8.818 1.00 96.94 349 ARG A N 1
ATOM 2677 C CA . ARG A 1 349 ? 0.644 -5.263 -8.737 1.00 96.94 349 ARG A CA 1
ATOM 2678 C C . ARG A 1 349 ? -0.390 -4.447 -7.976 1.00 96.94 349 ARG A C 1
ATOM 2680 O O . ARG A 1 349 ? -1.548 -4.423 -8.382 1.00 96.94 349 ARG A O 1
ATOM 2687 N N . PHE A 1 350 ? 0.002 -3.780 -6.893 1.00 98.00 350 PHE A N 1
ATOM 2688 C CA . PHE A 1 350 ? -0.912 -2.896 -6.177 1.00 98.00 350 PHE A CA 1
ATOM 2689 C C . PHE A 1 350 ? -1.297 -1.668 -6.996 1.00 98.00 350 PHE A C 1
ATOM 2691 O O . PHE A 1 350 ? -2.475 -1.330 -7.029 1.00 98.00 350 PHE A O 1
ATOM 2698 N N . GLN A 1 351 ? -0.357 -1.056 -7.717 1.00 97.44 351 GLN A N 1
ATOM 2699 C CA . GLN A 1 351 ? -0.678 0.034 -8.636 1.00 97.44 351 GLN A CA 1
ATOM 2700 C C . GLN A 1 351 ? -1.634 -0.412 -9.750 1.00 97.44 351 GLN A C 1
ATOM 2702 O O . GLN A 1 351 ? -2.564 0.322 -10.056 1.00 97.44 351 GLN A O 1
ATOM 2707 N N . LEU A 1 352 ? -1.479 -1.621 -10.304 1.00 94.81 352 LEU A N 1
ATOM 2708 C CA . LEU A 1 352 ? -2.441 -2.185 -11.267 1.00 94.81 352 LEU A CA 1
ATOM 2709 C C . LEU A 1 352 ? -3.812 -2.454 -10.645 1.00 94.81 352 LEU A C 1
ATOM 2711 O O . LEU A 1 352 ? -4.833 -2.292 -11.300 1.00 94.81 352 LEU A O 1
ATOM 2715 N N . LYS A 1 353 ? -3.842 -2.920 -9.393 1.00 95.00 353 LYS A N 1
ATOM 2716 C CA . LYS A 1 353 ? -5.087 -3.233 -8.686 1.00 95.00 353 LYS A CA 1
ATOM 2717 C C . LYS A 1 353 ? -5.872 -1.973 -8.327 1.00 95.00 353 LYS A C 1
ATOM 2719 O O . LYS A 1 353 ? -7.095 -1.972 -8.414 1.00 95.00 353 LYS A O 1
ATOM 2724 N N . PHE A 1 354 ? -5.167 -0.932 -7.899 1.00 94.56 354 PHE A N 1
ATOM 2725 C CA . PHE A 1 354 ? -5.721 0.344 -7.455 1.00 94.56 354 PHE A CA 1
ATOM 2726 C C . PHE A 1 354 ? -5.417 1.432 -8.489 1.00 94.56 354 PHE A C 1
ATOM 2728 O O . PHE A 1 354 ? -4.810 2.466 -8.187 1.00 94.56 354 PHE A O 1
ATOM 2735 N N . SER A 1 355 ? -5.793 1.160 -9.737 1.00 90.31 355 SER A N 1
ATOM 2736 C CA . SER A 1 355 ? -5.711 2.106 -10.843 1.00 90.31 355 SER A CA 1
ATOM 2737 C C . SER A 1 355 ? -7.077 2.682 -11.201 1.00 90.31 355 SER A C 1
ATOM 2739 O O . SER A 1 355 ? -8.118 2.085 -10.931 1.00 90.31 355 SER A O 1
ATOM 2741 N N . ASP A 1 356 ? -7.070 3.836 -11.859 1.00 82.94 356 ASP A N 1
ATOM 2742 C CA . ASP A 1 356 ? -8.254 4.394 -12.501 1.00 82.94 356 ASP A CA 1
ATOM 2743 C C . ASP A 1 356 ? -8.642 3.607 -13.772 1.00 82.94 356 ASP A C 1
ATOM 2745 O O . ASP A 1 356 ? -7.989 2.640 -14.172 1.00 82.94 356 ASP A O 1
ATOM 2749 N N . ASN A 1 357 ? -9.710 4.043 -14.444 1.00 77.19 357 ASN A N 1
ATOM 2750 C CA . ASN A 1 357 ? -10.192 3.431 -15.690 1.00 77.19 357 ASN A CA 1
ATOM 2751 C C . ASN A 1 357 ? -9.203 3.549 -16.867 1.00 77.19 357 ASN A C 1
ATOM 2753 O O . ASN A 1 357 ? -9.383 2.888 -17.888 1.00 77.19 357 ASN A O 1
ATOM 2757 N N . LEU A 1 358 ? -8.184 4.404 -16.750 1.00 77.88 358 LEU A N 1
ATOM 2758 C CA . LEU A 1 358 ? -7.088 4.543 -17.710 1.00 77.88 358 LEU A CA 1
ATOM 2759 C C . LEU A 1 358 ? -5.873 3.695 -17.300 1.00 77.88 358 LEU A C 1
ATOM 2761 O O . LEU A 1 358 ? -4.817 3.792 -17.924 1.00 77.88 358 LEU A O 1
ATOM 2765 N N . ASN A 1 359 ? -6.030 2.853 -16.274 1.00 78.38 359 ASN A N 1
ATOM 2766 C CA . ASN A 1 359 ? -4.998 2.042 -15.642 1.00 78.38 359 ASN A CA 1
ATOM 2767 C C . ASN A 1 359 ? -3.832 2.866 -15.055 1.00 78.38 359 ASN A C 1
ATOM 2769 O O . ASN A 1 359 ? -2.745 2.342 -14.820 1.00 78.38 359 ASN A O 1
ATOM 2773 N N . HIS A 1 360 ? -4.034 4.153 -14.773 1.00 83.69 360 HIS A N 1
ATOM 2774 C CA . HIS A 1 360 ? -3.058 4.958 -14.046 1.00 83.69 360 HIS A CA 1
ATOM 2775 C C . HIS A 1 360 ? -3.279 4.838 -12.544 1.00 83.69 360 HIS A C 1
ATOM 2777 O O . HIS A 1 360 ? -4.413 4.756 -12.079 1.00 83.69 360 HIS A O 1
ATOM 2783 N N . SER A 1 361 ? -2.201 4.878 -11.761 1.00 91.88 361 SER A N 1
ATOM 2784 C CA . SER A 1 361 ? -2.303 4.753 -10.309 1.00 91.88 361 SER A CA 1
ATOM 2785 C C . SER A 1 361 ? -1.555 5.850 -9.566 1.00 91.88 361 SER A C 1
ATOM 2787 O O . SER A 1 361 ? -0.433 6.227 -9.906 1.00 91.88 361 SER A O 1
ATOM 2789 N N . ARG A 1 362 ? -2.202 6.341 -8.510 1.00 94.94 362 ARG A N 1
ATOM 2790 C CA . ARG A 1 362 ? -1.620 7.227 -7.494 1.00 94.94 362 ARG A CA 1
ATOM 2791 C C . ARG A 1 362 ? -1.175 6.449 -6.252 1.00 94.94 362 ARG A C 1
ATOM 2793 O O . ARG A 1 362 ? -0.685 7.052 -5.310 1.00 94.94 362 ARG A O 1
ATOM 2800 N N . PHE A 1 363 ? -1.343 5.125 -6.251 1.00 98.06 363 PHE A N 1
ATOM 2801 C CA . PHE A 1 363 ? -1.047 4.271 -5.109 1.00 98.06 363 PHE A CA 1
ATOM 2802 C C . PHE A 1 363 ? 0.439 4.347 -4.738 1.00 98.06 363 PHE A C 1
ATOM 2804 O O . PHE A 1 363 ? 1.312 4.210 -5.601 1.00 98.06 363 PHE A O 1
ATOM 2811 N N . VAL A 1 364 ? 0.714 4.579 -3.454 1.00 98.38 364 VAL A N 1
ATOM 2812 C CA . VAL A 1 364 ? 2.064 4.812 -2.922 1.00 98.38 364 VAL A CA 1
ATOM 2813 C C . VAL A 1 364 ? 2.601 3.573 -2.206 1.00 98.38 364 VAL A C 1
ATOM 2815 O O . VAL A 1 364 ? 1.881 2.876 -1.497 1.00 98.38 364 VAL A O 1
ATOM 2818 N N . THR A 1 365 ? 3.898 3.316 -2.347 1.00 98.50 365 THR A N 1
ATOM 2819 C CA . THR A 1 365 ? 4.657 2.340 -1.556 1.00 98.50 365 THR A CA 1
ATOM 2820 C C . THR A 1 365 ? 5.481 3.066 -0.509 1.00 98.50 365 THR A C 1
ATOM 2822 O O . THR A 1 365 ? 6.409 3.791 -0.855 1.00 98.50 365 THR A O 1
ATOM 2825 N N . MET A 1 366 ? 5.174 2.866 0.769 1.00 97.50 366 MET A N 1
ATOM 2826 C CA . MET A 1 366 ? 5.955 3.401 1.877 1.00 97.50 366 MET A CA 1
ATOM 2827 C C . MET A 1 366 ? 6.827 2.307 2.497 1.00 97.50 366 MET A C 1
ATOM 2829 O O . MET A 1 366 ? 6.347 1.247 2.887 1.00 97.50 366 MET A O 1
ATOM 2833 N N . VAL A 1 367 ? 8.118 2.580 2.614 1.00 95.31 367 VAL A N 1
ATOM 2834 C CA . VAL A 1 367 ? 9.123 1.710 3.217 1.00 95.31 367 VAL A CA 1
ATOM 2835 C C . VAL A 1 367 ? 9.492 2.274 4.575 1.00 95.31 367 VAL A C 1
ATOM 2837 O O . VAL A 1 367 ? 9.984 3.396 4.676 1.00 95.31 367 VAL A O 1
ATOM 2840 N N . ILE A 1 368 ? 9.273 1.490 5.620 1.00 93.44 368 ILE A N 1
ATOM 2841 C CA . ILE A 1 368 ? 9.639 1.831 6.990 1.00 93.44 368 ILE A CA 1
ATOM 2842 C C . ILE A 1 368 ? 10.905 1.055 7.332 1.00 93.44 368 ILE A C 1
ATOM 2844 O O . ILE A 1 368 ? 10.891 -0.173 7.389 1.00 93.44 368 ILE A O 1
ATOM 2848 N N . GLN A 1 369 ? 12.003 1.765 7.557 1.00 88.94 369 GLN A N 1
ATOM 2849 C CA . GLN A 1 369 ? 13.284 1.157 7.902 1.00 88.94 369 GLN A CA 1
ATOM 2850 C C . GLN A 1 369 ? 14.033 1.998 8.926 1.00 88.94 369 GLN A C 1
ATOM 2852 O O . GLN A 1 369 ? 13.729 3.174 9.115 1.00 88.94 369 GLN A O 1
ATOM 2857 N N . TYR A 1 370 ? 15.031 1.403 9.572 1.00 83.75 370 TYR A N 1
ATOM 2858 C CA . TYR A 1 370 ? 15.996 2.163 10.360 1.00 83.75 370 TYR A CA 1
ATOM 2859 C C . TYR A 1 370 ? 16.996 2.859 9.433 1.00 83.75 370 TYR A C 1
ATOM 2861 O O . TYR A 1 370 ? 17.354 2.328 8.389 1.00 83.75 370 TYR A O 1
ATOM 2869 N N . ASN A 1 371 ? 17.487 4.028 9.805 1.00 80.31 371 ASN A N 1
ATOM 2870 C CA . ASN A 1 371 ? 18.629 4.643 9.152 1.00 80.31 371 ASN A CA 1
ATOM 2871 C C . ASN A 1 371 ? 19.937 4.216 9.836 1.00 80.31 371 ASN A C 1
ATOM 2873 O O . ASN A 1 371 ? 19.944 3.451 10.804 1.00 80.31 371 ASN A O 1
ATOM 2877 N N . ASN A 1 372 ? 21.063 4.739 9.350 1.00 76.19 372 ASN A N 1
ATOM 2878 C CA . ASN A 1 372 ? 22.393 4.413 9.879 1.00 76.19 372 ASN A CA 1
ATOM 2879 C C . ASN A 1 372 ? 22.599 4.830 11.348 1.00 76.19 372 ASN A C 1
ATOM 2881 O O . ASN A 1 372 ? 23.546 4.375 11.981 1.00 76.19 372 ASN A O 1
ATOM 2885 N N . GLN A 1 373 ? 21.722 5.679 11.893 1.00 74.56 373 GLN A N 1
ATOM 2886 C CA . GLN A 1 373 ? 21.733 6.120 13.290 1.00 74.56 373 GLN A CA 1
ATOM 2887 C C . GLN A 1 373 ? 20.808 5.274 14.181 1.00 74.56 373 GLN A C 1
ATOM 2889 O O . GLN A 1 373 ? 20.683 5.554 15.367 1.00 74.56 373 GLN A O 1
ATOM 2894 N N . GLY A 1 374 ? 20.131 4.264 13.622 1.00 74.81 374 GLY A N 1
ATOM 2895 C CA . GLY A 1 374 ? 19.150 3.455 14.346 1.00 74.81 374 GLY A CA 1
ATOM 2896 C C . GLY A 1 374 ? 17.789 4.134 14.527 1.00 74.81 374 GLY A C 1
ATOM 2897 O O . GLY A 1 374 ? 16.929 3.584 15.210 1.00 74.81 374 GLY A O 1
ATOM 2898 N N . ASN A 1 375 ? 17.561 5.292 13.899 1.00 79.94 375 ASN A N 1
ATOM 2899 C CA . ASN A 1 375 ? 16.270 5.976 13.910 1.00 79.94 375 ASN A CA 1
ATOM 2900 C C . ASN A 1 375 ? 15.380 5.441 12.792 1.00 79.94 375 ASN A C 1
ATOM 2902 O O . ASN A 1 375 ? 15.868 5.141 11.709 1.00 79.94 375 ASN A O 1
ATOM 2906 N N . ILE A 1 376 ? 14.073 5.352 13.022 1.00 82.25 376 ILE A N 1
ATOM 2907 C CA . ILE A 1 376 ? 13.132 4.958 11.967 1.00 82.25 376 ILE A CA 1
ATOM 2908 C C . ILE A 1 376 ? 12.963 6.123 10.999 1.00 82.25 376 ILE A C 1
ATOM 2910 O O . ILE A 1 376 ? 12.676 7.234 11.428 1.00 82.25 376 ILE A O 1
ATOM 2914 N N . GLU A 1 377 ? 13.135 5.864 9.708 1.00 83.25 377 GLU A N 1
ATOM 2915 C CA . GLU A 1 377 ? 13.011 6.842 8.634 1.00 83.25 377 GLU A CA 1
ATOM 2916 C C . GLU A 1 377 ? 12.126 6.263 7.520 1.00 83.25 377 GLU A C 1
ATOM 2918 O O . GLU A 1 377 ? 12.546 5.354 6.792 1.00 83.25 377 GLU A O 1
ATOM 2923 N N . PRO A 1 378 ? 10.882 6.754 7.382 1.00 88.75 378 PRO A N 1
ATOM 2924 C CA . PRO A 1 378 ? 10.023 6.379 6.270 1.00 88.75 378 PRO A CA 1
ATOM 2925 C C . PRO A 1 378 ? 10.582 6.915 4.947 1.00 88.75 378 PRO A C 1
ATOM 2927 O O . PRO A 1 378 ? 10.948 8.084 4.843 1.00 88.75 378 PRO A O 1
ATOM 2930 N N . LYS A 1 379 ? 10.591 6.079 3.910 1.00 93.00 379 LYS A N 1
ATOM 2931 C CA . LYS A 1 379 ? 10.831 6.474 2.513 1.00 93.00 379 LYS A CA 1
ATOM 2932 C C . LYS A 1 379 ? 9.603 6.092 1.687 1.00 93.00 379 LYS A C 1
ATOM 2934 O O . LYS A 1 379 ? 8.933 5.123 2.025 1.00 93.00 379 LYS A O 1
ATOM 2939 N N . ALA A 1 380 ? 9.279 6.825 0.625 1.00 95.50 380 ALA A N 1
ATOM 2940 C CA . ALA A 1 380 ? 8.104 6.526 -0.194 1.00 95.50 380 ALA A CA 1
ATOM 2941 C C . ALA A 1 380 ? 8.419 6.557 -1.692 1.00 95.50 380 ALA A C 1
ATOM 2943 O O . ALA A 1 380 ? 9.244 7.344 -2.159 1.00 95.50 380 ALA A O 1
ATOM 2944 N N . TYR A 1 381 ? 7.748 5.684 -2.440 1.00 97.38 381 TYR A N 1
ATOM 2945 C CA . TYR A 1 381 ? 7.984 5.451 -3.858 1.00 97.38 381 TYR A CA 1
ATOM 2946 C C . TYR A 1 381 ? 6.681 5.109 -4.588 1.00 97.38 381 TYR A C 1
ATOM 2948 O O . TYR A 1 381 ? 5.757 4.540 -4.008 1.00 97.38 381 TYR A O 1
ATOM 2956 N N . GLN A 1 382 ? 6.636 5.392 -5.883 1.00 97.50 382 GLN A N 1
ATOM 2957 C CA . GLN A 1 382 ? 5.791 4.698 -6.848 1.00 97.50 382 GLN A CA 1
ATOM 2958 C C . GLN A 1 382 ? 6.690 3.894 -7.791 1.00 97.50 382 GLN A C 1
ATOM 2960 O O . GLN A 1 382 ? 7.868 4.208 -7.967 1.00 97.50 382 GLN A O 1
ATOM 2965 N N . ILE A 1 383 ? 6.129 2.871 -8.418 1.00 97.56 383 ILE A N 1
ATOM 2966 C CA . ILE A 1 383 ? 6.720 2.211 -9.576 1.00 97.56 383 ILE A CA 1
ATOM 2967 C C . ILE A 1 383 ? 6.320 2.998 -10.824 1.00 97.56 383 ILE A C 1
ATOM 2969 O O . ILE A 1 383 ? 5.164 3.407 -10.958 1.00 97.56 383 ILE A O 1
ATOM 2973 N N . SER A 1 384 ? 7.270 3.217 -11.728 1.00 95.88 384 SER A N 1
ATOM 2974 C CA . SER A 1 384 ? 7.045 3.905 -12.998 1.00 95.88 384 SER A CA 1
ATOM 2975 C C . SER A 1 384 ? 5.999 3.192 -13.859 1.00 95.88 384 SER A C 1
ATOM 2977 O O . SER A 1 384 ? 5.792 1.980 -13.744 1.00 95.88 384 SER A O 1
ATOM 2979 N N . ASP A 1 385 ? 5.379 3.924 -14.785 1.00 94.12 385 ASP A N 1
ATOM 2980 C CA . ASP A 1 385 ? 4.402 3.381 -15.735 1.00 94.12 385 ASP A CA 1
ATOM 2981 C C . ASP A 1 385 ? 5.023 2.221 -16.551 1.00 94.12 385 ASP A C 1
ATOM 2983 O O . ASP A 1 385 ? 4.361 1.226 -16.858 1.00 94.12 385 ASP A O 1
ATOM 2987 N N . GLN A 1 386 ? 6.332 2.297 -16.821 1.00 94.62 386 GLN A N 1
ATOM 2988 C CA . GLN A 1 386 ? 7.117 1.220 -17.423 1.00 94.62 386 GLN A CA 1
ATOM 2989 C C . GLN A 1 386 ? 7.258 0.001 -16.501 1.00 94.62 386 GLN A C 1
ATOM 2991 O O . GLN A 1 386 ? 6.982 -1.113 -16.943 1.00 94.62 386 GLN A O 1
ATOM 2996 N N . GLY A 1 387 ? 7.662 0.180 -15.240 1.00 95.75 387 GLY A N 1
ATOM 2997 C CA . GLY A 1 387 ? 7.817 -0.935 -14.300 1.00 95.75 387 GLY A CA 1
ATOM 2998 C C . GLY A 1 387 ? 6.494 -1.660 -14.037 1.00 95.75 387 GLY A C 1
ATOM 2999 O O . GLY A 1 387 ? 6.450 -2.890 -13.985 1.00 95.75 387 GLY A O 1
ATOM 3000 N N . VAL A 1 388 ? 5.395 -0.904 -13.978 1.00 95.62 388 VAL A N 1
ATOM 3001 C CA . VAL A 1 388 ? 4.032 -1.438 -13.893 1.00 95.62 388 VAL A CA 1
ATOM 3002 C C . VAL A 1 388 ? 3.684 -2.286 -15.121 1.00 95.62 388 VAL A C 1
ATOM 3004 O O . VAL A 1 388 ? 3.211 -3.415 -14.974 1.00 95.62 388 VAL A O 1
ATOM 3007 N N . ALA A 1 389 ? 3.956 -1.785 -16.330 1.00 94.00 389 ALA A N 1
ATOM 3008 C CA . ALA A 1 389 ? 3.727 -2.532 -17.567 1.00 94.00 389 ALA A CA 1
ATOM 3009 C C . ALA A 1 389 ? 4.593 -3.801 -17.659 1.00 94.00 389 ALA A C 1
ATOM 3011 O O . ALA A 1 389 ? 4.109 -4.837 -18.112 1.00 94.00 389 ALA A O 1
ATOM 3012 N N . MET A 1 390 ? 5.848 -3.750 -17.199 1.00 95.25 390 MET A N 1
ATOM 3013 C CA . MET A 1 390 ? 6.750 -4.906 -17.183 1.00 95.25 390 MET A CA 1
ATOM 3014 C C . MET A 1 390 ? 6.248 -6.025 -16.265 1.00 95.25 390 MET A C 1
ATOM 3016 O O . MET A 1 390 ? 6.299 -7.189 -16.658 1.00 95.25 390 MET A O 1
ATOM 3020 N N . GLU A 1 391 ? 5.746 -5.706 -15.068 1.00 95.62 391 GLU A N 1
ATOM 3021 C CA . GLU A 1 391 ? 5.153 -6.722 -14.185 1.00 95.62 391 GLU A CA 1
ATOM 3022 C C . GLU A 1 391 ? 3.831 -7.255 -14.752 1.00 95.62 391 GLU A C 1
ATOM 3024 O O . GLU A 1 391 ? 3.625 -8.469 -14.761 1.00 95.62 391 GLU A O 1
ATOM 3029 N N . ARG A 1 392 ? 2.959 -6.376 -15.274 1.00 93.31 392 ARG A N 1
ATOM 3030 C CA . ARG A 1 392 ? 1.678 -6.765 -15.892 1.00 93.31 392 ARG A CA 1
ATOM 3031 C C . ARG A 1 392 ? 1.876 -7.764 -17.030 1.00 93.31 392 ARG A C 1
ATOM 3033 O O . ARG A 1 392 ? 1.175 -8.770 -17.098 1.00 93.31 392 ARG A O 1
ATOM 3040 N N . ASP A 1 393 ? 2.830 -7.473 -17.910 1.00 91.94 393 ASP A N 1
ATOM 3041 C CA . ASP A 1 393 ? 3.089 -8.260 -19.117 1.00 91.94 393 ASP A CA 1
ATOM 3042 C C . ASP A 1 393 ? 4.074 -9.416 -18.858 1.00 91.94 393 ASP A C 1
ATOM 3044 O O . ASP A 1 393 ? 4.425 -10.161 -19.773 1.00 91.94 393 ASP A O 1
ATOM 3048 N N . GLY A 1 394 ? 4.496 -9.612 -17.603 1.00 90.56 394 GLY A N 1
ATOM 3049 C CA . GLY A 1 394 ? 5.304 -10.752 -17.179 1.00 90.56 394 GLY A CA 1
ATOM 3050 C C . GLY A 1 394 ? 6.734 -10.738 -17.715 1.00 90.56 394 GLY A C 1
ATOM 3051 O O . GLY A 1 394 ? 7.274 -11.799 -18.016 1.00 90.56 394 GLY A O 1
ATOM 3052 N N . LEU A 1 395 ? 7.347 -9.561 -17.848 1.00 92.56 395 LEU A N 1
ATOM 3053 C CA . LEU A 1 395 ? 8.716 -9.399 -18.350 1.00 92.56 395 LEU A CA 1
ATOM 3054 C C . LEU A 1 395 ? 9.790 -9.629 -17.283 1.00 92.56 395 LEU A C 1
ATOM 3056 O O . LEU A 1 395 ? 10.927 -9.934 -17.639 1.00 92.56 395 LEU A O 1
ATOM 3060 N N . ILE A 1 396 ? 9.459 -9.454 -16.003 1.00 95.25 396 ILE A N 1
ATOM 3061 C CA . ILE A 1 396 ? 10.427 -9.428 -14.898 1.00 95.25 396 ILE A CA 1
ATOM 3062 C C . ILE A 1 396 ? 10.133 -10.487 -13.835 1.00 95.25 396 ILE A C 1
ATOM 3064 O O . ILE A 1 396 ? 8.984 -10.826 -13.548 1.00 95.25 396 ILE A O 1
ATOM 3068 N N . GLU A 1 397 ? 11.201 -10.986 -13.225 1.00 94.06 397 GLU A N 1
ATOM 3069 C CA . GLU A 1 397 ? 11.191 -11.907 -12.091 1.00 94.06 397 GLU A CA 1
ATOM 3070 C C . GLU A 1 397 ? 12.159 -11.422 -11.000 1.00 94.06 397 GLU A C 1
ATOM 3072 O O . GLU A 1 397 ? 12.948 -10.499 -11.213 1.00 94.06 397 GLU A O 1
ATOM 3077 N N . GLU A 1 398 ? 12.087 -12.041 -9.817 1.00 93.25 398 GLU A N 1
ATOM 3078 C CA . GLU A 1 398 ? 13.087 -11.834 -8.760 1.00 93.25 398 GLU A CA 1
ATOM 3079 C C . GLU A 1 398 ? 14.476 -12.257 -9.278 1.00 93.25 398 GLU A C 1
ATOM 3081 O O . GLU A 1 398 ? 14.609 -13.295 -9.942 1.00 93.25 398 GLU A O 1
ATOM 3086 N N . GLY A 1 399 ? 15.484 -11.420 -9.018 1.00 92.69 399 GLY A N 1
ATOM 3087 C CA . GLY A 1 399 ? 16.877 -11.665 -9.387 1.00 92.69 399 GLY A CA 1
ATOM 3088 C C . GLY A 1 399 ? 17.567 -12.683 -8.479 1.00 92.69 399 GLY A C 1
ATOM 3089 O O . GLY A 1 399 ? 16.950 -13.309 -7.616 1.00 92.69 399 GLY A O 1
ATOM 3090 N N . SER A 1 400 ? 18.875 -12.844 -8.670 1.00 90.44 400 SER A N 1
ATOM 3091 C CA . SER A 1 400 ? 19.712 -13.748 -7.870 1.00 90.44 400 SER A CA 1
ATOM 3092 C C . SER A 1 400 ? 19.895 -13.298 -6.416 1.00 90.44 400 SER A C 1
ATOM 3094 O O . SER A 1 400 ? 20.147 -14.133 -5.547 1.00 90.44 400 SER A O 1
ATOM 3096 N N . ALA A 1 401 ? 19.731 -12.003 -6.130 1.00 90.56 401 ALA A N 1
ATOM 3097 C CA . ALA A 1 401 ? 19.747 -11.452 -4.777 1.00 90.56 401 ALA A CA 1
ATOM 3098 C C . ALA A 1 401 ? 18.574 -10.486 -4.548 1.00 90.56 401 ALA A C 1
ATOM 3100 O O . ALA A 1 401 ? 17.969 -9.983 -5.492 1.00 90.56 401 ALA A O 1
ATOM 3101 N N . VAL A 1 402 ? 18.275 -10.203 -3.276 1.00 88.94 402 VAL A N 1
ATOM 3102 C CA . VAL A 1 402 ? 17.064 -9.485 -2.826 1.00 88.94 402 VAL A CA 1
ATOM 3103 C C . VAL A 1 402 ? 16.836 -8.160 -3.560 1.00 88.94 402 VAL A C 1
ATOM 3105 O O . VAL A 1 402 ? 15.696 -7.831 -3.877 1.00 88.94 402 VAL A O 1
ATOM 3108 N N . GLY A 1 403 ? 17.893 -7.393 -3.837 1.00 90.56 403 GLY A N 1
ATOM 3109 C CA . GLY A 1 403 ? 17.790 -6.086 -4.498 1.00 90.56 403 GLY A CA 1
ATOM 3110 C C . GLY A 1 403 ? 17.608 -6.127 -6.016 1.00 90.56 403 GLY A C 1
ATOM 3111 O O . GLY A 1 403 ? 17.329 -5.091 -6.611 1.00 90.56 403 GLY A O 1
ATOM 3112 N N . PHE A 1 404 ? 17.763 -7.288 -6.652 1.00 94.31 404 PHE A N 1
ATOM 3113 C CA . PHE A 1 404 ? 17.789 -7.389 -8.105 1.00 94.31 404 PHE A CA 1
ATOM 3114 C C . PHE A 1 404 ? 16.464 -7.859 -8.703 1.00 94.31 404 PHE A C 1
ATOM 3116 O O . PHE A 1 404 ? 15.715 -8.651 -8.122 1.00 94.31 404 PHE A O 1
ATOM 3123 N N . LEU A 1 405 ? 16.227 -7.405 -9.928 1.00 96.19 405 LEU A N 1
ATOM 3124 C CA . LEU A 1 405 ? 15.304 -8.012 -10.874 1.00 96.19 405 LEU A CA 1
ATOM 3125 C C . LEU A 1 405 ? 16.095 -8.688 -11.989 1.00 96.19 405 LEU A C 1
ATOM 3127 O O . LEU A 1 405 ? 17.252 -8.355 -12.241 1.00 96.19 405 LEU A O 1
ATOM 3131 N N . ARG A 1 406 ? 15.441 -9.597 -12.704 1.00 95.12 406 ARG A N 1
ATOM 3132 C CA . ARG A 1 406 ? 15.963 -10.157 -13.953 1.00 95.12 406 ARG A CA 1
ATOM 3133 C C . ARG A 1 406 ? 14.850 -10.368 -14.974 1.00 95.12 406 ARG A C 1
ATOM 3135 O O . ARG A 1 406 ? 13.681 -10.453 -14.585 1.00 95.12 406 ARG A O 1
ATOM 3142 N N . PRO A 1 407 ? 15.176 -10.456 -16.273 1.00 93.56 407 PRO A N 1
ATOM 3143 C CA . PRO A 1 407 ? 14.200 -10.824 -17.286 1.00 93.56 407 PRO A CA 1
ATOM 3144 C C . PRO A 1 407 ? 13.626 -12.219 -17.020 1.00 93.56 407 PRO A C 1
ATOM 3146 O O . PRO A 1 407 ? 14.353 -13.145 -16.654 1.00 93.56 407 PRO A O 1
ATOM 3149 N N . LYS A 1 408 ? 12.325 -12.390 -17.257 1.00 89.38 408 LYS A N 1
ATOM 3150 C CA . LYS A 1 408 ? 11.671 -13.695 -17.174 1.00 89.38 408 LYS A CA 1
ATOM 3151 C C . LYS A 1 408 ? 12.297 -14.674 -18.165 1.00 89.38 408 LYS A C 1
ATOM 3153 O O . LYS A 1 408 ? 12.510 -14.358 -19.337 1.00 89.38 408 LYS A O 1
ATOM 3158 N N . THR A 1 409 ? 12.521 -15.904 -17.711 1.00 85.50 409 THR A N 1
ATOM 3159 C CA . THR A 1 409 ? 12.968 -16.978 -18.605 1.00 85.50 409 THR A CA 1
ATOM 3160 C C . THR A 1 409 ? 11.815 -17.417 -19.509 1.00 85.50 409 THR A C 1
ATOM 3162 O O . THR A 1 409 ? 10.809 -17.946 -19.031 1.00 85.50 409 THR A O 1
ATOM 3165 N N . ALA A 1 410 ? 11.967 -17.207 -20.818 1.00 78.38 410 ALA A N 1
ATOM 3166 C CA . ALA A 1 410 ? 10.959 -17.568 -21.810 1.00 78.38 410 ALA A CA 1
ATOM 3167 C C . ALA A 1 410 ? 10.719 -19.088 -21.852 1.00 78.38 410 ALA A C 1
ATOM 3169 O O . ALA A 1 410 ? 11.650 -19.885 -21.980 1.00 78.38 410 ALA A O 1
ATOM 3170 N N . LYS A 1 411 ? 9.451 -19.492 -21.790 1.00 78.38 411 LYS A N 1
ATOM 3171 C CA . LYS A 1 411 ? 8.983 -20.867 -22.000 1.00 78.38 411 LYS A CA 1
ATOM 3172 C C . LYS A 1 411 ? 8.444 -21.042 -23.419 1.00 78.38 411 LYS A C 1
ATOM 3174 O O . LYS A 1 411 ? 8.210 -20.083 -24.152 1.00 78.38 411 LYS A O 1
ATOM 3179 N N . LYS A 1 412 ? 8.221 -22.294 -23.834 1.00 69.00 412 LYS A N 1
ATOM 3180 C CA . LYS A 1 412 ? 7.637 -22.600 -25.149 1.00 69.00 412 LYS A CA 1
ATOM 3181 C C . LYS A 1 412 ? 6.273 -21.911 -25.288 1.00 69.00 412 LYS A C 1
ATOM 3183 O O . LYS A 1 412 ? 5.345 -22.244 -24.560 1.00 69.00 412 LYS A O 1
ATOM 3188 N N . GLY A 1 413 ? 6.160 -21.002 -26.255 1.00 67.38 413 GLY A N 1
ATOM 3189 C CA . GLY A 1 413 ? 4.948 -20.217 -26.499 1.00 67.38 413 GLY A CA 1
ATOM 3190 C C . GLY A 1 413 ? 4.958 -18.821 -25.872 1.00 67.38 413 GLY A C 1
ATOM 3191 O O . GLY A 1 413 ? 4.084 -18.029 -26.212 1.00 67.38 413 GLY A O 1
ATOM 3192 N N . ASP A 1 414 ? 5.951 -18.478 -25.051 1.00 71.44 414 ASP A N 1
ATOM 3193 C CA . ASP A 1 414 ? 6.096 -17.123 -24.521 1.00 71.44 414 ASP A CA 1
ATOM 3194 C C . ASP A 1 414 ? 6.539 -16.153 -25.617 1.00 71.44 414 ASP A C 1
ATOM 3196 O O . ASP A 1 414 ? 7.404 -16.471 -26.433 1.00 71.44 414 ASP A O 1
ATOM 3200 N N . PHE A 1 415 ? 5.955 -14.955 -25.613 1.00 74.44 415 PHE A N 1
ATOM 3201 C CA . PHE A 1 415 ? 6.248 -13.903 -26.578 1.00 74.44 415 PHE A CA 1
ATOM 3202 C C . PHE A 1 415 ? 6.711 -12.634 -25.856 1.00 74.44 415 PHE A C 1
ATOM 3204 O O . PHE A 1 415 ? 5.945 -11.686 -25.698 1.00 74.44 415 PHE A O 1
ATOM 3211 N N . LEU A 1 416 ? 7.945 -12.668 -25.343 1.00 80.19 416 LEU A N 1
ATOM 3212 C CA . LEU A 1 416 ? 8.493 -11.638 -24.455 1.00 80.19 416 LEU A CA 1
ATOM 3213 C C . LEU A 1 416 ? 9.358 -10.628 -25.214 1.00 80.19 416 LEU A C 1
ATOM 3215 O O . LEU A 1 416 ? 10.125 -10.997 -26.106 1.00 80.19 416 LEU A O 1
ATOM 3219 N N . SER A 1 417 ? 9.274 -9.362 -24.812 1.00 82.81 417 SER A N 1
ATOM 3220 C CA . SER A 1 417 ? 10.201 -8.314 -25.246 1.00 82.81 417 SER A CA 1
ATOM 3221 C C . SER A 1 417 ? 11.587 -8.462 -24.631 1.00 82.81 417 SER A C 1
ATOM 3223 O O . SER A 1 417 ? 11.738 -8.937 -23.506 1.00 82.81 417 SER A O 1
ATOM 3225 N N . SER A 1 418 ? 12.596 -7.926 -25.321 1.00 87.88 418 SER A N 1
ATOM 3226 C CA . SER A 1 418 ? 13.911 -7.695 -24.718 1.00 87.88 418 SER A CA 1
ATOM 3227 C C . SER A 1 418 ? 13.867 -6.516 -23.744 1.00 87.88 418 SER A C 1
ATOM 3229 O O . SER A 1 418 ? 13.238 -5.495 -24.036 1.00 87.88 418 SER A O 1
ATOM 3231 N N . ILE A 1 419 ? 14.595 -6.623 -22.633 1.00 92.38 419 ILE A N 1
ATOM 3232 C CA . ILE A 1 419 ? 14.850 -5.513 -21.705 1.00 92.38 419 ILE A CA 1
ATOM 3233 C C . ILE A 1 419 ? 16.203 -4.894 -22.064 1.00 92.38 419 ILE A C 1
ATOM 3235 O O . ILE A 1 419 ? 17.205 -5.604 -22.147 1.00 92.38 419 ILE A O 1
ATOM 3239 N N . ILE A 1 420 ? 16.239 -3.581 -22.290 1.00 92.06 420 ILE A N 1
ATOM 3240 C CA . ILE A 1 420 ? 17.456 -2.820 -22.585 1.00 92.06 420 ILE A CA 1
ATOM 3241 C C . ILE A 1 420 ? 17.736 -1.896 -21.404 1.00 92.06 420 ILE A C 1
ATOM 3243 O O . ILE A 1 420 ? 16.970 -0.978 -21.123 1.00 92.06 420 ILE A O 1
ATOM 3247 N N . PHE A 1 421 ? 18.860 -2.128 -20.736 1.00 91.25 421 PHE A N 1
ATOM 3248 C CA . PHE A 1 421 ? 19.312 -1.388 -19.569 1.00 91.25 421 PHE A CA 1
ATOM 3249 C C . PHE A 1 421 ? 20.681 -0.771 -19.843 1.00 91.25 421 PHE A C 1
ATOM 3251 O O . PHE A 1 421 ? 21.603 -1.480 -20.249 1.00 91.25 421 PHE A O 1
ATOM 3258 N N . LYS A 1 422 ? 20.825 0.548 -19.659 1.00 88.94 422 LYS A N 1
ATOM 3259 C CA . LYS A 1 422 ? 22.088 1.277 -19.909 1.00 88.94 422 LYS A CA 1
ATOM 3260 C C . LYS A 1 422 ? 22.706 0.924 -21.276 1.00 88.94 422 LYS A C 1
ATOM 3262 O O . LYS A 1 422 ? 23.875 0.551 -21.379 1.00 88.94 422 LYS A O 1
ATOM 3267 N N . ASN A 1 423 ? 21.878 0.998 -22.324 1.00 88.75 423 ASN A N 1
ATOM 3268 C CA . ASN A 1 423 ? 22.203 0.669 -23.721 1.00 88.75 423 ASN A CA 1
ATOM 3269 C C . ASN A 1 423 ? 22.658 -0.781 -23.976 1.00 88.75 423 ASN A C 1
ATOM 3271 O O . ASN A 1 423 ? 23.277 -1.064 -25.002 1.00 88.75 423 ASN A O 1
ATOM 3275 N N . LYS A 1 424 ? 22.354 -1.716 -23.070 1.00 91.25 424 LYS A N 1
ATOM 3276 C CA . LYS A 1 424 ? 22.687 -3.137 -23.213 1.00 91.25 424 LYS A CA 1
ATOM 3277 C C . LYS A 1 424 ? 21.454 -4.001 -22.999 1.00 91.25 424 LYS A C 1
ATOM 3279 O O . LYS A 1 424 ? 20.696 -3.790 -22.058 1.00 91.25 424 LYS A O 1
ATOM 3284 N N . THR A 1 425 ? 21.269 -5.002 -23.851 1.00 91.38 425 THR A N 1
ATOM 3285 C CA . THR A 1 425 ? 20.227 -6.010 -23.640 1.00 91.38 425 THR A CA 1
ATOM 3286 C C . THR A 1 425 ? 20.569 -6.853 -22.415 1.00 91.38 425 THR A C 1
ATOM 3288 O O . THR A 1 425 ? 21.666 -7.411 -22.330 1.00 91.38 425 THR A O 1
ATOM 3291 N N . VAL A 1 426 ? 19.631 -6.953 -21.476 1.00 91.50 426 VAL A N 1
ATOM 3292 C CA . VAL A 1 426 ? 19.745 -7.815 -20.297 1.00 91.50 426 VAL A CA 1
ATOM 3293 C C . VAL A 1 426 ? 19.240 -9.202 -20.673 1.00 91.50 426 VAL A C 1
ATOM 3295 O O . VAL A 1 426 ? 18.105 -9.359 -21.123 1.00 91.50 426 VAL A O 1
ATOM 3298 N N . THR A 1 427 ? 20.096 -10.208 -20.532 1.00 88.38 427 THR A N 1
ATOM 3299 C CA . THR A 1 427 ? 19.738 -11.609 -20.769 1.00 88.38 427 THR A CA 1
ATOM 3300 C C . THR A 1 427 ? 19.096 -12.216 -19.509 1.00 88.38 427 THR A C 1
ATOM 3302 O O . THR A 1 427 ? 19.353 -11.718 -18.416 1.00 88.38 427 THR A O 1
ATOM 3305 N N . PRO A 1 428 ? 18.255 -13.267 -19.607 1.00 84.25 428 PRO A N 1
ATOM 3306 C CA . PRO A 1 428 ? 17.539 -13.827 -18.445 1.00 84.25 428 PRO A CA 1
ATOM 3307 C C . PRO A 1 428 ? 18.425 -14.356 -17.302 1.00 84.25 428 PRO A C 1
ATOM 3309 O O . PRO A 1 428 ? 17.969 -14.494 -16.171 1.00 84.25 428 PRO A O 1
ATOM 3312 N N . ASP A 1 429 ? 19.690 -14.666 -17.588 1.00 87.44 429 ASP A N 1
ATOM 3313 C CA . ASP A 1 429 ? 20.715 -15.069 -16.619 1.00 87.44 429 ASP A CA 1
ATOM 3314 C C . ASP A 1 429 ? 21.369 -13.886 -15.885 1.00 87.44 429 ASP A C 1
ATOM 3316 O O . ASP A 1 429 ? 22.175 -14.102 -14.982 1.00 87.44 429 ASP A O 1
ATOM 3320 N N . LYS A 1 430 ? 21.043 -12.644 -16.265 1.00 92.81 430 LYS A N 1
ATOM 3321 C CA . LYS A 1 430 ? 21.640 -11.428 -15.713 1.00 92.81 430 LYS A CA 1
ATOM 3322 C C . LYS A 1 430 ? 20.636 -10.594 -14.936 1.00 92.81 430 LYS A C 1
ATOM 3324 O O . LYS A 1 430 ? 19.525 -10.321 -15.386 1.00 92.81 430 LYS A O 1
ATOM 3329 N N . ASP A 1 431 ? 21.117 -10.120 -13.800 1.00 94.12 431 ASP A N 1
ATOM 3330 C CA . ASP A 1 431 ? 20.401 -9.232 -12.904 1.00 94.12 431 ASP A CA 1
ATOM 3331 C C . ASP A 1 431 ? 20.588 -7.756 -13.279 1.00 94.12 431 ASP A C 1
ATOM 3333 O O . ASP A 1 431 ? 21.596 -7.358 -13.873 1.00 94.12 431 ASP A O 1
ATOM 3337 N N . PHE A 1 432 ? 19.624 -6.931 -12.879 1.00 93.56 432 PHE A N 1
ATOM 3338 C CA . PHE A 1 432 ? 19.699 -5.475 -12.916 1.00 93.56 432 PHE A CA 1
ATOM 3339 C C . PHE A 1 432 ? 19.001 -4.866 -11.691 1.00 93.56 432 PHE A C 1
ATOM 3341 O O . PHE A 1 432 ? 18.118 -5.483 -11.088 1.00 93.56 432 PHE A O 1
ATOM 3348 N N . LEU A 1 433 ? 19.415 -3.658 -11.299 1.00 92.50 433 LEU A N 1
ATOM 3349 C CA . LEU A 1 433 ? 18.762 -2.913 -10.219 1.00 92.50 433 LEU A CA 1
ATOM 3350 C C . LEU A 1 433 ? 17.491 -2.234 -10.739 1.00 92.50 433 LEU A C 1
ATOM 3352 O O . LEU A 1 433 ? 17.491 -1.739 -11.865 1.00 92.50 433 LEU A O 1
ATOM 3356 N N . PRO A 1 434 ? 16.420 -2.172 -9.936 1.00 92.81 434 PRO A N 1
ATOM 3357 C CA . PRO A 1 434 ? 15.157 -1.576 -10.347 1.00 92.81 434 PRO A CA 1
ATOM 3358 C C . PRO A 1 434 ? 15.123 -0.045 -10.226 1.00 92.81 434 PRO A C 1
ATOM 3360 O O . PRO A 1 434 ? 14.042 0.519 -10.356 1.00 92.81 434 PRO A O 1
ATOM 3363 N N . ASP A 1 435 ? 16.241 0.631 -9.953 1.00 90.62 435 ASP A N 1
ATOM 3364 C CA . ASP A 1 435 ? 16.269 2.054 -9.579 1.00 90.62 435 ASP A CA 1
ATOM 3365 C C . ASP A 1 435 ? 15.617 2.965 -10.631 1.00 90.62 435 ASP A C 1
ATOM 3367 O O . ASP A 1 435 ? 14.851 3.860 -10.283 1.00 90.62 435 ASP A O 1
ATOM 3371 N N . GLU A 1 436 ? 15.822 2.690 -11.921 1.00 91.00 436 GLU A N 1
ATOM 3372 C CA . GLU A 1 436 ? 15.202 3.416 -13.036 1.00 91.00 436 GLU A CA 1
ATOM 3373 C C . GLU A 1 436 ? 13.676 3.217 -13.122 1.00 91.00 436 GLU A C 1
ATOM 3375 O O . GLU A 1 436 ? 12.978 3.986 -13.785 1.00 91.00 436 GLU A O 1
ATOM 3380 N N . LEU A 1 437 ? 13.140 2.207 -12.432 1.00 95.44 437 LEU A N 1
ATOM 3381 C CA . LEU A 1 437 ? 11.707 1.949 -12.303 1.00 95.44 437 LEU A CA 1
ATOM 3382 C C . LEU A 1 437 ? 11.096 2.623 -11.068 1.00 95.44 437 LEU A C 1
ATOM 3384 O O . LEU A 1 437 ? 9.878 2.563 -10.899 1.00 95.44 437 LEU A O 1
ATOM 3388 N N . LEU A 1 438 ? 11.904 3.236 -10.199 1.00 95.50 438 LEU A N 1
ATOM 3389 C CA . LEU A 1 438 ? 11.433 3.870 -8.973 1.00 95.50 438 LEU A CA 1
ATOM 3390 C C . LEU A 1 438 ? 11.196 5.362 -9.182 1.00 95.50 438 LEU A C 1
ATOM 3392 O O . LEU A 1 438 ? 12.037 6.095 -9.696 1.00 95.50 438 LEU A O 1
ATOM 3396 N N . VAL A 1 439 ? 10.052 5.830 -8.700 1.00 95.62 439 VAL A N 1
ATOM 3397 C CA . VAL A 1 439 ? 9.672 7.240 -8.705 1.00 95.62 439 VAL A CA 1
ATOM 3398 C C . VAL A 1 439 ? 9.517 7.689 -7.261 1.00 95.62 439 VAL A C 1
ATOM 3400 O O . VAL A 1 439 ? 8.674 7.176 -6.530 1.00 95.62 439 VAL A O 1
ATOM 3403 N N . LYS A 1 440 ? 10.346 8.634 -6.814 1.00 94.19 440 LYS A N 1
ATOM 3404 C CA . LYS A 1 440 ? 10.363 9.065 -5.410 1.00 94.19 440 LYS A CA 1
ATOM 3405 C C . LYS A 1 440 ? 9.103 9.865 -5.047 1.00 94.19 440 LYS A C 1
ATOM 3407 O O . LYS A 1 440 ? 8.785 10.862 -5.696 1.00 94.19 440 LYS A O 1
ATOM 3412 N N . VAL A 1 441 ? 8.455 9.473 -3.952 1.00 92.75 441 VAL A N 1
ATOM 3413 C CA . VAL A 1 441 ? 7.354 10.193 -3.285 1.00 92.75 441 VAL A CA 1
ATOM 3414 C C . VAL A 1 441 ? 7.885 10.782 -1.981 1.00 92.75 441 VAL A C 1
ATOM 3416 O O . VAL A 1 441 ? 8.835 10.259 -1.397 1.00 92.75 441 VAL A O 1
ATOM 3419 N N . ILE A 1 442 ? 7.307 11.888 -1.528 1.00 89.19 442 ILE A N 1
ATOM 3420 C CA . ILE A 1 442 ? 7.761 12.605 -0.338 1.00 89.19 442 ILE A CA 1
ATOM 3421 C C . ILE A 1 442 ? 6.888 12.198 0.861 1.00 89.19 442 ILE A C 1
ATOM 3423 O O . ILE A 1 442 ? 5.693 12.484 0.868 1.00 89.19 442 ILE A O 1
ATOM 3427 N N . PRO A 1 443 ? 7.433 11.544 1.902 1.00 89.38 443 PRO A N 1
ATOM 3428 C CA . PRO A 1 443 ? 6.760 11.465 3.194 1.00 89.38 443 PRO A CA 1
ATOM 3429 C C . PRO A 1 443 ? 6.669 12.865 3.806 1.00 89.38 443 PRO A C 1
ATOM 3431 O O . PRO A 1 443 ? 7.672 13.568 3.924 1.00 89.38 443 PRO A O 1
ATOM 3434 N N . MET A 1 444 ? 5.465 13.279 4.179 1.00 84.38 444 MET A N 1
ATOM 3435 C CA . MET A 1 444 ? 5.149 14.632 4.624 1.00 84.38 444 MET A CA 1
ATOM 3436 C C . MET A 1 444 ? 4.459 14.607 5.982 1.00 84.38 444 MET A C 1
ATOM 3438 O O . MET A 1 444 ? 3.765 13.653 6.345 1.00 84.38 444 MET A O 1
ATOM 3442 N N . LYS A 1 445 ? 4.593 15.710 6.720 1.00 76.94 445 LYS A N 1
ATOM 3443 C CA . LYS A 1 445 ? 3.716 15.978 7.858 1.00 76.94 445 LYS A CA 1
ATOM 3444 C C . LYS A 1 445 ? 2.336 16.414 7.366 1.00 76.94 445 LYS A C 1
ATOM 3446 O O . LYS A 1 445 ? 2.255 17.133 6.371 1.00 76.94 445 LYS A O 1
ATOM 3451 N N . PRO A 1 446 ? 1.255 16.031 8.060 1.00 75.62 446 PRO A N 1
ATOM 3452 C CA . PRO A 1 446 ? -0.064 16.559 7.751 1.00 75.62 446 PRO A CA 1
ATOM 3453 C C . PRO A 1 446 ? -0.121 18.070 8.026 1.00 75.62 446 PRO A C 1
ATOM 3455 O O . PRO A 1 446 ? 0.431 18.564 9.014 1.00 75.62 446 PRO A O 1
ATOM 3458 N N . PHE A 1 447 ? -0.827 18.803 7.166 1.00 70.50 447 PHE A N 1
ATOM 3459 C CA . PHE A 1 447 ? -1.181 20.199 7.415 1.00 70.50 447 PHE A CA 1
ATOM 3460 C C . PHE A 1 447 ? -2.418 20.242 8.323 1.00 70.50 447 PHE A C 1
ATOM 3462 O O . PHE A 1 447 ? -3.483 19.813 7.894 1.00 70.50 447 PHE A O 1
ATOM 3469 N N . ASN A 1 448 ? -2.283 20.749 9.555 1.00 75.19 448 ASN A N 1
ATOM 3470 C CA . ASN A 1 448 ? -3.380 20.890 10.531 1.00 75.19 448 ASN A CA 1
ATOM 3471 C C . ASN A 1 448 ? -4.251 19.614 10.683 1.00 75.19 448 ASN A C 1
ATOM 3473 O O . ASN A 1 448 ? -5.429 19.621 10.312 1.00 75.19 448 ASN A O 1
ATOM 3477 N N . PRO A 1 449 ? -3.679 18.499 11.179 1.00 79.19 449 PRO A N 1
ATOM 3478 C CA . PRO A 1 449 ? -4.362 17.211 11.189 1.00 79.19 449 PRO A CA 1
ATOM 3479 C C . PRO A 1 449 ? -5.631 17.229 12.044 1.00 79.19 449 PRO A C 1
ATOM 3481 O O . PRO A 1 449 ? -5.591 17.532 13.235 1.00 79.19 449 PRO A O 1
ATOM 3484 N N . GLN A 1 450 ? -6.747 16.822 11.440 1.00 86.31 450 GLN A N 1
ATOM 3485 C CA . GLN A 1 450 ? -7.993 16.504 12.140 1.00 86.31 450 GLN A CA 1
ATOM 3486 C C . GLN A 1 450 ? -8.393 15.060 11.821 1.00 86.31 450 GLN A C 1
ATOM 3488 O O . GLN A 1 450 ? -9.040 14.830 10.791 1.00 86.31 450 GLN A O 1
ATOM 3493 N N . PRO A 1 451 ? -7.966 14.084 12.645 1.00 88.25 451 PRO A N 1
ATOM 3494 C CA . PRO A 1 451 ? -8.297 12.678 12.447 1.00 88.25 451 PRO A CA 1
ATOM 3495 C C . PRO A 1 451 ? -9.803 12.450 12.312 1.00 88.25 451 PRO A C 1
ATOM 3497 O O . PRO A 1 451 ? -10.595 13.051 13.038 1.00 88.25 451 PRO A O 1
ATOM 3500 N N . MET A 1 452 ? -10.200 11.567 11.393 1.00 92.25 452 MET A N 1
ATOM 3501 C CA . MET A 1 452 ? -11.608 11.197 11.209 1.00 92.25 452 MET A CA 1
ATOM 3502 C C . MET A 1 452 ? -12.178 10.385 12.386 1.00 92.25 452 MET A C 1
ATOM 3504 O O . MET A 1 452 ? -13.376 10.453 12.658 1.00 92.25 452 MET A O 1
ATOM 3508 N N . PHE A 1 453 ? -11.335 9.603 13.064 1.00 95.69 453 PHE A N 1
ATOM 3509 C CA . PHE A 1 453 ? -11.743 8.652 14.097 1.00 95.69 453 PHE A CA 1
ATOM 3510 C C . PHE A 1 453 ? -11.355 9.149 15.490 1.00 95.69 453 PHE A C 1
ATOM 3512 O O . PHE A 1 453 ? -10.244 9.633 15.699 1.00 95.69 453 PHE A O 1
ATOM 3519 N N . LYS A 1 454 ? -12.270 9.016 16.455 1.00 95.19 454 LYS A N 1
ATOM 3520 C CA . LYS A 1 454 ? -12.032 9.363 17.865 1.00 95.19 454 LYS A CA 1
ATOM 3521 C C . LYS A 1 454 ? -11.109 8.355 18.554 1.00 95.19 454 LYS A C 1
ATOM 3523 O O . LYS A 1 454 ? -10.365 8.721 19.462 1.00 95.19 454 LYS A O 1
ATOM 3528 N N . TYR A 1 455 ? -11.204 7.089 18.164 1.00 95.31 455 TYR A N 1
ATOM 3529 C CA . TYR A 1 455 ? -10.565 5.955 18.816 1.00 95.31 455 TYR A CA 1
ATOM 3530 C C . TYR A 1 455 ? -9.564 5.251 17.898 1.00 95.31 455 TYR A C 1
ATOM 3532 O O . TYR A 1 455 ? -9.717 5.226 16.678 1.00 95.31 455 TYR A O 1
ATOM 3540 N N . LEU A 1 456 ? -8.549 4.652 18.529 1.00 92.75 456 LEU A N 1
ATOM 3541 C CA . LEU A 1 456 ? -7.463 3.915 17.871 1.00 92.75 456 LEU A CA 1
ATOM 3542 C C . LEU A 1 456 ? -7.100 2.612 18.618 1.00 92.75 456 LEU A C 1
ATOM 3544 O O . LEU A 1 456 ? -6.070 1.985 18.361 1.00 92.75 456 LEU A O 1
ATOM 3548 N N . HIS A 1 457 ? -7.894 2.198 19.607 1.00 91.75 457 HIS A N 1
ATOM 3549 C CA . HIS A 1 457 ? -7.541 1.075 20.481 1.00 91.75 457 HIS A CA 1
ATOM 3550 C C . HIS A 1 457 ? -7.966 -0.288 19.942 1.00 91.75 457 HIS A C 1
ATOM 3552 O O . HIS A 1 457 ? -7.439 -1.294 20.424 1.00 91.75 457 HIS A O 1
ATOM 3558 N N . PHE A 1 458 ? -8.863 -0.371 18.950 1.00 95.31 458 PHE A N 1
ATOM 3559 C CA . PHE A 1 458 ? -9.269 -1.673 18.422 1.00 95.31 458 PHE A CA 1
ATOM 3560 C C . PHE A 1 458 ? -8.074 -2.379 17.752 1.00 95.31 458 PHE A C 1
ATOM 3562 O O . PHE A 1 458 ? -7.369 -1.761 16.945 1.00 95.31 458 PHE A O 1
ATOM 3569 N N . PRO A 1 459 ? -7.745 -3.635 18.114 1.00 93.69 459 PRO A N 1
ATOM 3570 C CA . PRO A 1 459 ? -6.525 -4.304 17.661 1.00 93.69 459 PRO A CA 1
ATOM 3571 C C . PRO A 1 459 ? -6.530 -4.635 16.166 1.00 93.69 459 PRO A C 1
ATOM 3573 O O . PRO A 1 459 ? -7.573 -4.925 15.588 1.00 93.69 459 PRO A O 1
ATOM 3576 N N . PHE A 1 460 ? -5.341 -4.659 15.548 1.00 93.19 460 PHE A N 1
ATOM 3577 C CA . PHE A 1 460 ? -5.177 -5.110 14.157 1.00 93.19 460 PHE A CA 1
ATOM 3578 C C . PHE A 1 460 ? -5.655 -6.558 13.950 1.00 93.19 460 PHE A C 1
ATOM 3580 O O . PHE A 1 460 ? -6.144 -6.892 12.878 1.00 93.19 460 PHE A O 1
ATOM 3587 N N . ASN A 1 461 ? -5.546 -7.403 14.980 1.00 89.81 461 ASN A N 1
ATOM 3588 C CA . ASN A 1 461 ? -6.082 -8.764 15.034 1.00 89.81 461 ASN A CA 1
ATOM 3589 C C . ASN A 1 461 ? -7.380 -8.827 15.863 1.00 89.81 461 ASN A C 1
ATOM 3591 O O . ASN A 1 461 ? -7.506 -9.652 16.769 1.00 89.81 461 ASN A O 1
ATOM 3595 N N . GLY A 1 462 ? -8.314 -7.913 15.579 1.00 91.31 462 GLY A N 1
ATOM 3596 C CA . GLY A 1 462 ? -9.641 -7.836 16.194 1.00 91.31 462 GLY A CA 1
ATOM 3597 C C . GLY A 1 462 ? -10.327 -9.191 16.372 1.00 91.31 462 GLY A C 1
ATOM 3598 O O . GLY A 1 462 ? -10.258 -10.054 15.502 1.00 91.31 462 GLY A O 1
ATOM 3599 N N . THR A 1 463 ? -10.996 -9.371 17.511 1.00 93.06 463 THR A N 1
ATOM 3600 C CA . THR A 1 463 ? -11.789 -10.572 17.816 1.00 93.06 463 THR A CA 1
ATOM 3601 C C . THR A 1 463 ? -13.107 -10.177 18.471 1.00 93.06 463 THR A C 1
ATOM 3603 O O . THR A 1 463 ? -13.249 -9.050 18.955 1.00 93.06 463 THR A O 1
ATOM 3606 N N . ASP A 1 464 ? -14.039 -11.125 18.577 1.00 91.94 464 ASP A N 1
ATOM 3607 C CA . ASP A 1 464 ? -15.325 -10.922 19.258 1.00 91.94 464 ASP A CA 1
ATOM 3608 C C . ASP A 1 464 ? -15.167 -10.472 20.717 1.00 91.94 464 ASP A C 1
ATOM 3610 O O . ASP A 1 464 ? -15.974 -9.690 21.219 1.00 91.94 464 ASP A O 1
ATOM 3614 N N . VAL A 1 465 ? -14.099 -10.907 21.396 1.00 92.31 465 VAL A N 1
ATOM 3615 C CA . VAL A 1 465 ? -13.782 -10.475 22.768 1.00 92.31 465 VAL A CA 1
ATOM 3616 C C . VAL A 1 465 ? -13.455 -8.983 22.800 1.00 92.31 465 VAL A C 1
ATOM 3618 O O . VAL A 1 465 ? -13.997 -8.250 23.625 1.00 92.31 465 VAL A O 1
ATOM 3621 N N . HIS A 1 466 ? -12.609 -8.515 21.878 1.00 95.12 466 HIS A N 1
ATOM 3622 C CA . HIS A 1 466 ? -12.268 -7.096 21.769 1.00 95.12 466 HIS A CA 1
ATOM 3623 C C . HIS A 1 466 ? -13.484 -6.253 21.379 1.00 95.12 466 HIS A C 1
ATOM 3625 O O . HIS A 1 466 ? -13.681 -5.170 21.926 1.00 95.12 466 HIS A O 1
ATOM 3631 N N . PHE A 1 467 ? -14.315 -6.765 20.468 1.00 95.25 467 PHE A N 1
ATOM 3632 C CA . PHE A 1 467 ? -15.561 -6.122 20.062 1.00 95.25 467 PHE A CA 1
ATOM 3633 C C . PHE A 1 467 ? -16.517 -5.957 21.245 1.00 95.25 467 PHE A C 1
ATOM 3635 O O . PHE A 1 467 ? -16.975 -4.852 21.524 1.00 95.25 467 PHE A O 1
ATOM 3642 N N . THR A 1 468 ? -16.751 -7.037 21.990 1.00 93.88 468 THR A N 1
ATOM 3643 C CA . THR A 1 468 ? -17.612 -7.046 23.179 1.00 93.88 468 THR A CA 1
ATOM 3644 C C . THR A 1 468 ? -17.109 -6.056 24.226 1.00 93.88 468 THR A C 1
ATOM 3646 O O . THR A 1 468 ? -17.870 -5.207 24.687 1.00 93.88 468 THR A O 1
ATOM 3649 N N . ALA A 1 469 ? -15.811 -6.095 24.542 1.00 93.00 469 ALA A N 1
ATOM 3650 C CA . ALA A 1 469 ? -15.199 -5.174 25.495 1.00 93.00 469 ALA A CA 1
ATOM 3651 C C . ALA A 1 469 ? -15.362 -3.707 25.063 1.00 93.00 469 ALA A C 1
ATOM 3653 O O . ALA A 1 469 ? -15.745 -2.865 25.874 1.00 93.00 469 ALA A O 1
ATOM 3654 N N . HIS A 1 470 ? -15.131 -3.401 23.782 1.00 94.50 470 HIS A N 1
ATOM 3655 C CA . HIS A 1 470 ? -15.315 -2.056 23.244 1.00 94.50 470 HIS A CA 1
ATOM 3656 C C . HIS A 1 470 ? -16.771 -1.587 23.397 1.00 94.50 470 HIS A C 1
ATOM 3658 O O . HIS A 1 470 ? -17.028 -0.517 23.952 1.00 94.50 470 HIS A O 1
ATOM 3664 N N . VAL A 1 471 ? -17.733 -2.399 22.945 1.00 94.44 471 VAL A N 1
ATOM 3665 C CA . VAL A 1 471 ? -19.162 -2.061 23.003 1.00 94.44 471 VAL A CA 1
ATOM 3666 C C . VAL A 1 471 ? -19.614 -1.833 24.445 1.00 94.44 471 VAL A C 1
ATOM 3668 O O . VAL A 1 471 ? -20.345 -0.879 24.697 1.00 94.44 471 VAL A O 1
ATOM 3671 N N . GLN A 1 472 ? -19.152 -2.647 25.398 1.00 91.94 472 GLN A N 1
ATOM 3672 C CA . GLN A 1 472 ? -19.478 -2.498 26.819 1.00 91.94 472 GLN A CA 1
ATOM 3673 C C . GLN A 1 472 ? -18.909 -1.211 27.425 1.00 91.94 472 GLN A C 1
ATOM 3675 O O . GLN A 1 472 ? -19.634 -0.490 28.116 1.00 91.94 472 GLN A O 1
ATOM 3680 N N . VAL A 1 473 ? -17.637 -0.904 27.154 1.00 93.31 473 VAL A N 1
ATOM 3681 C CA . VAL A 1 473 ? -16.958 0.293 27.678 1.00 93.31 473 VAL A CA 1
ATOM 3682 C C . VAL A 1 473 ? -17.612 1.570 27.149 1.00 93.31 473 VAL A C 1
ATOM 3684 O O . VAL A 1 473 ? -17.844 2.506 27.913 1.00 93.31 473 VAL A O 1
ATOM 3687 N N . HIS A 1 474 ? -17.975 1.592 25.866 1.00 94.12 474 HIS A N 1
ATOM 3688 C CA . HIS A 1 474 ? -18.520 2.774 25.193 1.00 94.12 474 HIS A CA 1
ATOM 3689 C C . HIS A 1 474 ? -20.052 2.743 25.040 1.00 94.12 474 HIS A C 1
ATOM 3691 O O . HIS A 1 474 ? -20.612 3.510 24.265 1.00 94.12 474 HIS A O 1
ATOM 3697 N N . ARG A 1 475 ? -20.762 1.888 25.793 1.00 91.25 475 ARG A N 1
ATOM 3698 C CA . ARG A 1 475 ? -22.217 1.651 25.642 1.00 91.25 475 ARG A CA 1
ATOM 3699 C C . ARG A 1 475 ? -23.112 2.879 25.828 1.00 91.25 475 ARG A C 1
ATOM 3701 O O . ARG A 1 475 ? -24.255 2.874 25.392 1.00 91.25 475 ARG A O 1
ATOM 3708 N N . ASN A 1 476 ? -22.617 3.886 26.546 1.00 92.94 476 ASN A N 1
ATOM 3709 C CA . ASN A 1 476 ? -23.361 5.111 26.840 1.00 92.94 476 ASN A CA 1
ATOM 3710 C C . ASN A 1 476 ? -23.126 6.200 25.781 1.00 92.94 476 ASN A C 1
ATOM 3712 O O . ASN A 1 476 ? -23.699 7.283 25.887 1.00 92.94 476 ASN A O 1
ATOM 3716 N N . GLU A 1 477 ? -22.253 5.958 24.803 1.00 95.75 477 GLU A N 1
ATOM 3717 C CA . GLU A 1 477 ? -21.975 6.916 23.742 1.00 95.75 477 GLU A CA 1
ATOM 3718 C C . GLU A 1 477 ? -22.974 6.777 22.585 1.00 95.75 477 GLU A C 1
ATOM 3720 O O . GLU A 1 477 ? -23.447 5.677 22.302 1.00 95.75 477 GLU A O 1
ATOM 3725 N N . PRO A 1 478 ? -23.281 7.871 21.865 1.00 96.06 478 PRO A N 1
ATOM 3726 C CA . PRO A 1 478 ? -24.022 7.780 20.612 1.00 96.06 478 PRO A CA 1
ATOM 3727 C C . PRO A 1 478 ? -23.292 6.890 19.598 1.00 96.06 478 PRO A C 1
ATOM 3729 O O . PRO A 1 478 ? -22.068 6.948 19.519 1.00 96.06 478 PRO A O 1
ATOM 3732 N N . ILE A 1 479 ? -24.021 6.154 18.751 1.00 96.00 479 ILE A N 1
ATOM 3733 C CA . ILE A 1 479 ? -23.452 5.190 17.781 1.00 96.00 479 ILE A CA 1
ATOM 3734 C C . ILE A 1 479 ? -22.299 5.764 16.943 1.00 96.00 479 ILE A C 1
ATOM 3736 O O . ILE A 1 479 ? -21.252 5.131 16.827 1.00 96.00 479 ILE A O 1
ATOM 3740 N N . HIS A 1 480 ? -22.452 6.974 16.394 1.00 96.19 480 HIS A N 1
ATOM 3741 C CA . HIS A 1 480 ? -21.411 7.621 15.580 1.00 96.19 480 HIS A CA 1
ATOM 3742 C C . HIS A 1 480 ? -20.119 7.932 16.353 1.00 96.19 480 HIS A C 1
ATOM 3744 O O . HIS A 1 480 ? -19.065 8.072 15.741 1.00 96.19 480 HIS A O 1
ATOM 3750 N N . VAL A 1 481 ? -20.194 8.057 17.681 1.00 97.31 481 VAL A N 1
ATOM 3751 C CA . VAL A 1 481 ? -19.035 8.256 18.561 1.00 97.31 481 VAL A CA 1
ATOM 3752 C C . VAL A 1 481 ? -18.500 6.909 19.025 1.00 97.31 481 VAL A C 1
ATOM 3754 O O . VAL A 1 481 ? -17.301 6.672 18.909 1.00 97.31 481 VAL A O 1
ATOM 3757 N N . GLN A 1 482 ? -19.394 6.028 19.485 1.00 96.88 482 GLN A N 1
ATOM 3758 C CA . GLN A 1 482 ? -19.076 4.692 19.976 1.00 96.88 482 GLN A CA 1
ATOM 3759 C C . GLN A 1 482 ? -18.228 3.936 18.951 1.00 96.88 482 GLN A C 1
ATOM 3761 O O . GLN A 1 482 ? -17.156 3.460 19.279 1.00 96.88 482 GLN A O 1
ATOM 3766 N N . PHE A 1 483 ? -18.652 3.901 17.687 1.00 97.56 483 PHE A N 1
ATOM 3767 C CA . PHE A 1 483 ? -17.972 3.145 16.632 1.00 97.56 483 PHE A CA 1
ATOM 3768 C C . PHE A 1 483 ? -16.919 3.952 15.856 1.00 97.56 483 PHE A C 1
ATOM 3770 O O . PHE A 1 483 ? -16.518 3.550 14.767 1.00 97.56 483 PHE A O 1
ATOM 3777 N N . SER A 1 484 ? -16.459 5.090 16.383 1.00 97.62 484 SER A N 1
ATOM 3778 C CA . SER A 1 484 ? -15.475 5.960 15.724 1.00 97.62 484 SER A CA 1
ATOM 3779 C C . SER A 1 484 ? -14.038 5.410 15.838 1.00 97.62 484 SER A C 1
ATOM 3781 O O . SER A 1 484 ? -13.152 6.078 16.361 1.00 97.62 484 SER A O 1
ATOM 3783 N N . ASP A 1 485 ? -13.813 4.182 15.361 1.00 97.94 485 ASP A N 1
ATOM 3784 C CA . ASP A 1 485 ? -12.513 3.503 15.222 1.00 97.94 485 ASP A CA 1
ATOM 3785 C C . ASP A 1 485 ? -12.468 2.806 13.853 1.00 97.94 485 ASP A C 1
ATOM 3787 O O . ASP A 1 485 ? -13.362 2.028 13.510 1.00 97.94 485 ASP A O 1
ATOM 3791 N N . PHE A 1 486 ? -11.428 3.068 13.059 1.00 98.19 486 PHE A N 1
ATOM 3792 C CA . PHE A 1 486 ? -11.322 2.532 11.701 1.00 98.19 486 PHE A CA 1
ATOM 3793 C C . PHE A 1 486 ? -11.361 0.997 11.649 1.00 98.19 486 PHE A C 1
ATOM 3795 O O . PHE A 1 486 ? -12.109 0.419 10.861 1.00 98.19 486 PHE A O 1
ATOM 3802 N N . LEU A 1 487 ? -10.571 0.324 12.488 1.00 98.00 487 LEU A N 1
ATOM 3803 C CA . LEU A 1 487 ? -10.452 -1.135 12.463 1.00 98.00 487 LEU A CA 1
ATOM 3804 C C . LEU A 1 487 ? -11.711 -1.805 13.008 1.00 98.00 487 LEU A C 1
ATOM 3806 O O . LEU A 1 487 ? -12.110 -2.853 12.502 1.00 98.00 487 LEU A O 1
ATOM 3810 N N . LEU A 1 488 ? -12.362 -1.184 13.994 1.00 98.19 488 LEU A N 1
ATOM 3811 C CA . LEU A 1 488 ? -13.661 -1.635 14.483 1.00 98.19 488 LEU A CA 1
ATOM 3812 C C . LEU A 1 488 ? -14.712 -1.614 13.369 1.00 98.19 488 LEU A C 1
ATOM 3814 O O . LEU A 1 488 ? -15.456 -2.580 13.214 1.00 98.19 488 LEU A O 1
ATOM 3818 N N . LEU A 1 489 ? -14.756 -0.545 12.569 1.00 98.31 489 LEU A N 1
ATOM 3819 C CA . LEU A 1 489 ? -15.695 -0.433 11.451 1.00 98.31 489 LEU A CA 1
ATOM 3820 C C . LEU A 1 489 ? -15.447 -1.495 10.378 1.00 98.31 489 LEU A C 1
ATOM 3822 O O . LEU A 1 489 ? -16.408 -2.075 9.873 1.00 98.31 489 LEU A O 1
ATOM 3826 N N . LEU A 1 490 ? -14.182 -1.803 10.070 1.00 97.88 490 LEU A N 1
ATOM 3827 C CA . LEU A 1 490 ? -13.836 -2.919 9.178 1.00 97.88 490 LEU A CA 1
ATOM 3828 C C . LEU A 1 490 ? -14.255 -4.282 9.754 1.00 97.88 490 LEU A C 1
ATOM 3830 O O . LEU A 1 490 ? -14.565 -5.208 9.006 1.00 97.88 490 LEU A O 1
ATOM 3834 N N . PHE A 1 491 ? -14.278 -4.417 11.081 1.00 97.81 491 PHE A N 1
ATOM 3835 C CA . PHE A 1 491 ? -14.666 -5.648 11.764 1.00 97.81 491 PHE A CA 1
ATOM 3836 C C . PHE A 1 491 ? -16.191 -5.856 11.825 1.00 97.81 491 PHE A C 1
ATOM 3838 O O . PHE A 1 491 ? -16.645 -6.997 11.894 1.00 97.81 491 PHE A O 1
ATOM 3845 N N . LEU A 1 492 ? -17.004 -4.794 11.742 1.00 97.06 492 LEU A N 1
ATOM 3846 C CA . LEU A 1 492 ? -18.468 -4.880 11.883 1.00 97.06 492 LEU A CA 1
ATOM 3847 C C . LEU A 1 492 ? -19.148 -5.925 10.978 1.00 97.06 492 LEU A C 1
ATOM 3849 O O . LEU A 1 492 ? -19.952 -6.702 11.500 1.00 97.06 492 LEU A O 1
ATOM 3853 N N . PRO A 1 493 ? -18.844 -6.026 9.669 1.00 96.19 493 PRO A N 1
ATOM 3854 C CA . PRO A 1 493 ? -19.489 -7.013 8.798 1.00 96.19 493 PRO A CA 1
ATOM 3855 C C . PRO A 1 493 ? -19.202 -8.473 9.180 1.00 96.19 493 PRO A C 1
ATOM 3857 O O . PRO A 1 493 ? -19.849 -9.380 8.664 1.00 96.19 493 PRO A O 1
ATOM 3860 N N . GLN A 1 494 ? -18.233 -8.720 10.068 1.00 94.12 494 GLN A N 1
ATOM 3861 C CA . GLN A 1 494 ? -17.916 -10.055 10.579 1.00 94.12 494 GLN A CA 1
ATOM 3862 C C . GLN A 1 494 ? -18.828 -10.458 11.750 1.00 94.12 494 GLN A C 1
ATOM 3864 O O . GLN A 1 494 ? -19.010 -11.646 12.002 1.00 94.12 494 GLN A O 1
ATOM 3869 N N . VAL A 1 495 ? -19.436 -9.488 12.445 1.00 93.75 495 VAL A N 1
ATOM 3870 C CA . VAL A 1 495 ? -20.220 -9.715 13.677 1.00 93.75 495 VAL A CA 1
ATOM 3871 C C . VAL A 1 495 ? -21.709 -9.384 13.552 1.00 93.75 495 VAL A C 1
ATOM 3873 O O . VAL A 1 495 ? -22.497 -9.745 14.440 1.00 93.75 495 VAL A O 1
ATOM 3876 N N . MET A 1 496 ? -22.103 -8.703 12.474 1.00 94.44 496 MET A N 1
ATOM 3877 C CA . MET A 1 496 ? -23.486 -8.337 12.158 1.00 94.44 496 MET A CA 1
ATOM 3878 C C . MET A 1 496 ? -23.739 -8.287 10.644 1.00 94.44 496 MET A C 1
ATOM 3880 O O . MET A 1 496 ? -22.815 -8.360 9.841 1.00 94.44 496 MET A O 1
ATOM 3884 N N . GLU A 1 497 ? -25.011 -8.158 10.257 1.00 94.69 497 GLU A N 1
ATOM 3885 C CA . GLU A 1 497 ? -25.428 -8.041 8.856 1.00 94.69 497 GLU A CA 1
ATOM 3886 C C . GLU A 1 497 ? -24.743 -6.850 8.157 1.00 94.69 497 GLU A C 1
ATOM 3888 O O . GLU A 1 497 ? -24.766 -5.731 8.673 1.00 94.69 497 GLU A O 1
ATOM 3893 N N . GLU A 1 498 ? -24.193 -7.073 6.955 1.00 94.69 498 GLU A N 1
ATOM 3894 C CA . GLU A 1 498 ? -23.438 -6.065 6.190 1.00 94.69 498 GLU A CA 1
ATOM 3895 C C . GLU A 1 498 ? -24.235 -4.762 6.011 1.00 94.69 498 GLU A C 1
ATOM 3897 O O . GLU A 1 498 ? -23.696 -3.679 6.222 1.00 94.69 498 GLU A O 1
ATOM 3902 N N . SER A 1 499 ? -25.541 -4.835 5.719 1.00 95.31 499 SER A N 1
ATOM 3903 C CA . SER A 1 499 ? -26.360 -3.625 5.568 1.00 95.31 499 SER A CA 1
ATOM 3904 C C . SER A 1 499 ? -26.445 -2.799 6.851 1.00 95.31 499 SER A C 1
ATOM 3906 O O . SER A 1 499 ? -26.456 -1.576 6.785 1.00 95.31 499 SER A O 1
ATOM 3908 N N . LEU A 1 500 ? -26.492 -3.456 8.015 1.00 95.94 500 LEU A N 1
ATOM 3909 C CA . LEU A 1 500 ? -26.575 -2.777 9.307 1.00 95.94 500 LEU A CA 1
ATOM 3910 C C . LEU A 1 500 ? -25.218 -2.184 9.702 1.00 95.94 500 LEU A C 1
ATOM 3912 O O . LEU A 1 500 ? -25.165 -1.063 10.203 1.00 95.94 500 LEU A O 1
ATOM 3916 N N . ALA A 1 501 ? -24.127 -2.898 9.408 1.00 97.06 501 ALA A N 1
ATOM 3917 C CA . ALA A 1 501 ? -22.771 -2.382 9.563 1.00 97.06 501 ALA A CA 1
ATOM 3918 C C . ALA A 1 501 ? -22.566 -1.098 8.742 1.00 97.06 501 ALA A C 1
ATOM 3920 O O . ALA A 1 501 ? -22.055 -0.109 9.262 1.00 97.06 501 ALA A O 1
ATOM 3921 N N . LEU A 1 502 ? -23.029 -1.072 7.487 1.00 97.25 502 LEU A N 1
ATOM 3922 C CA . LEU A 1 502 ? -22.921 0.114 6.632 1.00 97.25 502 LEU A CA 1
ATOM 3923 C C . LEU A 1 502 ? -23.747 1.307 7.142 1.00 97.25 502 LEU A C 1
ATOM 3925 O O . LEU A 1 502 ? -23.322 2.446 6.972 1.00 97.25 502 LEU A O 1
ATOM 3929 N N . GLU A 1 503 ? -24.879 1.087 7.818 1.00 97.69 503 GLU A N 1
ATOM 3930 C CA . GLU A 1 503 ? -25.614 2.180 8.478 1.00 97.69 503 GLU A CA 1
ATOM 3931 C C . GLU A 1 503 ? -24.813 2.810 9.631 1.00 97.69 503 GLU A C 1
ATOM 3933 O O . GLU A 1 503 ? -24.781 4.036 9.768 1.00 97.69 503 GLU A O 1
ATOM 3938 N N . ILE A 1 504 ? -24.111 1.997 10.431 1.00 97.88 504 ILE A N 1
ATOM 3939 C CA . ILE A 1 504 ? -23.196 2.501 11.472 1.00 97.88 504 ILE A CA 1
ATOM 3940 C C . ILE A 1 504 ? -22.070 3.311 10.824 1.00 97.88 504 ILE A C 1
ATOM 3942 O O . ILE A 1 504 ? -21.769 4.420 11.260 1.00 97.88 504 ILE A O 1
ATOM 3946 N N . VAL A 1 505 ? -21.489 2.796 9.739 1.00 97.94 505 VAL A N 1
ATOM 3947 C CA . VAL A 1 505 ? -20.426 3.473 8.986 1.00 97.94 505 VAL A CA 1
ATOM 3948 C C . VAL A 1 505 ? -20.886 4.839 8.458 1.00 97.94 505 VAL A C 1
ATOM 3950 O O . VAL A 1 505 ? -20.174 5.834 8.622 1.00 97.94 505 VAL A O 1
ATOM 3953 N N . ARG A 1 506 ? -22.095 4.926 7.885 1.00 97.50 506 ARG A N 1
ATOM 3954 C CA . ARG A 1 506 ? -22.701 6.196 7.443 1.00 97.50 506 ARG A CA 1
ATOM 3955 C C . ARG A 1 506 ? -22.899 7.168 8.596 1.00 97.50 506 ARG A C 1
ATOM 3957 O O . ARG A 1 506 ? -22.612 8.352 8.444 1.00 97.50 506 ARG A O 1
ATOM 3964 N N . SER A 1 507 ? -23.356 6.668 9.741 1.00 97.56 507 SER A N 1
ATOM 3965 C CA . SER A 1 507 ? -23.535 7.463 10.955 1.00 97.56 507 SER A CA 1
ATOM 3966 C C . SER A 1 507 ? -22.205 8.050 11.449 1.00 97.56 507 SER A C 1
ATOM 3968 O O . SER A 1 507 ? -22.136 9.252 11.711 1.00 97.56 507 SER A O 1
ATOM 3970 N N . VAL A 1 508 ? -21.126 7.254 11.484 1.00 97.75 508 VAL A N 1
ATOM 3971 C CA . VAL A 1 508 ? -19.774 7.738 11.830 1.00 97.75 508 VAL A CA 1
ATOM 3972 C C . VAL A 1 508 ? -19.291 8.787 10.829 1.00 97.75 508 VAL A C 1
ATOM 3974 O O . VAL A 1 508 ? -18.857 9.860 11.239 1.00 97.75 508 VAL A O 1
ATOM 3977 N N . LYS A 1 509 ? -19.421 8.535 9.520 1.00 96.19 509 LYS A N 1
ATOM 3978 C CA . LYS A 1 509 ? -19.028 9.498 8.477 1.00 96.19 509 LYS A CA 1
ATOM 3979 C C . LYS A 1 509 ? -19.778 10.825 8.581 1.00 96.19 509 LYS A C 1
ATOM 3981 O O . LYS A 1 509 ? -19.184 11.875 8.355 1.00 96.19 509 LYS A O 1
ATOM 3986 N N . ALA A 1 510 ? -21.074 10.777 8.881 1.00 96.06 510 ALA A N 1
ATOM 3987 C CA . ALA A 1 510 ? -21.904 11.965 9.036 1.00 96.06 510 ALA A CA 1
ATOM 3988 C C . ALA A 1 510 ? -21.629 12.720 10.348 1.00 96.06 510 ALA A C 1
ATOM 3990 O O . ALA A 1 510 ? -22.065 13.861 10.482 1.00 96.06 510 ALA A O 1
ATOM 3991 N N . GLY A 1 511 ? -20.952 12.093 11.319 1.00 96.00 511 GLY A N 1
ATOM 3992 C CA . GLY A 1 511 ? -20.774 12.650 12.660 1.00 96.00 511 GLY A CA 1
ATOM 3993 C C . GLY A 1 511 ? -22.101 12.850 13.400 1.00 96.00 511 GLY A C 1
ATOM 3994 O O . GLY A 1 511 ? -22.214 13.752 14.226 1.00 96.00 511 GLY A O 1
ATOM 3995 N N . ALA A 1 512 ? -23.121 12.050 13.074 1.00 96.44 512 ALA A N 1
ATOM 3996 C CA . ALA A 1 512 ? -24.484 12.208 13.574 1.00 96.44 512 ALA A CA 1
ATOM 3997 C C . ALA A 1 512 ? -25.128 10.843 13.852 1.00 96.44 512 ALA A C 1
ATOM 3999 O O . ALA A 1 512 ? -24.823 9.874 13.153 1.00 96.44 512 ALA A O 1
ATOM 4000 N N . PRO A 1 513 ? -26.020 10.728 14.855 1.00 95.19 513 PRO A N 1
ATOM 4001 C CA . PRO A 1 513 ? -26.669 9.462 15.182 1.00 95.19 513 PRO A CA 1
ATOM 4002 C C . PRO A 1 513 ? -27.551 8.969 14.022 1.00 95.19 513 PRO A C 1
ATOM 4004 O O . PRO A 1 513 ? -28.077 9.786 13.260 1.00 95.19 513 PRO A O 1
ATOM 4007 N N . PRO A 1 514 ? -27.736 7.646 13.882 1.00 95.38 514 PRO A N 1
ATOM 4008 C CA . PRO A 1 514 ? -28.575 7.098 12.831 1.00 95.38 514 PRO A CA 1
ATOM 4009 C C . PRO A 1 514 ? -30.062 7.402 13.104 1.00 95.38 514 PRO A C 1
ATOM 4011 O O . PRO A 1 514 ? -30.446 7.686 14.244 1.00 95.38 514 PRO A O 1
ATOM 4014 N N . PRO A 1 515 ? -30.935 7.309 12.084 1.00 95.31 515 PRO A N 1
ATOM 4015 C CA . PRO A 1 515 ? -32.380 7.430 12.269 1.00 95.31 515 PRO A CA 1
ATOM 4016 C C . PRO A 1 515 ? -32.918 6.459 13.332 1.00 95.31 515 PRO A C 1
ATOM 4018 O O . PRO A 1 515 ? -32.426 5.339 13.462 1.00 95.31 515 PRO A O 1
ATOM 4021 N N . ALA A 1 516 ? -33.969 6.843 14.064 1.00 94.38 516 ALA A N 1
ATOM 4022 C CA . ALA A 1 516 ? -34.464 6.082 15.222 1.00 94.38 516 ALA A CA 1
ATOM 4023 C C . ALA A 1 516 ? -34.830 4.614 14.911 1.00 94.38 516 ALA A C 1
ATOM 4025 O O . ALA A 1 516 ? -34.586 3.720 15.719 1.00 94.38 516 ALA A O 1
ATOM 4026 N N . ASN A 1 517 ? -35.378 4.341 13.723 1.00 93.94 517 ASN A N 1
ATOM 4027 C CA . ASN A 1 517 ? -35.685 2.978 13.276 1.00 93.94 517 ASN A CA 1
ATOM 4028 C C . ASN A 1 517 ? -34.419 2.138 13.031 1.00 93.94 517 ASN A C 1
ATOM 4030 O O . ASN A 1 517 ? -34.425 0.929 13.256 1.00 93.94 517 ASN A O 1
ATOM 4034 N N . VAL A 1 518 ? -33.340 2.769 12.567 1.00 94.44 518 VAL A N 1
ATOM 4035 C CA . VAL A 1 518 ? -32.036 2.131 12.357 1.00 94.44 518 VAL A CA 1
ATOM 4036 C C . VAL A 1 518 ? -31.339 1.917 13.698 1.00 94.44 518 VAL A C 1
ATOM 4038 O O . VAL A 1 518 ? -30.868 0.813 13.957 1.00 94.44 518 VAL A O 1
ATOM 4041 N N . GLN A 1 519 ? -31.370 2.917 14.585 1.00 95.12 519 GLN A N 1
ATOM 4042 C CA . GLN A 1 519 ? -30.863 2.822 15.956 1.00 95.12 519 GLN A CA 1
ATOM 4043 C C . GLN A 1 519 ? -31.449 1.606 16.687 1.00 95.12 519 GLN A C 1
ATOM 4045 O O . GLN A 1 519 ? -30.699 0.775 17.184 1.00 95.12 519 GLN A O 1
ATOM 4050 N N . ALA A 1 520 ? -32.775 1.426 16.657 1.00 94.44 520 ALA A N 1
ATOM 4051 C CA . ALA A 1 520 ? -33.430 0.294 17.314 1.00 94.44 520 ALA A CA 1
ATOM 4052 C C . ALA A 1 520 ? -32.953 -1.077 16.789 1.00 94.44 520 ALA A C 1
ATOM 4054 O O . ALA A 1 520 ? -32.834 -2.035 17.554 1.00 94.44 520 ALA A O 1
ATOM 4055 N N . ARG A 1 521 ? -32.655 -1.182 15.485 1.00 95.69 521 ARG A N 1
ATOM 4056 C CA . ARG A 1 521 ? -32.095 -2.404 14.880 1.00 95.69 521 ARG A CA 1
ATOM 4057 C C . ARG A 1 521 ? -30.651 -2.641 15.321 1.00 95.69 521 ARG A C 1
ATOM 4059 O O . ARG A 1 521 ? -30.293 -3.787 15.585 1.00 95.69 521 ARG A O 1
ATOM 4066 N N . ILE A 1 522 ? -29.848 -1.579 15.410 1.00 94.56 522 ILE A N 1
ATOM 4067 C CA . ILE A 1 522 ? -28.471 -1.639 15.916 1.00 94.56 522 ILE A CA 1
ATOM 4068 C C . ILE A 1 522 ? -28.481 -2.098 17.377 1.00 94.56 522 ILE A C 1
ATOM 4070 O O . ILE A 1 522 ? -27.828 -3.084 17.704 1.00 94.56 522 ILE A O 1
ATOM 4074 N N . ASP A 1 523 ? -29.290 -1.471 18.230 1.00 93.38 523 ASP A N 1
ATOM 4075 C CA . ASP A 1 523 ? -29.395 -1.816 19.652 1.00 93.38 523 ASP A CA 1
ATOM 4076 C C . ASP A 1 523 ? -29.826 -3.276 19.849 1.00 93.38 523 ASP A C 1
ATOM 4078 O O . ASP A 1 523 ? -29.270 -4.001 20.678 1.00 93.38 523 ASP A O 1
ATOM 4082 N N . TYR A 1 524 ? -30.782 -3.745 19.039 1.00 93.00 524 TYR A N 1
ATOM 4083 C CA . TYR A 1 524 ? -31.198 -5.145 19.041 1.00 93.00 524 TYR A CA 1
ATOM 4084 C C . TYR A 1 524 ? -30.046 -6.090 18.667 1.00 93.00 524 TYR A C 1
ATOM 4086 O O . TYR A 1 524 ? -29.831 -7.092 19.353 1.00 93.00 524 TYR A O 1
ATOM 4094 N N . ALA A 1 525 ? -29.276 -5.764 17.624 1.00 92.12 525 ALA A N 1
ATOM 4095 C CA . ALA A 1 525 ? -28.124 -6.558 17.198 1.00 92.12 525 ALA A CA 1
ATOM 4096 C C . ALA A 1 525 ? -26.987 -6.561 18.237 1.00 92.12 525 ALA A C 1
ATOM 4098 O O . ALA A 1 525 ? -26.297 -7.572 18.394 1.00 92.12 525 ALA A O 1
ATOM 4099 N N . LEU A 1 526 ? -26.813 -5.456 18.970 1.00 91.44 526 LEU A N 1
ATOM 4100 C CA . LEU A 1 526 ? -25.785 -5.306 20.001 1.00 91.44 526 LEU A CA 1
ATOM 4101 C C . LEU A 1 526 ? -26.162 -5.949 21.339 1.00 91.44 526 LEU A C 1
ATOM 4103 O O . LEU A 1 526 ? -25.274 -6.244 22.136 1.00 91.44 526 LEU A O 1
ATOM 4107 N N . LYS A 1 527 ? -27.447 -6.230 21.583 1.00 88.88 527 LYS A N 1
ATOM 4108 C CA . LYS A 1 527 ? -27.948 -6.749 22.867 1.00 88.88 527 LYS A CA 1
ATOM 4109 C C . LYS A 1 527 ? -27.203 -7.992 23.370 1.00 88.88 527 LYS A C 1
ATOM 4111 O O . LYS A 1 527 ? -27.010 -8.125 24.573 1.00 88.88 527 LYS A O 1
ATOM 4116 N N . LYS A 1 528 ? -26.750 -8.874 22.470 1.00 85.38 528 LYS A N 1
ATOM 4117 C CA . LYS A 1 528 ? -25.977 -10.086 22.818 1.00 85.38 528 LYS A CA 1
ATOM 4118 C C . LYS A 1 528 ? -24.560 -9.813 23.346 1.00 85.38 528 LYS A C 1
ATOM 4120 O O . LYS A 1 528 ? -23.966 -10.711 23.924 1.00 85.38 528 LYS A O 1
ATOM 4125 N N . TYR A 1 529 ? -24.028 -8.606 23.155 1.00 80.62 529 TYR A N 1
ATOM 4126 C CA . TYR A 1 529 ? -22.671 -8.217 23.563 1.00 80.62 529 TYR A CA 1
ATOM 4127 C C . TYR A 1 529 ? -22.648 -7.316 24.809 1.00 80.62 529 TYR A C 1
ATOM 4129 O O . TYR A 1 529 ? -21.587 -7.013 25.344 1.00 80.62 529 TYR A O 1
ATOM 4137 N N . VAL A 1 530 ? -23.813 -6.867 25.280 1.00 70.31 530 VAL A N 1
ATOM 4138 C CA . VAL A 1 530 ? -23.940 -5.955 26.433 1.00 70.31 530 VAL A CA 1
ATOM 4139 C C . VAL A 1 530 ? -24.331 -6.705 27.721 1.00 70.31 530 VAL A C 1
ATOM 4141 O O . VAL A 1 530 ? -24.420 -6.085 28.779 1.00 70.31 530 VAL A O 1
ATOM 4144 N N . GLN A 1 531 ? -24.566 -8.020 27.636 1.00 58.12 531 GLN A N 1
ATOM 4145 C CA . GLN A 1 531 ? -24.947 -8.872 28.771 1.00 58.12 531 GLN A CA 1
ATOM 4146 C C . GLN A 1 531 ? -23.766 -9.308 29.629 1.00 58.12 531 GLN A C 1
ATOM 4148 O O . GLN A 1 531 ? -22.680 -9.562 29.058 1.00 58.12 531 GLN A O 1
#

pLDDT: mean 81.88, std 18.27, range [26.42, 98.56]

Secondary structure (DSSP, 8-state):
-EEEEEETTEEEEEE-S-TTSBHHHHHHHHHHHHT--TTSEEEESS-TTS--B----TTSBGGGGT--TT-EEEEEE-STTS-S--------TT--S-TT---GGGSPPPPTT--S-TTS--S-TT---TTTSPP---------------TTS------EEHHHHHHHHHHTTTTTS-TT---TTTSPPPPP-----SS-SSSSPPTTS---TTTSPPPEE----SEES--EEEESSHHHHHHHHHHHHTSTTS--EEEEEEEEEEPPGGGS-TT-EEEEEEEEE--SEEEETTEEEEPP-TTHHHHHHHHHHTT-EEEEEEEE----EETTTTEE-SS-HHHHHHHHHHHHHT--TTS----EEEEEEE-TTS-EEEEEEEE-HHHHHHHHTT-EEE-SSTT-EEE--PPTT--PPPEEETTEEEPTT--B-SGGGEEEEEEE--SS---S-SB--S-TT--HHHHHHHHHHTTTS-HHHHT-BHHHHHHHHHHS-HHHHHHHHHHHHHTSPPPHHHHHHHHHHHGGG--

Sequence (531 aa):
MIVRVQSASGQKRVEVGSVSTSWGELLELISVKFDFPVGKFRISRRPLHNPEWVNVDPKLALGSIGIEHGTMVYLAPDDDVVVESGPVFKLTPKCQHNIKARCLHCLAPADPDAPLASWLCNHPPTAFCPKCLPPEEVVESSPANHEKEDPDKPFKVDIIPYAQFMAEKRALCKFKHHLSTVCHSCAPPEMISYAGKSRCDGGHRPWPLGICGKCAPSNAVLHLQSYRRCDGISFKDVAAGERFISTWSANPGIQRAAILFGRFIDEPTETGNIGAIRAEVEGIYIPPQEGLPDGVRLLRDPHEASNLKVAAELGLEPVGWAITTLPRSGKEYGGEVFLSGREVRQAARFQLKFSDNLNHSRFVTMVIQYNNQGNIEPKAYQISDQGVAMERDGLIEEGSAVGFLRPKTAKKGDFLSSIIFKNKTVTPDKDFLPDELLVKVIPMKPFNPQPMFKYLHFPFNGTDVHFTAHVQVHRNEPIHVQFSDFLLLLFLPQVMEESLALEIVRSVKAGAPPPANVQARIDYALKKYVQ

Radius of gyration: 27.37 Å; chains: 1; bounding box: 67×73×79 Å